Protein AF-0000000075577436 (afdb_homodimer)

Foldseek 3Di:
DDPPPPDPPPPVPPVPVCLQVQVSVVLVVCLVQAAAQAEAEEQDCQQQPVVLSNLVRNAANYEYEYEDQDPVSLVNNVVVNVVVVGHHHYDYYNDHLLCVLVVVVVVVQDWQRHQEYEAEFAARPVDDNVDGDAQVSVVSNVVSCNRRHHASHKYKHKAFCPDVRRVVNVVSVVVVQVPDDPPKDKDKADDDPDDRGIIMMMIHRHD/DDPPPPPPPPPVPPVPVCLQVQVSVVLVVQLVQAAAQAEAEEQDCQQQPVVLSNLVRNAANYEYEYEDQDPVSLVNNVVVNVVVVGHHHYDYYNDHLLCVLVVVVVVVQDWQRHQEYEAEFAARPVDDNVDGDAQVSVVSSVVSCNRRHHASHKYKHKAFCPDVRRVVNVVSVVVVQVPDDPPKDKDKADDDPDDRGIIMMMIHRHD

Solvent-accessible surface area (backbone atoms only — not comparable to full-atom values): 21410 Å² total; per-residue (Å²): 136,81,82,77,73,76,74,75,74,75,67,76,65,67,75,59,64,54,84,74,36,45,67,60,45,47,48,62,65,41,55,83,58,50,43,68,47,37,35,35,35,23,44,40,26,38,71,15,62,64,42,47,52,50,38,65,48,14,30,69,69,12,40,34,39,33,16,23,66,46,66,68,30,50,52,41,23,50,51,47,40,60,72,66,66,67,67,53,45,67,47,81,38,78,36,60,39,51,43,49,51,61,56,40,44,75,68,72,47,61,69,43,53,27,36,34,38,37,35,59,56,51,59,38,87,92,53,62,64,85,57,45,72,48,54,68,49,50,52,46,22,50,55,38,47,59,54,25,35,10,72,57,10,41,37,36,37,36,33,41,36,72,44,92,64,19,41,61,34,40,51,49,50,53,56,53,40,35,66,44,52,87,59,42,47,27,33,39,39,36,53,50,46,54,83,60,48,59,27,33,39,40,39,32,29,54,112,135,82,82,78,74,74,74,75,74,76,69,75,65,68,75,60,62,56,84,73,37,46,67,59,44,47,48,64,65,42,55,84,57,51,44,68,47,36,36,35,36,24,46,40,26,38,71,15,63,63,42,46,53,49,38,64,48,14,30,69,69,12,41,34,39,34,15,23,66,46,65,67,31,50,52,41,22,52,50,46,38,62,72,68,64,66,67,51,45,67,46,81,39,79,37,59,39,51,44,49,51,61,55,39,44,74,69,71,48,61,69,42,53,28,35,34,38,37,36,59,56,51,59,38,88,91,53,61,64,86,57,45,70,46,54,68,50,49,53,46,22,50,55,38,48,59,54,26,35,10,71,56,11,40,36,36,38,35,32,40,37,73,44,93,66,19,43,63,34,39,51,49,52,52,56,54,41,36,66,45,51,86,60,41,46,29,33,38,40,36,54,50,46,52,82,60,48,58,27,32,38,40,38,33,31,56,114

Radius of gyration: 23.36 Å; Cα contacts (8 Å, |Δi|>4): 875; chains: 2; bounding box: 48×59×63 Å

Sequence (414 aa):
MIFRGNFLNHVQVAVTNRLLRVTQLAWDFLRPVINPGDIVVDATAGTGQDSLFLLQCVGSTGRVFSFDVQAAAIQQTKKMIEDSGCSGKITFVQKSHALIVEVLKQENIQLCTVKAVMFNLGYFPGGDQKLVTNVETTLKALSGALALLAPGGMITVCLYSGHPGGLAESEAVIKWAETLEKPFMAHHFRTLNRKLPPTLVLIQRTRMIFRGNFLNHVQVAVTNRLLRVTQLAWDFLRPVINPGDIVVDATAGTGQDSLFLLQCVGSTGRVFSFDVQAAAIQQTKKMIEDSGCSGKITFVQKSHALIVEVLKQENIQLCTVKAVMFNLGYFPGGDQKLVTNVETTLKALSGALALLAPGGMITVCLYSGHPGGLAESEAVIKWAETLEKPFMAHHFRTLNRKLPPTLVLIQRTR

InterPro domains:
  IPR010719 Methyltransferase MnmM-like [PF06962] (64-203)
  IPR010719 Methyltransferase MnmM-like [PTHR35276] (13-204)
  IPR029063 S-adenosyl-L-methionine-dependent methyltransferase superfamily [G3DSA:3.40.50.150] (13-207)
  IPR029063 S-adenosyl-L-methionine-dependent methyltransferase superfamily [SSF53335] (34-181)

Secondary structure (DSSP, 8-state):
-----------------GGG-HHHHHHHHHTTT--TT-EEEES--TTSHHHHHHHHHHGGGSEEEEE-S-HHHHHHHHHHHHHHT---EEEEE-S-GGGHHHHHHHTTPPTT-EEEEEEE-SB-TTS-TT-B--HHHHHHHHHHHHHHEEEEEEEEEEE-TTSTTHHHHHHHHHHHHHT--TTEEEEEEEESSSSS--EEEEEEE--/-----------------GGG-HHHHHHHHHTTT--TT-EEEES--TTSHHHHHHHHHHGGGSEEEEE-S-HHHHHHHHHHHHHHT---EEEEE-S-GGGHHHHHHHTTPPTT-EEEEEEE-SB-TTS-TT-B--HHHHHHHHHHHHHHEEEEEEEEEEE-TTSTTHHHHHHHHHHHHHT--TTEEEEEEEESSSSS--EEEEEEE--

Nearest PDB structures (foldseek):
  8h0s-assembly1_A  TM=9.359E-01  e=1.001E-19  Bacillus subtilis subsp. subtilis str. 168
  3eey-assembly4_I  TM=9.312E-01  e=7.859E-20  Acetivibrio thermocellus ATCC 27405
  8h27-assembly2_B  TM=9.136E-01  e=6.898E-18  Staphylococcus aureus subsp. aureus NCTC 8325
  3eey-assembly5_G  TM=9.176E-01  e=5.726E-17  Acetivibrio thermocellus ATCC 27405
  8xdu-assembly1_B  TM=7.159E-01  e=1.353E-06  Lycoris longituba

Structure (mmCIF, N/CA/C/O backbone):
data_AF-0000000075577436-model_v1
#
loop_
_entity.id
_entity.type
_entity.pdbx_description
1 polymer 'S-adenosyl-L-methionine-dependent methyltransferase MraW2'
#
loop_
_atom_site.group_PDB
_atom_site.id
_atom_site.type_symbol
_atom_site.label_atom_id
_atom_site.label_alt_id
_atom_site.label_comp_id
_atom_site.label_asym_id
_atom_site.label_entity_id
_atom_site.label_seq_id
_atom_site.pdbx_PDB_ins_code
_atom_site.Cartn_x
_atom_site.Cartn_y
_atom_site.Cartn_z
_atom_site.occupancy
_atom_site.B_iso_or_equiv
_atom_site.auth_seq_id
_atom_site.auth_comp_id
_atom_site.auth_asym_id
_atom_site.auth_atom_id
_atom_site.pdbx_PDB_model_num
ATOM 1 N N . MET A 1 1 ? -29.734 10.797 -37.719 1 23.3 1 MET A N 1
ATOM 2 C CA . MET A 1 1 ? -29.438 9.602 -36.938 1 23.3 1 MET A CA 1
ATOM 3 C C . MET A 1 1 ? -28.594 9.961 -35.719 1 23.3 1 MET A C 1
ATOM 5 O O . MET A 1 1 ? -27.453 10.406 -35.844 1 23.3 1 MET A O 1
ATOM 9 N N . ILE A 1 2 ? -29.203 10.367 -34.594 1 23.5 2 ILE A N 1
ATOM 10 C CA . ILE A 1 2 ? -28.812 11.102 -33.406 1 23.5 2 ILE A CA 1
ATOM 11 C C . ILE A 1 2 ? -27.969 10.203 -32.5 1 23.5 2 ILE A C 1
ATOM 13 O O . ILE A 1 2 ? -28.312 9.047 -32.25 1 23.5 2 ILE A O 1
ATOM 17 N N . PHE A 1 3 ? -26.609 10.43 -32.406 1 22.11 3 PHE A N 1
ATOM 18 C CA . PHE A 1 3 ? -25.547 9.75 -31.672 1 22.11 3 PHE A CA 1
ATOM 19 C C . PHE A 1 3 ? -25.922 9.609 -30.203 1 22.11 3 PHE A C 1
ATOM 21 O O . PHE A 1 3 ? -26.156 10.609 -29.516 1 22.11 3 PHE A O 1
ATOM 28 N N . ARG A 1 4 ? -26.781 8.648 -29.844 1 27.33 4 ARG A N 1
ATOM 29 C CA . ARG A 1 4 ? -27.203 8.32 -28.484 1 27.33 4 ARG A CA 1
ATOM 30 C C . ARG A 1 4 ? -25.984 8.18 -27.562 1 27.33 4 ARG A C 1
ATOM 32 O O . ARG A 1 4 ? -25.141 7.305 -27.766 1 27.33 4 ARG A O 1
ATOM 39 N N . GLY A 1 5 ? -25.391 9.242 -27.078 1 25.66 5 GLY A N 1
ATOM 40 C CA . GLY A 1 5 ? -24.344 9.469 -26.094 1 25.66 5 GLY A CA 1
ATOM 41 C C . GLY A 1 5 ? -24.516 8.648 -24.844 1 25.66 5 GLY A C 1
ATOM 42 O O . GLY A 1 5 ? -25.5 8.812 -24.109 1 25.66 5 GLY A O 1
ATOM 43 N N . ASN A 1 6 ? -24.344 7.336 -24.984 1 27 6 ASN A N 1
ATOM 44 C CA . ASN A 1 6 ? -24.5 6.383 -23.891 1 27 6 ASN A CA 1
ATOM 45 C C . ASN A 1 6 ? -23.922 6.93 -22.594 1 27 6 ASN A C 1
ATOM 47 O O . ASN A 1 6 ? -22.797 7.426 -22.562 1 27 6 ASN A O 1
ATOM 51 N N . PHE A 1 7 ? -24.781 7.395 -21.734 1 24.83 7 PHE A N 1
ATOM 52 C CA . PHE A 1 7 ? -24.688 7.785 -20.344 1 24.83 7 PHE A CA 1
ATOM 53 C C . PHE A 1 7 ? -23.812 6.805 -19.562 1 24.83 7 PHE A C 1
ATOM 55 O O . PHE A 1 7 ? -24.109 5.609 -19.516 1 24.83 7 PHE A O 1
ATOM 62 N N . LEU A 1 8 ? -22.469 6.926 -19.641 1 26.39 8 LEU A N 1
ATOM 63 C CA . LEU A 1 8 ? -21.516 6.363 -18.688 1 26.39 8 LEU A CA 1
ATOM 64 C C . LEU A 1 8 ? -22.078 6.344 -17.281 1 26.39 8 LEU A C 1
ATOM 66 O O . LEU A 1 8 ? -22.453 7.387 -16.734 1 26.39 8 LEU A O 1
ATOM 70 N N . ASN A 1 9 ? -22.938 5.43 -16.984 1 26.69 9 ASN A N 1
ATOM 71 C CA . ASN A 1 9 ? -23.484 5.148 -15.656 1 26.69 9 ASN A CA 1
ATOM 72 C C . ASN A 1 9 ? -22.453 5.375 -14.562 1 26.69 9 ASN A C 1
ATOM 74 O O . ASN A 1 9 ? -21.328 4.855 -14.641 1 26.69 9 ASN A O 1
ATOM 78 N N . HIS A 1 10 ? -22.359 6.551 -14.055 1 27.47 10 HIS A N 1
ATOM 79 C CA . HIS A 1 10 ? -21.734 6.93 -12.789 1 27.47 10 HIS A CA 1
ATOM 80 C C . HIS A 1 10 ? -22.062 5.926 -11.688 1 27.47 10 HIS A C 1
ATOM 82 O O . HIS A 1 10 ? -23.094 6.031 -11.023 1 27.47 10 HIS A O 1
ATOM 88 N N . VAL A 1 11 ? -21.953 4.645 -11.875 1 27.33 11 VAL A N 1
ATOM 89 C CA . VAL A 1 11 ? -22 3.779 -10.703 1 27.33 11 VAL A CA 1
ATOM 90 C C . VAL A 1 11 ? -21.344 4.488 -9.516 1 27.33 11 VAL A C 1
ATOM 92 O O . VAL A 1 11 ? -20.203 4.934 -9.602 1 27.33 11 VAL A O 1
ATOM 95 N N . GLN A 1 12 ? -22.109 5.148 -8.75 1 29.91 12 GLN A N 1
ATOM 96 C CA . GLN A 1 12 ? -21.703 5.621 -7.43 1 29.91 12 GLN A CA 1
ATOM 97 C C . GLN A 1 12 ? -20.797 4.617 -6.742 1 29.91 12 GLN A C 1
ATOM 99 O O . GLN A 1 12 ? -21.234 3.535 -6.344 1 29.91 12 GLN A O 1
ATOM 104 N N . VAL A 1 13 ? -19.656 4.469 -7.211 1 32.19 13 VAL A N 1
ATOM 105 C CA . VAL A 1 13 ? -18.656 3.639 -6.555 1 32.19 13 VAL A CA 1
ATOM 106 C C . VAL A 1 13 ? -18.703 3.871 -5.047 1 32.19 13 VAL A C 1
ATOM 108 O O . VAL A 1 13 ? -18.422 4.973 -4.574 1 32.19 13 VAL A O 1
ATOM 111 N N . ALA A 1 14 ? -19.688 3.371 -4.445 1 35 14 ALA A N 1
ATOM 112 C CA . ALA A 1 14 ? -19.484 3.277 -3 1 35 14 ALA A CA 1
ATOM 113 C C . ALA A 1 14 ? -18 3.248 -2.652 1 35 14 ALA A C 1
ATOM 115 O O . ALA A 1 14 ? -17.234 2.451 -3.207 1 35 14 ALA A O 1
ATOM 116 N N . VAL A 1 15 ? -17.406 4.316 -2.34 1 39.44 15 VAL A N 1
ATOM 117 C CA . VAL A 1 15 ? -16 4.289 -1.907 1 39.44 15 VAL A CA 1
ATOM 118 C C . VAL A 1 15 ? -15.781 3.107 -0.964 1 39.44 15 VAL A C 1
ATOM 120 O O . VAL A 1 15 ? -16.109 3.18 0.221 1 39.44 15 VAL A O 1
ATOM 123 N N . THR A 1 16 ? -16.328 1.895 -1.294 1 50.91 16 THR A N 1
ATOM 124 C CA . THR A 1 16 ? -15.836 0.698 -0.617 1 50.91 16 THR A CA 1
ATOM 125 C C . THR A 1 16 ? -14.336 0.814 -0.326 1 50.91 16 THR A C 1
ATOM 127 O O . THR A 1 16 ? -13.586 1.356 -1.136 1 50.91 16 THR A O 1
ATOM 130 N N . ASN A 1 17 ? -14.055 0.933 0.911 1 62.41 17 ASN A N 1
ATOM 131 C CA . ASN A 1 17 ? -12.664 1.046 1.335 1 62.41 17 ASN A CA 1
ATOM 132 C C . ASN A 1 17 ? -11.766 0.066 0.583 1 62.41 17 ASN A C 1
ATOM 134 O O . ASN A 1 17 ? -11.664 -1.104 0.958 1 62.41 17 ASN A O 1
ATOM 138 N N . ARG A 1 18 ? -11.359 0.49 -0.54 1 73.06 18 ARG A N 1
ATOM 139 C CA . ARG A 1 18 ? -10.5 -0.276 -1.438 1 73.06 18 ARG A CA 1
ATOM 140 C C . ARG A 1 18 ? -9.32 -0.875 -0.687 1 73.06 18 ARG A C 1
ATOM 142 O O . ARG A 1 18 ? -8.852 -1.964 -1.024 1 73.06 18 ARG A O 1
ATOM 149 N N . LEU A 1 19 ? -9.031 -0.178 0.479 1 77.81 19 LEU A N 1
ATOM 150 C CA . LEU A 1 19 ? -7.832 -0.619 1.182 1 77.81 19 LEU A CA 1
ATOM 151 C C . LEU A 1 19 ? -8.125 -1.852 2.031 1 77.81 19 LEU A C 1
ATOM 153 O O . LEU A 1 19 ? -7.195 -2.533 2.48 1 77.81 19 LEU A O 1
ATOM 157 N N . LEU A 1 20 ? -9.406 -2.184 2.084 1 75.75 20 LEU A N 1
ATOM 158 C CA . LEU A 1 20 ? -9.789 -3.363 2.854 1 75.75 20 LEU A CA 1
ATOM 159 C C . LEU A 1 20 ? -9.812 -4.605 1.969 1 75.75 20 LEU A C 1
ATOM 161 O O . LEU A 1 20 ? -9.828 -5.73 2.471 1 75.75 20 LEU A O 1
ATOM 165 N N . ARG A 1 21 ? -9.82 -4.395 0.717 1 88.69 21 ARG A N 1
ATOM 166 C CA . ARG A 1 21 ? -9.836 -5.504 -0.232 1 88.69 21 ARG A CA 1
ATOM 167 C C . ARG A 1 21 ? -8.438 -5.789 -0.767 1 88.69 21 ARG A C 1
ATOM 169 O O . ARG A 1 21 ? -8.039 -5.234 -1.794 1 88.69 21 ARG A O 1
ATOM 176 N N . VAL A 1 22 ? -7.773 -6.719 -0.106 1 93.06 22 VAL A N 1
ATOM 177 C CA . VAL A 1 22 ? -6.352 -6.926 -0.347 1 93.06 22 VAL A CA 1
ATOM 178 C C . VAL A 1 22 ? -6.129 -7.363 -1.793 1 93.06 22 VAL A C 1
ATOM 180 O O . VAL A 1 22 ? -5.098 -7.047 -2.393 1 93.06 22 VAL A O 1
ATOM 183 N N . THR A 1 23 ? -7.156 -8.047 -2.416 1 94.5 23 THR A N 1
ATOM 184 C CA . THR A 1 23 ? -7.027 -8.438 -3.816 1 94.5 23 THR A CA 1
ATOM 185 C C . THR A 1 23 ? -6.973 -7.203 -4.715 1 94.5 23 THR A C 1
ATOM 187 O O . THR A 1 23 ? -6.129 -7.117 -5.609 1 94.5 23 THR A O 1
ATOM 190 N N . GLN A 1 24 ? -7.852 -6.266 -4.461 1 93.31 24 GLN A N 1
ATOM 191 C CA . GLN A 1 24 ? -7.844 -5.027 -5.23 1 93.31 24 GLN A CA 1
ATOM 192 C C . GLN A 1 24 ? -6.547 -4.254 -5.02 1 93.31 24 GLN A C 1
ATOM 194 O O . GLN A 1 24 ? -6.008 -3.666 -5.961 1 93.31 24 GLN A O 1
ATOM 199 N N . LEU A 1 25 ? -6.109 -4.258 -3.828 1 94.25 25 LEU A N 1
ATOM 200 C CA . LEU A 1 25 ? -4.836 -3.609 -3.529 1 94.25 25 LEU A CA 1
ATOM 201 C C . LEU A 1 25 ? -3.695 -4.27 -4.301 1 94.25 25 LEU A C 1
ATOM 203 O O . LEU A 1 25 ? -2.836 -3.58 -4.855 1 94.25 25 LEU A O 1
ATOM 207 N N . ALA A 1 26 ? -3.66 -5.609 -4.312 1 96.81 26 ALA A N 1
ATOM 208 C CA . ALA A 1 26 ? -2.658 -6.336 -5.086 1 96.81 26 ALA A CA 1
ATOM 209 C C . ALA A 1 26 ? -2.684 -5.914 -6.551 1 96.81 26 ALA A C 1
ATOM 211 O O . ALA A 1 26 ? -1.636 -5.672 -7.152 1 96.81 26 ALA A O 1
ATOM 212 N N . TRP A 1 27 ? -3.898 -5.789 -7.125 1 96.5 27 TRP A N 1
ATOM 213 C CA . TRP A 1 27 ? -4.062 -5.363 -8.516 1 96.5 27 TRP A CA 1
ATOM 214 C C . TRP A 1 27 ? -3.475 -3.973 -8.734 1 96.5 27 TRP A C 1
ATOM 216 O O . TRP A 1 27 ? -2.785 -3.732 -9.727 1 96.5 27 TRP A O 1
ATOM 226 N N . ASP A 1 28 ? -3.725 -3.092 -7.812 1 93.12 28 ASP A N 1
ATOM 227 C CA . ASP A 1 28 ? -3.244 -1.718 -7.922 1 93.12 28 ASP A CA 1
ATOM 228 C C . ASP A 1 28 ? -1.719 -1.669 -7.953 1 93.12 28 ASP A C 1
ATOM 230 O O . ASP A 1 28 ? -1.133 -0.865 -8.68 1 93.12 28 ASP A O 1
ATOM 234 N N . PHE A 1 29 ? -1.098 -2.523 -7.172 1 94.31 29 PHE A N 1
ATOM 235 C CA . PHE A 1 29 ? 0.36 -2.535 -7.129 1 94.31 29 PHE A CA 1
ATOM 236 C C . PHE A 1 29 ? 0.932 -3.188 -8.383 1 94.31 29 PHE A C 1
ATOM 238 O O . PHE A 1 29 ? 2.018 -2.822 -8.836 1 94.31 29 PHE A O 1
ATOM 245 N N . LEU A 1 30 ? 0.199 -4.109 -8.992 1 96.94 30 LEU A N 1
ATOM 246 C CA . LEU A 1 30 ? 0.722 -4.883 -10.109 1 96.94 30 LEU A CA 1
ATOM 247 C C . LEU A 1 30 ? 0.509 -4.141 -11.43 1 96.94 30 LEU A C 1
ATOM 249 O O . LEU A 1 30 ? 1.286 -4.309 -12.367 1 96.94 30 LEU A O 1
ATOM 253 N N . ARG A 1 31 ? -0.476 -3.344 -11.5 1 95.81 31 ARG A N 1
ATOM 254 C CA . ARG A 1 31 ? -0.869 -2.697 -12.75 1 95.81 31 ARG A CA 1
ATOM 255 C C . ARG A 1 31 ? 0.299 -1.934 -13.359 1 95.81 31 ARG A C 1
ATOM 257 O O . ARG A 1 31 ? 0.578 -2.068 -14.555 1 95.81 31 ARG A O 1
ATOM 264 N N . PRO A 1 32 ? 1.025 -1.15 -12.555 1 93.12 32 PRO A N 1
ATOM 265 C CA . PRO A 1 32 ? 2.127 -0.396 -13.156 1 93.12 32 PRO A CA 1
ATOM 266 C C . PRO A 1 32 ? 3.352 -1.263 -13.438 1 93.12 32 PRO A C 1
ATOM 268 O O . PRO A 1 32 ? 4.301 -0.809 -14.086 1 93.12 32 PRO A O 1
ATOM 271 N N . VAL A 1 33 ? 3.375 -2.506 -13.023 1 95.69 33 VAL A N 1
ATOM 272 C CA . VAL A 1 33 ? 4.523 -3.402 -13.141 1 95.69 33 VAL A CA 1
ATOM 273 C C . VAL A 1 33 ? 4.414 -4.215 -14.43 1 95.69 33 VAL A C 1
ATOM 275 O O . VAL A 1 33 ? 5.426 -4.523 -15.062 1 95.69 33 VAL A O 1
ATOM 278 N N . ILE A 1 34 ? 3.201 -4.562 -14.836 1 97.88 34 ILE A N 1
ATOM 279 C CA . ILE A 1 34 ? 2.953 -5.488 -15.938 1 97.88 34 ILE A CA 1
ATOM 280 C C . ILE A 1 34 ? 2.762 -4.707 -17.234 1 97.88 34 ILE A C 1
ATOM 282 O O . ILE A 1 34 ? 1.999 -3.738 -17.281 1 97.88 34 ILE A O 1
ATOM 286 N N . ASN A 1 35 ? 3.436 -5.121 -18.266 1 97.75 35 ASN A N 1
ATOM 287 C CA . ASN A 1 35 ? 3.289 -4.562 -19.609 1 97.75 35 ASN A CA 1
ATOM 288 C C . ASN A 1 35 ? 2.688 -5.574 -20.578 1 97.75 35 ASN A C 1
ATOM 290 O O . ASN A 1 35 ? 2.803 -6.785 -20.359 1 97.75 35 ASN A O 1
ATOM 294 N N . PRO A 1 36 ? 2.031 -4.988 -21.625 1 97.44 36 PRO A N 1
ATOM 295 C CA . PRO A 1 36 ? 1.615 -5.918 -22.688 1 97.44 36 PRO A CA 1
ATOM 296 C C . PRO A 1 36 ? 2.766 -6.785 -23.188 1 97.44 36 PRO A C 1
ATOM 298 O O . PRO A 1 36 ? 3.887 -6.297 -23.344 1 97.44 36 PRO A O 1
ATOM 301 N N . GLY A 1 37 ? 2.523 -8.031 -23.359 1 98.19 37 GLY A N 1
ATOM 302 C CA . GLY A 1 37 ? 3.547 -8.93 -23.875 1 98.19 37 GLY A CA 1
ATOM 303 C C . GLY A 1 37 ? 4.258 -9.711 -22.781 1 98.19 37 GLY A C 1
ATOM 304 O O . GLY A 1 37 ? 4.957 -10.688 -23.062 1 98.19 37 GLY A O 1
ATOM 305 N N . ASP A 1 38 ? 3.998 -9.367 -21.516 1 98.62 38 ASP A N 1
ATOM 306 C CA . ASP A 1 38 ? 4.707 -9.977 -20.406 1 98.62 38 ASP A CA 1
ATOM 307 C C . ASP A 1 38 ? 4.172 -11.383 -20.109 1 98.62 38 ASP A C 1
ATOM 309 O O . ASP A 1 38 ? 3.098 -11.75 -20.594 1 98.62 38 ASP A O 1
ATOM 313 N N . ILE A 1 39 ? 4.957 -12.133 -19.375 1 98.88 39 ILE A N 1
ATOM 314 C CA . ILE A 1 39 ? 4.566 -13.43 -18.844 1 98.88 39 ILE A CA 1
ATOM 315 C C . ILE A 1 39 ? 4.211 -13.289 -17.359 1 98.88 39 ILE A C 1
ATOM 317 O O . ILE A 1 39 ? 4.98 -12.719 -16.578 1 98.88 39 ILE A O 1
ATOM 321 N N . VAL A 1 40 ? 3.037 -13.789 -17 1 98.94 40 VAL A N 1
ATOM 322 C CA . VAL A 1 40 ? 2.572 -13.648 -15.625 1 98.94 40 VAL A CA 1
ATOM 323 C C . VAL A 1 40 ? 1.9 -14.945 -15.172 1 98.94 40 VAL A C 1
ATOM 325 O O . VAL A 1 40 ? 1.532 -15.781 -16 1 98.94 40 VAL A O 1
ATOM 328 N N . VAL A 1 41 ? 1.753 -15.094 -13.812 1 98.94 41 VAL A N 1
ATOM 329 C CA . VAL A 1 41 ? 1.221 -16.328 -13.258 1 98.94 41 VAL A CA 1
ATOM 330 C C . VAL A 1 41 ? 0.146 -16.016 -12.219 1 98.94 41 VAL A C 1
ATOM 332 O O . VAL A 1 41 ? 0.336 -15.141 -11.367 1 98.94 41 VAL A O 1
ATOM 335 N N . ASP A 1 42 ? -0.97 -16.625 -12.32 1 98.81 42 ASP A N 1
ATOM 336 C CA . ASP A 1 42 ? -1.936 -16.797 -11.242 1 98.81 42 ASP A CA 1
ATOM 337 C C . ASP A 1 42 ? -1.759 -18.141 -10.555 1 98.81 42 ASP A C 1
ATOM 339 O O . ASP A 1 42 ? -2.193 -19.172 -11.086 1 98.81 42 ASP A O 1
ATOM 343 N N . ALA A 1 43 ? -1.225 -18.125 -9.383 1 98.44 43 ALA A N 1
ATOM 344 C CA . ALA A 1 43 ? -0.812 -19.375 -8.75 1 98.44 43 ALA A CA 1
ATOM 345 C C . ALA A 1 43 ? -1.985 -20.047 -8.039 1 98.44 43 ALA A C 1
ATOM 347 O O . ALA A 1 43 ? -1.884 -21.188 -7.602 1 98.44 43 ALA A O 1
ATOM 348 N N . THR A 1 44 ? -3.076 -19.281 -7.844 1 96.69 44 THR A N 1
ATOM 349 C CA . THR A 1 44 ? -4.293 -19.75 -7.188 1 96.69 44 THR A CA 1
ATOM 350 C C . THR A 1 44 ? -5.531 -19.234 -7.91 1 96.69 44 THR A C 1
ATOM 352 O O . THR A 1 44 ? -6.188 -18.297 -7.434 1 96.69 44 THR A O 1
ATOM 355 N N . ALA A 1 45 ? -5.898 -19.844 -8.984 1 95.44 45 ALA A N 1
ATOM 356 C CA . ALA A 1 45 ? -6.895 -19.312 -9.906 1 95.44 45 ALA A CA 1
ATOM 357 C C . ALA A 1 45 ? -8.219 -19.062 -9.195 1 95.44 45 ALA A C 1
ATOM 359 O O . ALA A 1 45 ? -8.789 -17.969 -9.305 1 95.44 45 ALA A O 1
ATOM 360 N N . GLY A 1 46 ? -8.688 -20.094 -8.406 1 92.25 46 GLY A N 1
ATOM 361 C CA . GLY A 1 46 ? -9.93 -19.906 -7.672 1 92.25 46 GLY A CA 1
ATOM 362 C C . GLY A 1 46 ? -11.117 -19.594 -8.57 1 92.25 46 GLY A C 1
ATOM 363 O O . GLY A 1 46 ? -11.469 -20.406 -9.438 1 92.25 46 GLY A O 1
ATOM 364 N N . THR A 1 47 ? -11.672 -18.391 -8.477 1 90.88 47 THR A N 1
ATOM 365 C CA . THR A 1 47 ? -12.844 -18 -9.258 1 90.88 47 THR A CA 1
ATOM 366 C C . THR A 1 47 ? -12.422 -17.391 -10.594 1 90.88 47 THR A C 1
ATOM 368 O O . THR A 1 47 ? -13.273 -17.109 -11.445 1 90.88 47 THR A O 1
ATOM 371 N N . GLY A 1 48 ? -11.203 -17.125 -10.766 1 95.88 48 GLY A N 1
ATOM 372 C CA . GLY A 1 48 ? -10.68 -16.688 -12.047 1 95.88 48 GLY A CA 1
ATOM 373 C C . GLY A 1 48 ? -10.5 -15.18 -12.133 1 95.88 48 GLY A C 1
ATOM 374 O O . GLY A 1 48 ? -10.039 -14.656 -13.148 1 95.88 48 GLY A O 1
ATOM 375 N N . GLN A 1 49 ? -10.797 -14.414 -11.117 1 95.44 49 GLN A N 1
ATOM 376 C CA . GLN A 1 49 ? -10.758 -12.953 -11.156 1 95.44 49 GLN A CA 1
ATOM 377 C C . GLN A 1 49 ? -9.328 -12.445 -11.336 1 95.44 49 GLN A C 1
ATOM 379 O O . GLN A 1 49 ? -9.086 -11.539 -12.133 1 95.44 49 GLN A O 1
ATOM 384 N N . ASP A 1 50 ? -8.391 -13.07 -10.625 1 97.69 50 ASP A N 1
ATOM 385 C CA . ASP A 1 50 ? -6.996 -12.672 -10.773 1 97.69 50 ASP A CA 1
ATOM 386 C C . ASP A 1 50 ? -6.469 -13.039 -12.156 1 97.69 50 ASP A C 1
ATOM 388 O O . ASP A 1 50 ? -5.719 -12.266 -12.766 1 97.69 50 ASP A O 1
ATOM 392 N N . SER A 1 51 ? -6.852 -14.18 -12.625 1 98.12 51 SER A N 1
ATOM 393 C CA . SER A 1 51 ? -6.457 -14.586 -13.969 1 98.12 51 SER A CA 1
ATOM 394 C C . SER A 1 51 ? -6.961 -13.594 -15.016 1 98.12 51 SER A C 1
ATOM 396 O O . SER A 1 51 ? -6.223 -13.211 -15.922 1 98.12 51 SER A O 1
ATOM 398 N N . LEU A 1 52 ? -8.211 -13.203 -14.875 1 97.69 52 LEU A N 1
ATOM 399 C CA . LEU A 1 52 ? -8.797 -12.242 -15.805 1 97.69 52 LEU A CA 1
ATOM 400 C C . LEU A 1 52 ? -8.055 -10.906 -15.742 1 97.69 52 LEU A C 1
ATOM 402 O O . LEU A 1 52 ? -7.734 -10.32 -16.781 1 97.69 52 LEU A O 1
ATOM 406 N N . PHE A 1 53 ? -7.805 -10.438 -14.531 1 97.06 53 PHE A N 1
ATOM 407 C CA . PHE A 1 53 ? -7.043 -9.203 -14.336 1 97.06 53 PHE A CA 1
ATOM 408 C C . PHE A 1 53 ? -5.699 -9.273 -15.047 1 97.06 53 PHE A C 1
ATOM 410 O O . PHE A 1 53 ? -5.336 -8.359 -15.789 1 97.06 53 PHE A O 1
ATOM 417 N N . LEU A 1 54 ? -4.969 -10.383 -14.867 1 98.5 54 LEU A N 1
ATOM 418 C CA . LEU A 1 54 ? -3.652 -10.562 -15.469 1 98.5 54 LEU A CA 1
ATOM 419 C C . LEU A 1 54 ? -3.752 -10.594 -16.984 1 98.5 54 LEU A C 1
ATOM 421 O O . LEU A 1 54 ? -2.924 -10 -17.688 1 98.5 54 LEU A O 1
ATOM 425 N N . LEU A 1 55 ? -4.73 -11.281 -17.453 1 97.94 55 LEU A N 1
ATOM 426 C CA . LEU A 1 55 ? -4.941 -11.375 -18.891 1 97.94 55 LEU A CA 1
ATOM 427 C C . LEU A 1 55 ? -5.164 -10 -19.5 1 97.94 55 LEU A C 1
ATOM 429 O O . LEU A 1 55 ? -4.617 -9.688 -20.562 1 97.94 55 LEU A O 1
ATOM 433 N N . GLN A 1 56 ? -5.926 -9.195 -18.859 1 97.31 56 GLN A N 1
ATOM 434 C CA . GLN A 1 56 ? -6.195 -7.832 -19.312 1 97.31 56 GLN A CA 1
ATOM 435 C C . GLN A 1 56 ? -4.922 -6.992 -19.328 1 97.31 56 GLN A C 1
ATOM 437 O O . GLN A 1 56 ? -4.723 -6.16 -20.203 1 97.31 56 GLN A O 1
ATOM 442 N N . CYS A 1 57 ? -4.082 -7.184 -18.359 1 97.5 57 CYS A N 1
ATOM 443 C CA . CYS A 1 57 ? -2.85 -6.41 -18.25 1 97.5 57 CYS A CA 1
ATOM 444 C C . CYS A 1 57 ? -1.869 -6.777 -19.359 1 97.5 57 CYS A C 1
ATOM 446 O O . CYS A 1 57 ? -1.257 -5.898 -19.969 1 97.5 57 CYS A O 1
ATOM 448 N N . VAL A 1 58 ? -1.695 -8.055 -19.672 1 97.75 58 VAL A N 1
ATOM 449 C CA . VAL A 1 58 ? -0.627 -8.492 -20.562 1 97.75 58 VAL A CA 1
ATOM 450 C C . VAL A 1 58 ? -1.09 -8.383 -22.016 1 97.75 58 VAL A C 1
ATOM 452 O O . VAL A 1 58 ? -0.274 -8.438 -22.938 1 97.75 58 VAL A O 1
ATOM 455 N N . GLY A 1 59 ? -2.418 -8.359 -22.219 1 95.44 59 GLY A N 1
ATOM 456 C CA . GLY A 1 59 ? -2.951 -8.203 -23.562 1 95.44 59 GLY A CA 1
ATOM 457 C C . GLY A 1 59 ? -2.803 -9.445 -24.422 1 95.44 59 GLY A C 1
ATOM 458 O O . GLY A 1 59 ? -2.549 -10.531 -23.891 1 95.44 59 GLY A O 1
ATOM 459 N N . SER A 1 60 ? -2.912 -9.258 -25.75 1 94.38 60 SER A N 1
ATOM 460 C CA . SER A 1 60 ? -3.008 -10.375 -26.688 1 94.38 60 SER A CA 1
ATOM 461 C C . SER A 1 60 ? -1.639 -10.992 -26.953 1 94.38 60 SER A C 1
ATOM 463 O O . SER A 1 60 ? -1.546 -12.109 -27.469 1 94.38 60 SER A O 1
ATOM 465 N N . THR A 1 61 ? -0.626 -10.266 -26.578 1 95.81 61 THR A N 1
ATOM 466 C CA . THR A 1 61 ? 0.706 -10.758 -26.922 1 95.81 61 THR A CA 1
ATOM 467 C C . THR A 1 61 ? 1.389 -11.359 -25.688 1 95.81 61 THR A C 1
ATOM 469 O O . THR A 1 61 ? 2.486 -11.906 -25.797 1 95.81 61 THR A O 1
ATOM 472 N N . GLY A 1 62 ? 0.736 -11.211 -24.516 1 97.69 62 GLY A N 1
ATOM 473 C CA . GLY A 1 62 ? 1.299 -11.773 -23.297 1 97.69 62 GLY A CA 1
ATOM 474 C C . GLY A 1 62 ? 0.817 -13.188 -23.031 1 97.69 62 GLY A C 1
ATOM 475 O O . GLY A 1 62 ? 0.087 -13.766 -23.828 1 97.69 62 GLY A O 1
ATOM 476 N N . ARG A 1 63 ? 1.337 -13.781 -21.953 1 98.25 63 ARG A N 1
ATOM 477 C CA . ARG A 1 63 ? 0.979 -15.141 -21.562 1 98.25 63 ARG A CA 1
ATOM 478 C C . ARG A 1 63 ? 0.633 -15.203 -20.078 1 98.25 63 ARG A C 1
ATOM 480 O O . ARG A 1 63 ? 1.354 -14.656 -19.25 1 98.25 63 ARG A O 1
ATOM 487 N N . VAL A 1 64 ? -0.477 -15.852 -19.828 1 98.75 64 VAL A N 1
ATOM 488 C CA . VAL A 1 64 ? -0.903 -16.078 -18.438 1 98.75 64 VAL A CA 1
ATOM 489 C C . VAL A 1 64 ? -0.894 -17.578 -18.141 1 98.75 64 VAL A C 1
ATOM 491 O O . VAL A 1 64 ? -1.379 -18.375 -18.938 1 98.75 64 VAL A O 1
ATOM 494 N N . PHE A 1 65 ? -0.281 -17.969 -17.078 1 98.88 65 PHE A N 1
ATOM 495 C CA . PHE A 1 65 ? -0.41 -19.312 -16.531 1 98.88 65 PHE A CA 1
ATOM 496 C C . PHE A 1 65 ? -1.298 -19.297 -15.289 1 98.88 65 PHE A C 1
ATOM 498 O O . PHE A 1 65 ? -1.045 -18.562 -14.344 1 98.88 65 PHE A O 1
ATOM 505 N N . SER A 1 66 ? -2.312 -20.094 -15.305 1 98.69 66 SER A N 1
ATOM 506 C CA . SER A 1 66 ? -3.297 -20.109 -14.227 1 98.69 66 SER A CA 1
ATOM 507 C C . SER A 1 66 ? -3.352 -21.484 -13.555 1 98.69 66 SER A C 1
ATOM 509 O O . SER A 1 66 ? -3.775 -22.469 -14.164 1 98.69 66 SER A O 1
ATOM 511 N N . PHE A 1 67 ? -2.98 -21.5 -12.266 1 98.25 67 PHE A N 1
ATOM 512 C CA . PHE A 1 67 ? -2.852 -22.75 -11.531 1 98.25 67 PHE A CA 1
ATOM 513 C C . PHE A 1 67 ? -4.02 -22.938 -10.57 1 98.25 67 PHE A C 1
ATOM 515 O O . PHE A 1 67 ? -4.457 -21.984 -9.922 1 98.25 67 PHE A O 1
ATOM 522 N N . ASP A 1 68 ? -4.477 -24.109 -10.484 1 97.06 68 ASP A N 1
ATOM 523 C CA . ASP A 1 68 ? -5.293 -24.594 -9.367 1 97.06 68 ASP A CA 1
ATOM 524 C C . ASP A 1 68 ? -5.316 -26.109 -9.32 1 97.06 68 ASP A C 1
ATOM 526 O O . ASP A 1 68 ? -5.297 -26.781 -10.359 1 97.06 68 ASP A O 1
ATOM 530 N N . VAL A 1 69 ? -5.379 -26.594 -8.062 1 95 69 VAL A N 1
ATOM 531 C CA . VAL A 1 69 ? -5.391 -28.047 -7.914 1 95 69 VAL A CA 1
ATOM 532 C C . VAL A 1 69 ? -6.785 -28.578 -8.211 1 95 69 VAL A C 1
ATOM 534 O O . VAL A 1 69 ? -6.941 -29.75 -8.602 1 95 69 VAL A O 1
ATOM 537 N N . GLN A 1 70 ? -7.75 -27.766 -8.031 1 94.31 70 GLN A N 1
ATOM 538 C CA . GLN A 1 70 ? -9.133 -28.219 -8.156 1 94.31 70 GLN A CA 1
ATOM 539 C C . GLN A 1 70 ? -9.641 -28.031 -9.586 1 94.31 70 GLN A C 1
ATOM 541 O O . GLN A 1 70 ? -9.617 -26.922 -10.117 1 94.31 70 GLN A O 1
ATOM 546 N N . ALA A 1 71 ? -10.219 -29.062 -10.102 1 95.12 71 ALA A N 1
ATOM 547 C CA . ALA A 1 71 ? -10.781 -29.031 -11.453 1 95.12 71 ALA A CA 1
ATOM 548 C C . ALA A 1 71 ? -11.914 -28 -11.547 1 95.12 71 ALA A C 1
ATOM 550 O O . ALA A 1 71 ? -12.055 -27.328 -12.562 1 95.12 71 ALA A O 1
ATOM 551 N N . ALA A 1 72 ? -12.672 -27.953 -10.531 1 94.81 72 ALA A N 1
ATOM 552 C CA . ALA A 1 72 ? -13.805 -27.031 -10.516 1 94.81 72 ALA A CA 1
ATOM 553 C C . ALA A 1 72 ? -13.32 -25.578 -10.641 1 94.81 72 ALA A C 1
ATOM 555 O O . ALA A 1 72 ? -13.977 -24.766 -11.289 1 94.81 72 ALA A O 1
ATOM 556 N N . ALA A 1 73 ? -12.234 -25.219 -10 1 95.38 73 ALA A N 1
ATOM 557 C CA . ALA A 1 73 ? -11.656 -23.875 -10.086 1 95.38 73 ALA A CA 1
ATOM 558 C C . ALA A 1 73 ? -11.18 -23.578 -11.5 1 95.38 73 ALA A C 1
ATOM 560 O O . ALA A 1 73 ? -11.406 -22.484 -12.016 1 95.38 73 ALA A O 1
ATOM 561 N N . ILE A 1 74 ? -10.602 -24.547 -12.125 1 97.06 74 ILE A N 1
ATOM 562 C CA . ILE A 1 74 ? -10.109 -24.391 -13.492 1 97.06 74 ILE A CA 1
ATOM 563 C C . ILE A 1 74 ? -11.281 -24.156 -14.445 1 97.06 74 ILE A C 1
ATOM 565 O O . ILE A 1 74 ? -11.234 -23.25 -15.281 1 97.06 74 ILE A O 1
ATOM 569 N N . GLN A 1 75 ? -12.281 -24.938 -14.258 1 96.81 75 GLN A N 1
ATOM 570 C CA . GLN A 1 75 ? -13.453 -24.797 -15.109 1 96.81 75 GLN A CA 1
ATOM 571 C C . GLN A 1 75 ? -14.125 -23.438 -14.914 1 96.81 75 GLN A C 1
ATOM 573 O O . GLN A 1 75 ? -14.547 -22.797 -15.883 1 96.81 75 GLN A O 1
ATOM 578 N N . GLN A 1 76 ? -14.219 -23.047 -13.719 1 95.62 76 GLN A N 1
ATOM 579 C CA . GLN A 1 76 ? -14.805 -21.75 -13.422 1 95.62 76 GLN A CA 1
ATOM 580 C C . GLN A 1 76 ? -13.977 -20.625 -14.047 1 95.62 76 GLN A C 1
ATOM 582 O O . GLN A 1 76 ? -14.531 -19.656 -14.57 1 95.62 76 GLN A O 1
ATOM 587 N N . THR A 1 77 ? -12.664 -20.719 -13.914 1 96.44 77 THR A N 1
ATOM 588 C CA . THR A 1 77 ? -11.773 -19.719 -14.492 1 96.44 77 THR A CA 1
ATOM 589 C C . THR A 1 77 ? -11.945 -19.656 -16.016 1 96.44 77 THR A C 1
ATOM 591 O O . THR A 1 77 ? -12.031 -18.578 -16.594 1 96.44 77 THR A O 1
ATOM 594 N N . LYS A 1 78 ? -12.062 -20.812 -16.656 1 96.44 78 LYS A N 1
ATOM 595 C CA . LYS A 1 78 ? -12.289 -20.875 -18.094 1 96.44 78 LYS A CA 1
ATOM 596 C C . LYS A 1 78 ? -13.57 -20.156 -18.484 1 96.44 78 LYS A C 1
ATOM 598 O O . LYS A 1 78 ? -13.578 -19.344 -19.422 1 96.44 78 LYS A O 1
ATOM 603 N N . LYS A 1 79 ? -14.578 -20.469 -17.75 1 95.62 79 LYS A N 1
ATOM 604 C CA . LYS A 1 79 ? -15.875 -19.859 -18.016 1 95.62 79 LYS A CA 1
ATOM 605 C C . LYS A 1 79 ? -15.805 -18.344 -17.844 1 95.62 79 LYS A C 1
ATOM 607 O O . LYS A 1 79 ? -16.359 -17.594 -18.656 1 95.62 79 LYS A O 1
ATOM 612 N N . MET A 1 80 ? -15.156 -17.938 -16.75 1 94.75 80 MET A N 1
ATOM 613 C CA . MET A 1 80 ? -15 -16.5 -16.484 1 94.75 80 MET A CA 1
ATOM 614 C C . MET A 1 80 ? -14.305 -15.805 -17.641 1 94.75 80 MET A C 1
ATOM 616 O O . MET A 1 80 ? -14.727 -14.734 -18.062 1 94.75 80 MET A O 1
ATOM 620 N N . ILE A 1 81 ? -13.281 -16.344 -18.172 1 95.06 81 ILE A N 1
ATOM 621 C CA . ILE A 1 81 ? -12.492 -15.758 -19.25 1 95.06 81 ILE A CA 1
ATOM 622 C C . ILE A 1 81 ? -13.312 -15.734 -20.531 1 95.06 81 ILE A C 1
ATOM 624 O O . ILE A 1 81 ? -13.336 -14.727 -21.25 1 95.06 81 ILE A O 1
ATOM 628 N N . GLU A 1 82 ? -13.984 -16.797 -20.812 1 94.38 82 GLU A N 1
ATOM 629 C CA . GLU A 1 82 ? -14.836 -16.875 -22 1 94.38 82 GLU A CA 1
ATOM 630 C C . GLU A 1 82 ? -15.93 -15.812 -21.953 1 94.38 82 GLU A C 1
ATOM 632 O O . GLU A 1 82 ? -16.156 -15.133 -22.953 1 94.38 82 GLU A O 1
ATOM 637 N N . ASP A 1 83 ? -16.516 -15.641 -20.844 1 95.12 83 ASP A N 1
ATOM 638 C CA . ASP A 1 83 ? -17.609 -14.695 -20.672 1 95.12 83 ASP A CA 1
ATOM 639 C C . ASP A 1 83 ? -17.109 -13.258 -20.797 1 95.12 83 ASP A C 1
ATOM 641 O O . ASP A 1 83 ? -17.875 -12.367 -21.203 1 95.12 83 ASP A O 1
ATOM 645 N N . SER A 1 84 ? -15.898 -13.008 -20.406 1 93 84 SER A N 1
ATOM 646 C CA . SER A 1 84 ? -15.336 -11.664 -20.438 1 93 84 SER A CA 1
ATOM 647 C C . SER A 1 84 ? -15.07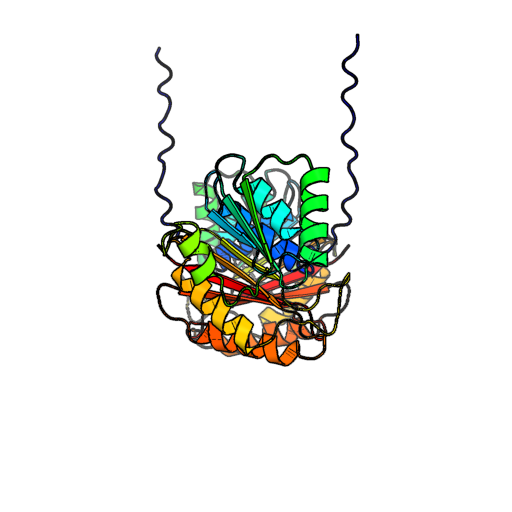 -11.211 -21.875 1 93 84 SER A C 1
ATOM 649 O O . SER A 1 84 ? -14.953 -10.008 -22.141 1 93 84 SER A O 1
ATOM 651 N N . GLY A 1 85 ? -14.875 -12.125 -22.797 1 91.06 85 GLY A N 1
ATOM 652 C CA . GLY A 1 85 ? -14.539 -11.805 -24.188 1 91.06 85 GLY A CA 1
ATOM 653 C C . GLY A 1 85 ? -13.078 -11.469 -24.375 1 91.06 85 GLY A C 1
ATOM 654 O O . GLY A 1 85 ? -12.672 -11.047 -25.469 1 91.06 85 GLY A O 1
ATOM 655 N N . CYS A 1 86 ? -12.414 -11.492 -23.328 1 88.56 86 CYS A N 1
ATOM 656 C CA . CYS A 1 86 ? -10.984 -11.188 -23.422 1 88.56 86 CYS A CA 1
ATOM 657 C C . CYS A 1 86 ? -10.266 -12.227 -24.281 1 88.56 86 CYS A C 1
ATOM 659 O O . CYS A 1 86 ? -10.555 -13.422 -24.188 1 88.56 86 CYS A O 1
ATOM 661 N N . SER A 1 87 ? -9.5 -11.594 -25.234 1 80.88 87 SER A N 1
ATOM 662 C CA . SER A 1 87 ? -8.68 -12.445 -26.094 1 80.88 87 SER A CA 1
ATOM 663 C C . SER A 1 87 ? -7.234 -12.492 -25.594 1 80.88 87 SER A C 1
ATOM 665 O O . SER A 1 87 ? -6.758 -11.555 -24.953 1 80.88 87 SER A O 1
ATOM 667 N N . GLY A 1 88 ? -6.684 -13.586 -25.156 1 85.88 88 GLY A N 1
ATOM 668 C CA . GLY A 1 88 ? -5.289 -13.727 -24.766 1 85.88 88 GLY A CA 1
ATOM 669 C C . GLY A 1 88 ? -4.859 -15.172 -24.594 1 85.88 88 GLY A C 1
ATOM 670 O O . GLY A 1 88 ? -5.672 -16.078 -24.75 1 85.88 88 GLY A O 1
ATOM 671 N N . LYS A 1 89 ? -3.641 -15.234 -24.453 1 94.94 89 LYS A N 1
ATOM 672 C CA . LYS A 1 89 ? -3.07 -16.562 -24.281 1 94.94 89 LYS A CA 1
ATOM 673 C C . LYS A 1 89 ? -3.02 -16.953 -22.797 1 94.94 89 LYS A C 1
ATOM 675 O O . LYS A 1 89 ? -2.275 -16.359 -22.016 1 94.94 89 LYS A O 1
ATOM 680 N N . ILE A 1 90 ? -3.844 -17.875 -22.422 1 97.81 90 ILE A N 1
ATOM 681 C CA . ILE A 1 90 ? -3.859 -18.391 -21.047 1 97.81 90 ILE A CA 1
ATOM 682 C C . ILE A 1 90 ? -3.705 -19.906 -21.062 1 97.81 90 ILE A C 1
ATOM 684 O O . ILE A 1 90 ? -4.344 -20.594 -21.859 1 97.81 90 ILE A O 1
ATOM 688 N N . THR A 1 91 ? -2.795 -20.391 -20.312 1 98.44 91 THR A N 1
ATOM 689 C CA . THR A 1 91 ? -2.619 -21.812 -20.078 1 98.44 91 THR A CA 1
ATOM 690 C C . THR A 1 91 ? -3.178 -22.203 -18.703 1 98.44 91 THR A C 1
ATOM 692 O O . THR A 1 91 ? -2.723 -21.703 -17.672 1 98.44 91 THR A O 1
ATOM 695 N N . PHE A 1 92 ? -4.156 -23.062 -18.75 1 98.25 92 PHE A N 1
ATOM 696 C CA . PHE A 1 92 ? -4.742 -23.562 -17.516 1 98.25 92 PHE A CA 1
ATOM 697 C C . PHE A 1 92 ? -3.975 -24.781 -17.016 1 98.25 92 PHE A C 1
ATOM 699 O O . PHE A 1 92 ? -3.764 -25.75 -17.75 1 98.25 92 PHE A O 1
ATOM 706 N N . VAL A 1 93 ? -3.566 -24.719 -15.773 1 98.5 93 VAL A N 1
ATOM 707 C CA . VAL A 1 93 ? -2.723 -25.766 -15.203 1 98.5 93 VAL A CA 1
ATOM 708 C C . VAL A 1 93 ? -3.404 -26.375 -13.977 1 98.5 93 VAL A C 1
ATOM 710 O O . VAL A 1 93 ? -3.42 -25.766 -12.906 1 98.5 93 VAL A O 1
ATOM 713 N N . GLN A 1 94 ? -3.926 -27.578 -14.094 1 97.75 94 GLN A N 1
ATOM 714 C CA . GLN A 1 94 ? -4.547 -28.25 -12.969 1 97.75 94 GLN A CA 1
ATOM 715 C C . GLN A 1 94 ? -3.514 -29.031 -12.156 1 97.75 94 GLN A C 1
ATOM 717 O O . GLN A 1 94 ? -3.504 -30.266 -12.172 1 97.75 94 GLN A O 1
ATOM 722 N N . LYS A 1 95 ? -2.734 -28.359 -11.516 1 97.31 95 LYS A N 1
ATOM 723 C CA . LYS A 1 95 ? -1.665 -28.875 -10.664 1 97.31 95 LYS A CA 1
ATOM 724 C C . LYS A 1 95 ? -1.414 -27.953 -9.477 1 97.31 95 LYS A C 1
ATOM 726 O O . LYS A 1 95 ? -1.888 -26.812 -9.453 1 97.31 95 LYS A O 1
ATOM 731 N N . SER A 1 96 ? -0.696 -28.453 -8.492 1 96.94 96 SER A N 1
ATOM 732 C CA . SER A 1 96 ? -0.246 -27.625 -7.371 1 96.94 96 SER A CA 1
ATOM 733 C C . SER A 1 96 ? 0.686 -26.516 -7.836 1 96.94 96 SER A C 1
ATOM 735 O O . SER A 1 96 ? 1.544 -26.734 -8.695 1 96.94 96 SER A O 1
ATOM 737 N N . HIS A 1 97 ? 0.512 -25.344 -7.289 1 97.44 97 HIS A N 1
ATOM 738 C CA . HIS A 1 97 ? 1.419 -24.234 -7.578 1 97.44 97 HIS A CA 1
ATOM 739 C C . HIS A 1 97 ? 2.842 -24.562 -7.137 1 97.44 97 HIS A C 1
ATOM 741 O O . HIS A 1 97 ? 3.789 -23.859 -7.52 1 97.44 97 HIS A O 1
ATOM 747 N N . ALA A 1 98 ? 3.053 -25.531 -6.27 1 97.75 98 ALA A N 1
ATOM 748 C CA . ALA A 1 98 ? 4.395 -25.953 -5.867 1 97.75 98 ALA A CA 1
ATOM 749 C C . ALA A 1 98 ? 5.211 -26.406 -7.074 1 97.75 98 ALA A C 1
ATOM 751 O O . ALA A 1 98 ? 6.441 -26.484 -7.008 1 97.75 98 ALA A O 1
ATOM 752 N N . LEU A 1 99 ? 4.535 -26.719 -8.18 1 98.12 99 LEU A N 1
ATOM 753 C CA . LEU A 1 99 ? 5.188 -27.203 -9.391 1 98.12 99 LEU A CA 1
ATOM 754 C C . LEU A 1 99 ? 5.387 -26.094 -10.406 1 98.12 99 LEU A C 1
ATOM 756 O O . LEU A 1 99 ? 5.609 -26.344 -11.586 1 98.12 99 LEU A O 1
ATOM 760 N N . ILE A 1 100 ? 5.328 -24.859 -9.977 1 98.62 100 ILE A N 1
ATOM 761 C CA . ILE A 1 100 ? 5.301 -23.688 -10.844 1 98.62 100 ILE A CA 1
ATOM 762 C C . ILE A 1 100 ? 6.543 -23.672 -11.734 1 98.62 100 ILE A C 1
ATOM 764 O O . ILE A 1 100 ? 6.445 -23.422 -12.938 1 98.62 100 ILE A O 1
ATOM 768 N N . VAL A 1 101 ? 7.68 -23.969 -11.242 1 98.69 101 VAL A N 1
ATOM 769 C CA . VAL A 1 101 ? 8.914 -23.906 -12.023 1 98.69 101 VAL A CA 1
ATOM 770 C C . VAL A 1 101 ? 8.922 -25.016 -13.07 1 98.69 101 VAL A C 1
ATOM 772 O O . VAL A 1 101 ? 9.211 -24.766 -14.242 1 98.69 101 VAL A O 1
ATOM 775 N N . GLU A 1 102 ? 8.586 -26.203 -12.656 1 98.5 102 GLU A N 1
ATOM 776 C CA . GLU A 1 102 ? 8.57 -27.359 -13.555 1 98.5 102 GLU A CA 1
ATOM 777 C C . GLU A 1 102 ? 7.602 -27.125 -14.719 1 98.5 102 GLU A C 1
ATOM 779 O O . GLU A 1 102 ? 7.945 -27.375 -15.875 1 98.5 102 GLU A O 1
ATOM 784 N N . VAL A 1 103 ? 6.453 -26.703 -14.414 1 98.69 103 VAL A N 1
ATOM 785 C CA . VAL A 1 103 ? 5.422 -26.5 -15.422 1 98.69 103 VAL A CA 1
ATOM 786 C C . VAL A 1 103 ? 5.875 -25.422 -16.406 1 98.69 103 VAL A C 1
ATOM 788 O O . VAL A 1 103 ? 5.758 -25.594 -17.625 1 98.69 103 VAL A O 1
ATOM 791 N N . LEU A 1 104 ? 6.395 -24.25 -15.914 1 98.69 104 LEU A N 1
ATOM 792 C CA . LEU A 1 104 ? 6.801 -23.156 -16.797 1 98.69 104 LEU A CA 1
ATOM 793 C C . LEU A 1 104 ? 7.992 -23.562 -17.656 1 98.69 104 LEU A C 1
ATOM 795 O O . LEU A 1 104 ? 8.086 -23.188 -18.812 1 98.69 104 LEU A O 1
ATOM 799 N N . LYS A 1 105 ? 8.883 -24.344 -17.078 1 98.31 105 LYS A N 1
ATOM 800 C CA . LYS A 1 105 ? 10 -24.859 -17.859 1 98.31 105 LYS A CA 1
ATOM 801 C C . LYS A 1 105 ? 9.508 -25.734 -19.016 1 98.31 105 LYS A C 1
ATOM 803 O O . LYS A 1 105 ? 10.031 -25.641 -20.125 1 98.31 105 LYS A O 1
ATOM 808 N N . GLN A 1 106 ? 8.57 -26.562 -18.734 1 98.31 106 GLN A N 1
ATOM 809 C CA . GLN A 1 106 ? 7.996 -27.406 -19.766 1 98.31 106 GLN A CA 1
ATOM 810 C C . GLN A 1 106 ? 7.375 -26.578 -20.875 1 98.31 106 GLN A C 1
ATOM 812 O O . GLN A 1 106 ? 7.289 -27.031 -22.031 1 98.31 106 GLN A O 1
ATOM 817 N N . GLU A 1 107 ? 6.961 -25.406 -20.531 1 98.12 107 GLU A N 1
ATOM 818 C CA . GLU A 1 107 ? 6.375 -24.5 -21.5 1 98.12 107 GLU A CA 1
ATOM 819 C C . GLU A 1 107 ? 7.43 -23.562 -22.078 1 98.12 107 GLU A C 1
ATOM 821 O O . GLU A 1 107 ? 7.094 -22.531 -22.656 1 98.12 107 GLU A O 1
ATOM 826 N N . ASN A 1 108 ? 8.711 -23.781 -21.844 1 97.81 108 ASN A N 1
ATOM 827 C CA . ASN A 1 108 ? 9.875 -23.094 -22.375 1 97.81 108 ASN A CA 1
ATOM 828 C C . ASN A 1 108 ? 9.977 -21.656 -21.844 1 97.81 108 ASN A C 1
ATOM 830 O O . ASN A 1 108 ? 10.359 -20.75 -22.562 1 97.81 108 ASN A O 1
ATOM 834 N N . ILE A 1 109 ? 9.477 -21.438 -20.719 1 98.5 109 ILE A N 1
ATOM 835 C CA . ILE A 1 109 ? 9.656 -20.172 -20.031 1 98.5 109 ILE A CA 1
ATOM 836 C C . ILE A 1 109 ? 10.969 -20.188 -19.25 1 98.5 109 ILE A C 1
ATOM 838 O O . ILE A 1 109 ? 11.219 -21.094 -18.469 1 98.5 109 ILE A O 1
ATOM 842 N N . GLN A 1 110 ? 11.758 -19.188 -19.453 1 98.38 110 GLN A N 1
ATOM 843 C CA . GLN A 1 110 ? 13.062 -19.094 -18.797 1 98.38 110 GLN A CA 1
ATOM 844 C C . GLN A 1 110 ? 12.938 -18.5 -17.406 1 98.38 110 GLN A C 1
ATOM 846 O O . GLN A 1 110 ? 11.977 -17.781 -17.109 1 98.38 110 GLN A O 1
ATOM 851 N N . LEU A 1 111 ? 13.906 -18.828 -16.547 1 98.31 111 LEU A N 1
ATOM 852 C CA . LEU A 1 111 ? 14 -18.172 -15.242 1 98.31 111 LEU A CA 1
ATOM 853 C C . LEU A 1 111 ? 14.172 -16.656 -15.406 1 98.31 111 LEU A C 1
ATOM 855 O O . LEU A 1 111 ? 14.617 -16.188 -16.453 1 98.31 111 LEU A O 1
ATOM 859 N N . CYS A 1 112 ? 13.727 -15.922 -14.445 1 98.38 112 CYS A N 1
ATOM 860 C CA . CYS A 1 112 ? 13.906 -14.469 -14.367 1 98.38 112 CYS A CA 1
ATOM 861 C C . CYS A 1 112 ? 13.211 -13.773 -15.531 1 98.38 112 CYS A C 1
ATOM 863 O O . CYS A 1 112 ? 13.711 -12.773 -16.047 1 98.38 112 CYS A O 1
ATOM 865 N N . THR A 1 113 ? 12.062 -14.352 -15.969 1 98.69 113 THR A N 1
ATOM 866 C CA . THR A 1 113 ? 11.391 -13.711 -17.094 1 98.69 113 THR A CA 1
ATOM 867 C C . THR A 1 113 ? 9.93 -13.422 -16.75 1 98.69 113 THR A C 1
ATOM 869 O O . THR A 1 113 ? 9.242 -12.703 -17.484 1 98.69 113 THR A O 1
ATOM 872 N N . VAL A 1 114 ? 9.43 -13.898 -15.656 1 98.88 114 VAL A N 1
ATOM 873 C CA . VAL A 1 114 ? 8.047 -13.711 -15.242 1 98.88 114 VAL A CA 1
ATOM 874 C C . VAL A 1 114 ? 7.891 -12.367 -14.523 1 98.88 114 VAL A C 1
ATOM 876 O O . VAL A 1 114 ? 8.617 -12.086 -13.57 1 98.88 114 VAL A O 1
ATOM 879 N N . LYS A 1 115 ? 6.98 -11.594 -14.945 1 98.75 115 LYS A N 1
ATOM 880 C CA . LYS A 1 115 ? 6.906 -10.219 -14.461 1 98.75 115 LYS A CA 1
ATOM 881 C C . LYS A 1 115 ? 6.047 -10.125 -13.203 1 98.75 115 LYS A C 1
ATOM 883 O O . LYS A 1 115 ? 6.223 -9.219 -12.391 1 98.75 115 LYS A O 1
ATOM 888 N N . ALA A 1 116 ? 5.105 -11.102 -13.078 1 98.88 116 ALA A N 1
ATOM 889 C CA . ALA A 1 116 ? 4.242 -11.078 -11.898 1 98.88 116 ALA A CA 1
ATOM 890 C C . ALA A 1 116 ? 3.756 -12.477 -11.539 1 98.88 116 ALA A C 1
ATOM 892 O O . ALA A 1 116 ? 3.492 -13.297 -12.43 1 98.88 116 ALA A O 1
ATOM 893 N N . VAL A 1 117 ? 3.645 -12.742 -10.305 1 98.94 117 VAL A N 1
ATOM 894 C CA . VAL A 1 117 ? 3.014 -13.945 -9.773 1 98.94 117 VAL A CA 1
ATOM 895 C C . VAL A 1 117 ? 2.049 -13.57 -8.656 1 98.94 117 VAL A C 1
ATOM 897 O O . VAL A 1 117 ? 2.42 -12.859 -7.719 1 98.94 117 VAL A O 1
ATOM 900 N N . MET A 1 118 ? 0.84 -14.023 -8.758 1 98.81 118 MET A N 1
ATOM 901 C CA . MET A 1 118 ? -0.154 -13.734 -7.727 1 98.81 118 MET A CA 1
ATOM 902 C C . MET A 1 118 ? -0.508 -14.992 -6.941 1 98.81 118 MET A C 1
ATOM 904 O O . MET A 1 118 ? -0.745 -16.047 -7.531 1 98.81 118 MET A O 1
ATOM 908 N N . PHE A 1 119 ? -0.517 -14.859 -5.637 1 98.19 119 PHE A N 1
ATOM 909 C CA . PHE A 1 119 ? -1.064 -15.859 -4.734 1 98.19 119 PHE A CA 1
ATOM 910 C C . PHE A 1 119 ? -2.238 -15.297 -3.943 1 98.19 119 PHE A C 1
ATOM 912 O O . PHE A 1 119 ? -2.094 -14.297 -3.238 1 98.19 119 PHE A O 1
ATOM 919 N N . ASN A 1 120 ? -3.348 -15.773 -4.129 1 95.69 120 ASN A N 1
ATOM 920 C CA . ASN A 1 120 ? -4.512 -15.523 -3.287 1 95.69 120 ASN A CA 1
ATOM 921 C C . ASN A 1 120 ? -4.863 -16.734 -2.436 1 95.69 120 ASN A C 1
ATOM 923 O O . ASN A 1 120 ? -5.637 -17.594 -2.859 1 95.69 120 ASN A O 1
ATOM 927 N N . LEU A 1 121 ? -4.312 -16.797 -1.226 1 93.38 121 LEU A N 1
ATOM 928 C CA . LEU A 1 121 ? -4.305 -18.031 -0.458 1 93.38 121 LEU A CA 1
ATOM 929 C C . LEU A 1 121 ? -5.66 -18.281 0.191 1 93.38 121 LEU A C 1
ATOM 931 O O . LEU A 1 121 ? -6.543 -17.422 0.146 1 93.38 121 LEU A O 1
ATOM 935 N N . GLY A 1 122 ? -5.762 -19.422 0.833 1 86.38 122 GLY A N 1
ATOM 936 C CA . GLY A 1 122 ? -7.008 -19.844 1.457 1 86.38 122 GLY A CA 1
ATOM 937 C C . GLY A 1 122 ? -7.734 -20.922 0.679 1 86.38 122 GLY A C 1
ATOM 938 O O . GLY A 1 122 ? -7.117 -21.891 0.233 1 86.38 122 GLY A O 1
ATOM 939 N N . TYR A 1 123 ? -9.07 -20.75 0.667 1 76.06 123 TYR A N 1
ATOM 940 C CA . TYR A 1 123 ? -9.828 -21.828 0.046 1 76.06 123 TYR A CA 1
ATOM 941 C C . TYR A 1 123 ? -10.695 -21.297 -1.095 1 76.06 123 TYR A C 1
ATOM 943 O O . TYR A 1 123 ? -10.93 -20.094 -1.193 1 76.06 123 TYR A O 1
ATOM 951 N N . PHE A 1 124 ? -10.953 -22.281 -2.004 1 77.25 124 PHE A N 1
ATOM 952 C CA . PHE A 1 124 ? -11.898 -22.047 -3.088 1 77.25 124 PHE A CA 1
ATOM 953 C C . PHE A 1 124 ? -13.328 -22.266 -2.617 1 77.25 124 PHE A C 1
ATOM 955 O O . PHE A 1 124 ? -13.703 -23.375 -2.242 1 77.25 124 PHE A O 1
ATOM 962 N N . PRO A 1 125 ? -14.125 -21.125 -2.576 1 73.94 125 PRO A N 1
ATOM 963 C CA . PRO A 1 125 ? -15.477 -21.234 -2.02 1 73.94 125 PRO A CA 1
ATOM 964 C C . PRO A 1 125 ? -16.359 -22.219 -2.783 1 73.94 125 PRO A C 1
ATOM 966 O O . PRO A 1 125 ? -17.297 -22.781 -2.215 1 73.94 125 PRO A O 1
ATOM 969 N N . GLY A 1 126 ? -16.109 -22.406 -4.062 1 74.25 126 GLY A N 1
ATOM 970 C CA . GLY A 1 126 ? -16.953 -23.25 -4.895 1 74.25 126 GLY A CA 1
ATOM 971 C C . GLY A 1 126 ? -16.516 -24.703 -4.926 1 74.25 126 GLY A C 1
ATOM 972 O O . GLY A 1 126 ? -17.062 -25.5 -5.695 1 74.25 126 GLY A O 1
ATOM 973 N N . GLY A 1 127 ? -15.57 -25.016 -4.062 1 77.44 127 GLY A N 1
ATOM 974 C CA . GLY A 1 127 ? -15.016 -26.359 -4.105 1 77.44 127 GLY A CA 1
ATOM 975 C C . GLY A 1 127 ? -14.867 -26.984 -2.734 1 77.44 127 GLY A C 1
ATOM 976 O O . GLY A 1 127 ? -15.68 -26.734 -1.842 1 77.44 127 GLY A O 1
ATOM 977 N N . ASP A 1 128 ? -14.008 -27.969 -2.688 1 76.75 128 ASP A N 1
ATOM 978 C CA . ASP A 1 128 ? -13.727 -28.641 -1.423 1 76.75 128 ASP A CA 1
ATOM 979 C C . ASP A 1 128 ? -12.992 -27.703 -0.46 1 76.75 128 ASP A C 1
ATOM 981 O O . ASP A 1 128 ? -11.805 -27.438 -0.641 1 76.75 128 ASP A O 1
ATOM 985 N N . GLN A 1 129 ? -13.609 -27.25 0.495 1 68.31 129 GLN A N 1
ATOM 986 C CA . GLN A 1 129 ? -13.062 -26.25 1.422 1 68.31 129 GLN A CA 1
ATOM 987 C C . GLN A 1 129 ? -11.953 -26.859 2.279 1 68.31 129 GLN A C 1
ATOM 989 O O . GLN A 1 129 ? -11.219 -26.125 2.949 1 68.31 129 GLN A O 1
ATOM 994 N N . LYS A 1 130 ? -11.938 -28.234 2.213 1 72.19 130 LYS A N 1
ATOM 995 C CA . LYS A 1 130 ? -10.859 -28.906 2.941 1 72.19 130 LYS A CA 1
ATOM 996 C C . LYS A 1 130 ? -9.531 -28.766 2.209 1 72.19 130 LYS A C 1
ATOM 998 O O . LYS A 1 130 ? -8.461 -28.953 2.801 1 72.19 130 LYS A O 1
ATOM 1003 N N . LEU A 1 131 ? -9.711 -28.453 0.908 1 73.69 131 LEU A N 1
ATOM 1004 C CA . LEU A 1 131 ? -8.5 -28.203 0.125 1 73.69 131 LEU A CA 1
ATOM 1005 C C . LEU A 1 131 ? -8.062 -26.75 0.232 1 73.69 131 LEU A C 1
ATOM 1007 O O . LEU A 1 131 ? -8.641 -25.875 -0.418 1 73.69 131 LEU A O 1
ATOM 1011 N N . VAL A 1 132 ? -7.207 -26.562 1.181 1 73.44 132 VAL A N 1
ATOM 1012 C CA . VAL A 1 132 ? -6.668 -25.234 1.473 1 73.44 132 VAL A CA 1
ATOM 1013 C C . VAL A 1 132 ? -5.168 -25.203 1.169 1 73.44 132 VAL A C 1
ATOM 1015 O O . VAL A 1 132 ? -4.512 -26.25 1.169 1 73.44 132 VAL A O 1
ATOM 1018 N N . THR A 1 133 ? -4.691 -24.172 0.764 1 78.94 133 THR A N 1
ATOM 1019 C CA . THR A 1 133 ? -3.244 -24.062 0.644 1 78.94 133 THR A CA 1
ATOM 1020 C C . THR A 1 133 ? -2.564 -24.375 1.975 1 78.94 133 THR A C 1
ATOM 1022 O O . THR A 1 133 ? -3.172 -24.219 3.037 1 78.94 133 THR A O 1
ATOM 1025 N N . ASN A 1 134 ? -1.428 -24.906 1.876 1 85.56 134 ASN A N 1
ATOM 1026 C CA . ASN A 1 134 ? -0.715 -25.188 3.115 1 85.56 134 ASN A CA 1
ATOM 1027 C C . ASN A 1 134 ? 0.696 -24.609 3.102 1 85.56 134 ASN A C 1
ATOM 1029 O O . ASN A 1 134 ? 1.199 -24.219 2.047 1 85.56 134 ASN A O 1
ATOM 1033 N N . VAL A 1 135 ? 1.272 -24.594 4.219 1 91.25 135 VAL A N 1
ATOM 1034 C CA . VAL A 1 135 ? 2.529 -23.891 4.465 1 91.25 135 VAL A CA 1
ATOM 1035 C C . VAL A 1 135 ? 3.621 -24.453 3.561 1 91.25 135 VAL A C 1
ATOM 1037 O O . VAL A 1 135 ? 4.328 -23.703 2.883 1 91.25 135 VAL A O 1
ATOM 1040 N N . GLU A 1 136 ? 3.756 -25.734 3.467 1 93.38 136 GLU A N 1
ATOM 1041 C CA . GLU A 1 136 ? 4.852 -26.375 2.742 1 93.38 136 GLU A CA 1
ATOM 1042 C C . GLU A 1 136 ? 4.77 -26.078 1.247 1 93.38 136 GLU A C 1
ATOM 1044 O O . GLU A 1 136 ? 5.738 -25.609 0.648 1 93.38 136 GLU A O 1
ATOM 1049 N N . THR A 1 137 ? 3.656 -26.344 0.635 1 94.31 137 THR A N 1
ATOM 1050 C CA . THR A 1 137 ? 3.51 -26.141 -0.802 1 94.31 137 THR A CA 1
ATOM 1051 C C . THR A 1 137 ? 3.568 -24.656 -1.146 1 94.31 137 THR A C 1
ATOM 1053 O O . THR A 1 137 ? 4.105 -24.281 -2.189 1 94.31 137 THR A O 1
ATOM 1056 N N . THR A 1 138 ? 3.014 -23.828 -0.237 1 96.06 138 THR A N 1
ATOM 1057 C CA . THR A 1 138 ? 3.031 -22.391 -0.467 1 96.06 138 THR A CA 1
ATOM 1058 C C . THR A 1 138 ? 4.461 -21.859 -0.464 1 96.06 138 THR A C 1
ATOM 1060 O O . THR A 1 138 ? 4.863 -21.141 -1.38 1 96.06 138 THR A O 1
ATOM 1063 N N . LEU A 1 139 ? 5.254 -22.281 0.496 1 97.94 139 LEU A N 1
ATOM 1064 C CA . LEU A 1 139 ? 6.617 -21.781 0.583 1 97.94 139 LEU A CA 1
ATOM 1065 C C . LEU A 1 139 ? 7.465 -22.297 -0.575 1 97.94 139 LEU A C 1
ATOM 1067 O O . LEU A 1 139 ? 8.312 -21.578 -1.102 1 97.94 139 LEU A O 1
ATOM 1071 N N . LYS A 1 140 ? 7.23 -23.516 -0.979 1 97.88 140 LYS A N 1
ATOM 1072 C CA . LYS A 1 140 ? 7.922 -24.062 -2.143 1 97.88 140 LYS A CA 1
ATOM 1073 C C . LYS A 1 140 ? 7.586 -23.266 -3.404 1 97.88 140 LYS A C 1
ATOM 1075 O O . LYS A 1 140 ? 8.477 -22.938 -4.191 1 97.88 140 LYS A O 1
ATOM 1080 N N . ALA A 1 141 ? 6.332 -23.016 -3.559 1 98.5 141 ALA A N 1
ATOM 1081 C CA . ALA A 1 141 ? 5.879 -22.25 -4.715 1 98.5 141 ALA A CA 1
ATOM 1082 C C . ALA A 1 141 ? 6.477 -20.844 -4.711 1 98.5 141 ALA A C 1
ATOM 1084 O O . ALA A 1 141 ? 6.867 -20.328 -5.758 1 98.5 141 ALA A O 1
ATOM 1085 N N . LEU A 1 142 ? 6.516 -20.234 -3.568 1 98.75 142 LEU A N 1
ATOM 1086 C CA . LEU A 1 142 ? 7.066 -18.875 -3.438 1 98.75 142 LEU A CA 1
ATOM 1087 C C . LEU A 1 142 ? 8.555 -18.875 -3.783 1 98.75 142 LEU A C 1
ATOM 1089 O O . LEU A 1 142 ? 9.023 -17.969 -4.477 1 98.75 142 LEU A O 1
ATOM 1093 N N . SER A 1 143 ? 9.242 -19.844 -3.33 1 98.62 143 SER A N 1
ATOM 1094 C CA . SER A 1 143 ? 10.648 -19.953 -3.686 1 98.62 143 SER A CA 1
ATOM 1095 C C . SER A 1 143 ? 10.828 -20.109 -5.191 1 98.62 143 SER A C 1
ATOM 1097 O O . SER A 1 143 ? 11.711 -19.484 -5.789 1 98.62 143 SER A O 1
ATOM 1099 N N . GLY A 1 144 ? 10.047 -20.938 -5.77 1 98.81 144 GLY A N 1
ATOM 1100 C CA . GLY A 1 144 ? 10.062 -21.078 -7.219 1 98.81 144 GLY A CA 1
ATOM 1101 C C . GLY A 1 144 ? 9.727 -19.797 -7.945 1 98.81 144 GLY A C 1
ATOM 1102 O O . GLY A 1 144 ? 10.344 -19.469 -8.961 1 98.81 144 GLY A O 1
ATOM 1103 N N . ALA A 1 145 ? 8.719 -19.109 -7.418 1 98.88 145 ALA A N 1
ATOM 1104 C CA . ALA A 1 145 ? 8.312 -17.844 -8.016 1 98.88 145 ALA A CA 1
ATOM 1105 C C . ALA A 1 145 ? 9.453 -16.828 -8 1 98.88 145 ALA A C 1
ATOM 1107 O O . ALA A 1 145 ? 9.617 -16.047 -8.938 1 98.88 145 ALA A O 1
ATOM 1108 N N . LEU A 1 146 ? 10.242 -16.828 -6.914 1 98.75 146 LEU A N 1
ATOM 1109 C CA . LEU A 1 146 ? 11.406 -15.945 -6.859 1 98.75 146 LEU A CA 1
ATOM 1110 C C . LEU A 1 146 ? 12.367 -16.234 -8.008 1 98.75 146 LEU A C 1
ATOM 1112 O O . LEU A 1 146 ? 12.891 -15.32 -8.641 1 98.75 146 LEU A O 1
ATOM 1116 N N . ALA A 1 147 ? 12.555 -17.5 -8.273 1 98.56 147 ALA A N 1
ATOM 1117 C CA . ALA A 1 147 ? 13.484 -17.922 -9.32 1 98.56 147 ALA A CA 1
ATOM 1118 C C . ALA A 1 147 ? 12.977 -17.5 -10.695 1 98.56 147 ALA A C 1
ATOM 1120 O O . ALA A 1 147 ? 13.773 -17.203 -11.594 1 98.56 147 ALA A O 1
ATOM 1121 N N . LEU A 1 148 ? 11.758 -17.406 -10.852 1 98.81 148 LEU A N 1
ATOM 1122 C CA . LEU A 1 148 ? 11.133 -17.094 -12.133 1 98.81 148 LEU A CA 1
ATOM 1123 C C . LEU A 1 148 ? 11.023 -15.586 -12.328 1 98.81 148 LEU A C 1
ATOM 1125 O O . LEU A 1 148 ? 10.93 -15.109 -13.461 1 98.81 148 LEU A O 1
ATOM 1129 N N . LEU A 1 149 ? 11.023 -14.852 -11.273 1 98.75 149 LEU A N 1
ATOM 1130 C CA . LEU A 1 149 ? 10.664 -13.438 -11.289 1 98.75 149 LEU A CA 1
ATOM 1131 C C . LEU A 1 149 ? 11.719 -12.617 -12.023 1 98.75 149 LEU A C 1
ATOM 1133 O O . LEU A 1 149 ? 12.914 -12.734 -11.734 1 98.75 149 LEU A O 1
ATOM 1137 N N . ALA A 1 150 ? 11.273 -11.812 -12.961 1 98.56 150 ALA A N 1
ATOM 1138 C CA . ALA A 1 150 ? 12.133 -10.922 -13.734 1 98.56 150 ALA A CA 1
ATOM 1139 C C . ALA A 1 150 ? 12.578 -9.719 -12.898 1 98.56 150 ALA A C 1
ATOM 1141 O O . ALA A 1 150 ? 11.898 -9.336 -11.945 1 98.56 150 ALA A O 1
ATOM 1142 N N . PRO A 1 151 ? 13.719 -9.078 -13.258 1 97 151 PRO A N 1
ATOM 1143 C CA . PRO A 1 151 ? 14.008 -7.785 -12.648 1 97 151 PRO A CA 1
ATOM 1144 C C . PRO A 1 151 ? 12.875 -6.781 -12.82 1 97 151 PRO A C 1
ATOM 1146 O O . PRO A 1 151 ? 12.32 -6.652 -13.914 1 97 151 PRO A O 1
ATOM 1149 N N . GLY A 1 152 ? 12.508 -6.176 -11.742 1 95.56 152 GLY A N 1
ATOM 1150 C CA . GLY A 1 152 ? 11.398 -5.238 -11.773 1 95.56 152 GLY A CA 1
ATOM 1151 C C . GLY A 1 152 ? 10.047 -5.91 -11.594 1 95.56 152 GLY A C 1
ATOM 1152 O O . GLY A 1 152 ? 9.016 -5.238 -11.531 1 95.56 152 GLY A O 1
ATOM 1153 N N . GLY A 1 153 ? 10.078 -7.289 -11.539 1 98 153 GLY A N 1
ATOM 1154 C CA . GLY A 1 153 ? 8.844 -8.039 -11.352 1 98 153 GLY A CA 1
ATOM 1155 C C . GLY A 1 153 ? 8.375 -8.047 -9.914 1 98 153 GLY A C 1
ATOM 1156 O O . GLY A 1 153 ? 9.086 -7.602 -9.016 1 98 153 GLY A O 1
ATOM 1157 N N . MET A 1 154 ? 7.172 -8.578 -9.688 1 98.31 154 MET A N 1
ATOM 1158 C CA . MET A 1 154 ? 6.582 -8.531 -8.352 1 98.31 154 MET A CA 1
ATOM 1159 C C . MET A 1 154 ? 5.727 -9.766 -8.086 1 98.31 154 MET A C 1
ATOM 1161 O O . MET A 1 154 ? 5.008 -10.227 -8.969 1 98.31 154 MET A O 1
ATOM 1165 N N . ILE A 1 155 ? 5.812 -10.266 -6.887 1 98.88 155 ILE A N 1
ATOM 1166 C CA . ILE A 1 155 ? 4.938 -11.305 -6.344 1 98.88 155 ILE A CA 1
ATOM 1167 C C . ILE A 1 155 ? 3.975 -10.688 -5.332 1 98.88 155 ILE A C 1
ATOM 1169 O O . ILE A 1 155 ? 4.375 -9.859 -4.512 1 98.88 155 ILE A O 1
ATOM 1173 N N . THR A 1 156 ? 2.703 -10.961 -5.422 1 98.69 156 THR A N 1
ATOM 1174 C CA . THR A 1 156 ? 1.733 -10.578 -4.402 1 98.69 156 THR A CA 1
ATOM 1175 C C . THR A 1 156 ? 1.148 -11.812 -3.721 1 98.69 156 THR A C 1
ATOM 1177 O O . THR A 1 156 ? 0.882 -12.828 -4.375 1 98.69 156 THR A O 1
ATOM 1180 N N . VAL A 1 157 ? 0.984 -11.766 -2.404 1 98.44 157 VAL A N 1
ATOM 1181 C CA . VAL A 1 157 ? 0.413 -12.859 -1.62 1 98.44 157 VAL A CA 1
ATOM 1182 C C . VAL A 1 157 ? -0.693 -12.32 -0.715 1 98.44 157 VAL A C 1
ATOM 1184 O O . VAL A 1 157 ? -0.418 -11.609 0.259 1 98.44 157 VAL A O 1
ATOM 1187 N N . CYS A 1 158 ? -1.908 -12.633 -1.051 1 96.88 158 CYS A N 1
ATOM 1188 C CA . CYS A 1 158 ? -3.023 -12.328 -0.161 1 96.88 158 CYS A CA 1
ATOM 1189 C C . CYS A 1 158 ? -3.162 -13.391 0.919 1 96.88 158 CYS A C 1
ATOM 1191 O O . CYS A 1 158 ? -3.307 -14.578 0.614 1 96.88 158 CYS A O 1
ATOM 1193 N N . LEU A 1 159 ? -3.131 -12.961 2.15 1 95.75 159 LEU A N 1
ATOM 1194 C CA . LEU A 1 159 ? -3.141 -13.852 3.305 1 95.75 159 LEU A CA 1
ATOM 1195 C C . LEU A 1 159 ? -4.441 -13.711 4.086 1 95.75 159 LEU A C 1
ATOM 1197 O O . LEU A 1 159 ? -4.934 -12.602 4.297 1 95.75 159 LEU A O 1
ATOM 1201 N N . TYR A 1 160 ? -4.945 -14.844 4.531 1 91.62 160 TYR A N 1
ATOM 1202 C CA . TYR A 1 160 ? -6.203 -14.891 5.262 1 91.62 160 TYR A CA 1
ATOM 1203 C C . TYR A 1 160 ? -6.043 -15.656 6.574 1 91.62 160 TYR A C 1
ATOM 1205 O O . TYR A 1 160 ? -6.129 -16.891 6.594 1 91.62 160 TYR A O 1
ATOM 1213 N N . SER A 1 161 ? -5.934 -14.945 7.633 1 87.88 161 SER A N 1
ATOM 1214 C CA . SER A 1 161 ? -5.637 -15.555 8.922 1 87.88 161 SER A CA 1
ATOM 1215 C C . SER A 1 161 ? -6.91 -16.047 9.617 1 87.88 161 SER A C 1
ATOM 1217 O O . SER A 1 161 ? -6.848 -16.797 10.586 1 87.88 161 SER A O 1
ATOM 1219 N N . GLY A 1 162 ? -8.047 -15.664 9.156 1 81.44 162 GLY A N 1
ATOM 1220 C CA . GLY A 1 162 ? -9.305 -15.945 9.828 1 81.44 162 GLY A CA 1
ATOM 1221 C C . GLY A 1 162 ? -9.797 -17.359 9.594 1 81.44 162 GLY A C 1
ATOM 1222 O O . GLY A 1 162 ? -10.758 -17.797 10.227 1 81.44 162 GLY A O 1
ATOM 1223 N N . HIS A 1 163 ? -9.211 -18.141 8.734 1 76.56 163 HIS A N 1
ATOM 1224 C CA . HIS A 1 163 ? -9.664 -19.5 8.484 1 76.56 163 HIS A CA 1
ATOM 1225 C C . HIS A 1 163 ? -8.719 -20.516 9.109 1 76.56 163 HIS A C 1
ATOM 1227 O O . HIS A 1 163 ? -7.602 -20.172 9.508 1 76.56 163 HIS A O 1
ATOM 1233 N N . PRO A 1 164 ? -9.258 -21.719 9.305 1 74.81 164 PRO A N 1
ATOM 1234 C CA . PRO A 1 164 ? -8.391 -22.734 9.898 1 74.81 164 PRO A CA 1
ATOM 1235 C C . PRO A 1 164 ? -7.082 -22.906 9.133 1 74.81 164 PRO A C 1
ATOM 1237 O O . PRO A 1 164 ? -7.09 -23.031 7.906 1 74.81 164 PRO A O 1
ATOM 1240 N N . GLY A 1 165 ? -5.977 -22.844 9.734 1 79.44 165 GLY A N 1
ATOM 1241 C CA . GLY A 1 165 ? -4.66 -22.969 9.133 1 79.44 165 GLY A CA 1
ATOM 1242 C C . GLY A 1 165 ? -4.141 -21.672 8.555 1 79.44 165 GLY A C 1
ATOM 1243 O O . GLY A 1 165 ? -2.955 -21.562 8.227 1 79.44 165 GLY A O 1
ATOM 1244 N N . GLY A 1 166 ? -5.09 -20.766 8.438 1 85.38 166 GLY A N 1
ATOM 1245 C CA . GLY A 1 166 ? -4.746 -19.5 7.801 1 85.38 166 GLY A CA 1
ATOM 1246 C C . GLY A 1 166 ? -3.734 -18.688 8.586 1 85.38 166 GLY A C 1
ATOM 1247 O O . GLY A 1 166 ? -2.83 -18.078 8.008 1 85.38 166 GLY A O 1
ATOM 1248 N N . LEU A 1 167 ? -3.904 -18.75 9.852 1 88.44 167 LEU A N 1
ATOM 1249 C CA . LEU A 1 167 ? -2.99 -18 10.695 1 88.44 167 LEU A CA 1
ATOM 1250 C C . LEU A 1 167 ? -1.568 -18.531 10.578 1 88.44 167 LEU A C 1
ATOM 1252 O O . LEU A 1 167 ? -0.624 -17.766 10.383 1 88.44 167 LEU A O 1
ATOM 1256 N N . ALA A 1 168 ? -1.389 -19.859 10.68 1 90.25 168 ALA A N 1
ATOM 1257 C CA . ALA A 1 168 ? -0.078 -20.5 10.57 1 90.25 168 ALA A CA 1
ATOM 1258 C C . ALA A 1 168 ? 0.562 -20.203 9.219 1 90.25 168 ALA A C 1
ATOM 1260 O O . ALA A 1 168 ? 1.759 -19.906 9.141 1 90.25 168 ALA A O 1
ATOM 1261 N N . GLU A 1 169 ? -0.192 -20.297 8.18 1 92.69 169 GLU A N 1
ATOM 1262 C CA . GLU A 1 169 ? 0.305 -20.047 6.832 1 92.69 169 GLU A CA 1
ATOM 1263 C C . GLU A 1 169 ? 0.729 -18.594 6.664 1 92.69 169 GLU A C 1
ATOM 1265 O O . GLU A 1 169 ? 1.785 -18.312 6.094 1 92.69 169 GLU A O 1
ATOM 1270 N N . SER A 1 170 ? -0.081 -17.719 7.191 1 94.88 170 SER A N 1
ATOM 1271 C CA . SER A 1 170 ? 0.23 -16.297 7.121 1 94.88 170 SER A CA 1
ATOM 1272 C C . SER A 1 170 ? 1.537 -15.984 7.844 1 94.88 170 SER A C 1
ATOM 1274 O O . SER A 1 170 ? 2.404 -15.305 7.293 1 94.88 170 SER A O 1
ATOM 1276 N N . GLU A 1 171 ? 1.645 -16.516 8.992 1 95.56 171 GLU A N 1
ATOM 1277 C CA . GLU A 1 171 ? 2.848 -16.266 9.781 1 95.56 171 GLU A CA 1
ATOM 1278 C C . GLU A 1 171 ? 4.082 -16.844 9.094 1 95.56 171 GLU A C 1
ATOM 1280 O O . GLU A 1 171 ? 5.145 -16.234 9.094 1 95.56 171 GLU A O 1
ATOM 1285 N N . ALA A 1 172 ? 3.938 -18.016 8.523 1 96.56 172 ALA A N 1
ATOM 1286 C CA . ALA A 1 172 ? 5.051 -18.656 7.84 1 96.56 172 ALA A CA 1
ATOM 1287 C C . ALA A 1 172 ? 5.52 -17.844 6.641 1 96.56 172 ALA A C 1
ATOM 1289 O O . ALA A 1 172 ? 6.719 -17.688 6.418 1 96.56 172 ALA A O 1
ATOM 1290 N N . VAL A 1 173 ? 4.582 -17.344 5.887 1 98 173 VAL A N 1
ATOM 1291 C CA . VAL A 1 173 ? 4.902 -16.562 4.699 1 98 173 VAL A CA 1
ATOM 1292 C C . VAL A 1 173 ? 5.625 -15.281 5.113 1 98 173 VAL A C 1
ATOM 1294 O O . VAL A 1 173 ? 6.637 -14.914 4.516 1 98 173 VAL A O 1
ATOM 1297 N N . ILE A 1 174 ? 5.094 -14.602 6.117 1 98.06 174 ILE A N 1
ATOM 1298 C CA . ILE A 1 174 ? 5.668 -13.344 6.582 1 98.06 174 ILE A CA 1
ATOM 1299 C C . ILE A 1 174 ? 7.082 -13.586 7.109 1 98.06 174 ILE A C 1
ATOM 1301 O O . ILE A 1 174 ? 8.016 -12.859 6.758 1 98.06 174 ILE A O 1
ATOM 1305 N N . LYS A 1 175 ? 7.242 -14.617 7.934 1 98 175 LYS A N 1
ATOM 1306 C CA . LYS A 1 175 ? 8.555 -14.961 8.477 1 98 175 LYS A CA 1
ATOM 1307 C C . LYS A 1 175 ? 9.539 -15.289 7.355 1 98 175 LYS A C 1
ATOM 1309 O O . LYS A 1 175 ? 10.695 -14.852 7.387 1 98 175 LYS A O 1
ATOM 1314 N N . TRP A 1 176 ? 9.062 -16.094 6.434 1 98.44 176 TRP A N 1
ATOM 1315 C CA . TRP A 1 176 ? 9.891 -16.438 5.281 1 98.44 176 TRP A CA 1
ATOM 1316 C C . TRP A 1 176 ? 10.297 -15.188 4.516 1 98.44 176 TRP A C 1
ATOM 1318 O O . TRP A 1 176 ? 11.469 -15.023 4.16 1 98.44 176 TRP A O 1
ATOM 1328 N N . ALA A 1 177 ? 9.398 -14.281 4.262 1 98.5 177 ALA A N 1
ATOM 1329 C CA . ALA A 1 177 ? 9.656 -13.047 3.518 1 98.5 177 ALA A CA 1
ATOM 1330 C C . ALA A 1 177 ? 10.68 -12.18 4.234 1 98.5 177 ALA A C 1
ATOM 1332 O O . ALA A 1 177 ? 11.461 -11.469 3.59 1 98.5 177 ALA A O 1
ATOM 1333 N N . GLU A 1 178 ? 10.688 -12.18 5.562 1 98 178 GLU A N 1
ATOM 1334 C CA . GLU A 1 178 ? 11.625 -11.406 6.371 1 98 178 GLU A CA 1
ATOM 1335 C C . GLU A 1 178 ? 13.062 -11.867 6.133 1 98 178 GLU A C 1
ATOM 1337 O O . GLU A 1 178 ? 14.008 -11.125 6.398 1 98 178 GLU A O 1
ATOM 1342 N N . THR A 1 179 ? 13.234 -13.086 5.641 1 97.94 179 THR A N 1
ATOM 1343 C CA . THR A 1 179 ? 14.57 -13.648 5.5 1 97.94 179 THR A CA 1
ATOM 1344 C C . THR A 1 179 ? 15.133 -13.375 4.109 1 97.94 179 THR A C 1
ATOM 1346 O O . THR A 1 179 ? 16.297 -13.672 3.834 1 97.94 179 THR A O 1
ATOM 1349 N N . LEU A 1 180 ? 14.32 -12.859 3.219 1 98.06 180 LEU A N 1
ATOM 1350 C CA . LEU A 1 180 ? 14.773 -12.641 1.847 1 98.06 180 LEU A CA 1
ATOM 1351 C C . LEU A 1 180 ? 15.914 -11.633 1.802 1 98.06 180 LEU A C 1
ATOM 1353 O O . LEU A 1 180 ? 15.969 -10.719 2.623 1 98.06 180 LEU A O 1
ATOM 1357 N N . GLU A 1 181 ? 16.781 -11.844 0.919 1 96.31 181 GLU A N 1
ATOM 1358 C CA . GLU A 1 181 ? 17.922 -10.969 0.702 1 96.31 181 GLU A CA 1
ATOM 1359 C C . GLU A 1 181 ? 17.891 -10.359 -0.699 1 96.31 181 GLU A C 1
ATOM 1361 O O . GLU A 1 181 ? 17.062 -10.727 -1.523 1 96.31 181 GLU A O 1
ATOM 1366 N N . LYS A 1 182 ? 18.828 -9.359 -0.849 1 93.38 182 LYS A N 1
ATOM 1367 C CA . LYS A 1 182 ? 18.969 -8.781 -2.186 1 93.38 182 LYS A CA 1
ATOM 1368 C C . LYS A 1 182 ? 19.109 -9.875 -3.24 1 93.38 182 LYS A C 1
ATOM 1370 O O . LYS A 1 182 ? 19.734 -10.906 -2.994 1 93.38 182 LYS A O 1
ATOM 1375 N N . PRO A 1 183 ? 18.391 -9.695 -4.344 1 96.38 183 PRO A N 1
ATOM 1376 C CA . PRO A 1 183 ? 17.781 -8.477 -4.883 1 96.38 183 PRO A CA 1
ATOM 1377 C C . PRO A 1 183 ? 16.297 -8.375 -4.562 1 96.38 183 PRO A C 1
ATOM 1379 O O . PRO A 1 183 ? 15.57 -7.613 -5.215 1 96.38 183 PRO A O 1
ATOM 1382 N N . PHE A 1 184 ? 15.828 -9.133 -3.605 1 97.44 184 PHE A N 1
ATOM 1383 C CA . PHE A 1 184 ? 14.398 -9.133 -3.311 1 97.44 184 PHE A CA 1
ATOM 1384 C C . PHE A 1 184 ? 14.086 -8.227 -2.129 1 97.44 184 PHE A C 1
ATOM 1386 O O . PHE A 1 184 ? 14.828 -8.211 -1.141 1 97.44 184 PHE A O 1
ATOM 1393 N N . MET A 1 185 ? 13.039 -7.457 -2.27 1 96.38 185 MET A N 1
ATOM 1394 C CA . MET A 1 185 ? 12.477 -6.645 -1.193 1 96.38 185 MET A CA 1
ATOM 1395 C C . MET A 1 185 ? 11.047 -7.074 -0.876 1 96.38 185 MET A C 1
ATOM 1397 O O . MET A 1 185 ? 10.234 -7.242 -1.782 1 96.38 185 MET A O 1
ATOM 1401 N N . ALA A 1 186 ? 10.805 -7.23 0.369 1 97.88 186 ALA A N 1
ATOM 1402 C CA . ALA A 1 186 ? 9.492 -7.691 0.795 1 97.88 186 ALA A CA 1
ATOM 1403 C C . ALA A 1 186 ? 8.789 -6.641 1.647 1 97.88 186 ALA A C 1
ATOM 1405 O O . ALA A 1 186 ? 9.414 -5.996 2.492 1 97.88 186 ALA A O 1
ATOM 1406 N N . HIS A 1 187 ? 7.531 -6.449 1.409 1 97.44 187 HIS A N 1
ATOM 1407 C CA . HIS A 1 187 ? 6.695 -5.504 2.139 1 97.44 187 HIS A CA 1
ATOM 1408 C C . HIS A 1 187 ? 5.426 -6.176 2.656 1 97.44 187 HIS A C 1
ATOM 1410 O O . HIS A 1 187 ? 5.031 -7.23 2.158 1 97.44 187 HIS A O 1
ATOM 1416 N N . HIS A 1 188 ? 4.863 -5.629 3.678 1 97.56 188 HIS A N 1
ATOM 1417 C CA . HIS A 1 188 ? 3.633 -6.121 4.285 1 97.56 188 HIS A CA 1
ATOM 1418 C C . HIS A 1 188 ? 2.641 -4.984 4.516 1 97.56 188 HIS A C 1
ATOM 1420 O O . HIS A 1 188 ? 2.998 -3.947 5.078 1 97.56 188 HIS A O 1
ATOM 1426 N N . PHE A 1 189 ? 1.464 -5.105 3.963 1 97.12 189 PHE A N 1
ATOM 1427 C CA . PHE A 1 189 ? 0.333 -4.215 4.191 1 97.12 189 PHE A CA 1
ATOM 1428 C C . PHE A 1 189 ? -0.722 -4.891 5.059 1 97.12 189 PHE A C 1
ATOM 1430 O O . PHE A 1 189 ? -1.24 -5.949 4.703 1 97.12 189 PHE A O 1
ATOM 1437 N N . ARG A 1 190 ? -1.096 -4.277 6.176 1 95.88 190 ARG A N 1
ATOM 1438 C CA . ARG A 1 190 ? -2.084 -4.883 7.062 1 95.88 190 ARG A CA 1
ATOM 1439 C C . ARG A 1 190 ? -2.998 -3.822 7.668 1 95.88 190 ARG A C 1
ATOM 1441 O O . ARG A 1 190 ? -2.578 -2.686 7.887 1 95.88 190 ARG A O 1
ATOM 1448 N N . THR A 1 191 ? -4.238 -4.23 7.879 1 95.25 191 THR A N 1
ATOM 1449 C CA . THR A 1 191 ? -5.156 -3.395 8.648 1 95.25 191 THR A CA 1
ATOM 1450 C C . THR A 1 191 ? -4.859 -3.498 10.141 1 95.25 191 THR A C 1
ATOM 1452 O O . THR A 1 191 ? -4.656 -4.598 10.664 1 95.25 191 THR A O 1
ATOM 1455 N N . LEU A 1 192 ? -4.824 -2.398 10.82 1 96.62 192 LEU A N 1
ATOM 1456 C CA . LEU A 1 192 ? -4.363 -2.365 12.203 1 96.62 192 LEU A CA 1
ATOM 1457 C C . LEU A 1 192 ? -5.523 -2.572 13.172 1 96.62 192 LEU A C 1
ATOM 1459 O O . LEU A 1 192 ? -5.352 -3.168 14.234 1 96.62 192 LEU A O 1
ATOM 1463 N N . ASN A 1 193 ? -6.676 -2.025 12.867 1 96.19 193 ASN A N 1
ATOM 1464 C CA . ASN A 1 193 ? -7.723 -1.946 13.875 1 96.19 193 ASN A CA 1
ATOM 1465 C C . ASN A 1 193 ? -8.898 -2.861 13.539 1 96.19 193 ASN A C 1
ATOM 1467 O O . ASN A 1 193 ? -10.055 -2.463 13.656 1 96.19 193 ASN A O 1
ATOM 1471 N N . ARG A 1 194 ? -8.586 -4.105 13.062 1 91.62 194 ARG A N 1
ATOM 1472 C CA . ARG A 1 194 ? -9.531 -5.191 12.828 1 91.62 194 ARG A CA 1
ATOM 1473 C C . ARG A 1 194 ? -8.969 -6.523 13.312 1 91.62 194 ARG A C 1
ATOM 1475 O O . ARG A 1 194 ? -7.754 -6.734 13.289 1 91.62 194 ARG A O 1
ATOM 1482 N N . LYS A 1 195 ? -9.852 -7.27 13.68 1 88.31 195 LYS A N 1
ATOM 1483 C CA . LYS A 1 195 ? -9.438 -8.594 14.133 1 88.31 195 LYS A CA 1
ATOM 1484 C C . LYS A 1 195 ? -9.188 -9.523 12.953 1 88.31 195 LYS A C 1
ATOM 1486 O O . LYS A 1 195 ? -10.07 -9.734 12.117 1 88.31 195 LYS A O 1
ATOM 1491 N N . LEU A 1 196 ? -7.996 -10.078 12.859 1 86.38 196 LEU A N 1
ATOM 1492 C CA . LEU A 1 196 ? -7.539 -11.07 11.891 1 86.38 196 LEU A CA 1
ATOM 1493 C C . LEU A 1 196 ? -7.918 -10.656 10.469 1 86.38 196 LEU A C 1
ATOM 1495 O O . LEU A 1 196 ? -8.516 -11.438 9.734 1 86.38 196 LEU A O 1
ATOM 1499 N N . PRO A 1 197 ? -7.605 -9.477 10.133 1 89.56 197 PRO A N 1
ATOM 1500 C CA . PRO A 1 197 ? -7.91 -9.047 8.766 1 89.56 197 PRO A CA 1
ATOM 1501 C C . PRO A 1 197 ? -7.062 -9.766 7.715 1 89.56 197 PRO A C 1
ATOM 1503 O O . PRO A 1 197 ? -6.004 -10.312 8.039 1 89.56 197 PRO A O 1
ATOM 1506 N N . PRO A 1 198 ? -7.629 -9.875 6.465 1 92.62 198 PRO A N 1
ATOM 1507 C CA . PRO A 1 198 ? -6.711 -10.234 5.379 1 92.62 198 PRO A CA 1
ATOM 1508 C C . PRO A 1 198 ? -5.531 -9.266 5.262 1 92.62 198 PRO A C 1
ATOM 1510 O O . PRO A 1 198 ? -5.676 -8.078 5.539 1 92.62 198 PRO A O 1
ATOM 1513 N N . THR A 1 199 ? -4.398 -9.766 4.969 1 96 199 THR A N 1
ATOM 1514 C CA . THR A 1 199 ? -3.227 -8.922 4.777 1 96 199 THR A CA 1
ATOM 1515 C C . THR A 1 199 ? -2.543 -9.227 3.449 1 96 199 THR A C 1
ATOM 1517 O O . THR A 1 199 ? -2.896 -10.195 2.773 1 96 199 THR A O 1
ATOM 1520 N N . LEU A 1 200 ? -1.664 -8.352 3.023 1 97.44 200 LEU A N 1
ATOM 1521 C CA . LEU A 1 200 ? -1.017 -8.453 1.72 1 97.44 200 LEU A CA 1
ATOM 1522 C C . LEU A 1 200 ? 0.5 -8.383 1.859 1 97.44 200 LEU A C 1
ATOM 1524 O O . LEU A 1 200 ? 1.026 -7.457 2.482 1 97.44 200 LEU A O 1
ATOM 1528 N N . VAL A 1 201 ? 1.19 -9.367 1.338 1 98.5 201 VAL A N 1
ATOM 1529 C CA . VAL A 1 201 ? 2.643 -9.336 1.202 1 98.5 201 VAL A CA 1
ATOM 1530 C C . VAL A 1 201 ? 3.02 -9.047 -0.25 1 98.5 201 VAL A C 1
ATOM 1532 O O . VAL A 1 201 ? 2.424 -9.609 -1.174 1 98.5 201 VAL A O 1
ATOM 1535 N N . LEU A 1 202 ? 3.893 -8.133 -0.47 1 98 202 LEU A N 1
ATOM 1536 C CA . LEU A 1 202 ? 4.473 -7.801 -1.767 1 98 202 LEU A CA 1
ATOM 1537 C C . LEU A 1 202 ? 5.965 -8.117 -1.791 1 98 202 LEU A C 1
ATOM 1539 O O . LEU A 1 202 ? 6.695 -7.75 -0.867 1 98 202 LEU A O 1
ATOM 1543 N N . ILE A 1 203 ? 6.426 -8.805 -2.807 1 98.38 203 ILE A N 1
ATOM 1544 C CA . ILE A 1 203 ? 7.852 -9.078 -2.979 1 98.38 203 ILE A CA 1
ATOM 1545 C C . ILE A 1 203 ? 8.305 -8.602 -4.355 1 98.38 203 ILE A C 1
ATOM 1547 O O . ILE A 1 203 ? 7.77 -9.031 -5.379 1 98.38 203 ILE A O 1
ATOM 1551 N N . GLN A 1 204 ? 9.242 -7.738 -4.34 1 96.75 204 GLN A N 1
ATOM 1552 C CA . GLN A 1 204 ? 9.766 -7.188 -5.59 1 96.75 204 GLN A CA 1
ATOM 1553 C C . GLN A 1 204 ? 11.211 -7.625 -5.824 1 96.75 204 GLN A C 1
ATOM 1555 O O . GLN A 1 204 ? 12.008 -7.664 -4.891 1 96.75 204 GLN A O 1
ATOM 1560 N N . ARG A 1 205 ? 11.461 -7.992 -7.047 1 96.5 205 ARG A N 1
ATOM 1561 C CA . ARG A 1 205 ? 12.852 -8.117 -7.469 1 96.5 205 ARG A CA 1
ATOM 1562 C C . ARG A 1 205 ? 13.383 -6.789 -8.008 1 96.5 205 ARG A C 1
ATOM 1564 O O . ARG A 1 205 ? 12.922 -6.305 -9.039 1 96.5 205 ARG A O 1
ATOM 1571 N N . THR A 1 206 ? 14.336 -6.227 -7.285 1 90 206 THR A N 1
ATOM 1572 C CA . THR A 1 206 ? 14.875 -4.93 -7.688 1 90 206 THR A CA 1
ATOM 1573 C C . THR A 1 206 ? 15.711 -5.062 -8.953 1 90 206 THR A C 1
ATOM 1575 O O . THR A 1 206 ? 16.188 -6.152 -9.281 1 90 206 THR A O 1
ATOM 1578 N N . ARG A 1 207 ? 15.922 -3.941 -9.758 1 80.38 207 ARG A N 1
ATOM 1579 C CA . ARG A 1 207 ? 16.688 -3.93 -11 1 80.38 207 ARG A CA 1
ATOM 1580 C C . ARG A 1 207 ? 18.188 -3.877 -10.711 1 80.38 207 ARG A C 1
ATOM 1582 O O . ARG A 1 207 ? 18.609 -3.332 -9.688 1 80.38 207 ARG A O 1
ATOM 1589 N N . MET B 1 1 ? 8.305 25.719 -41.094 1 23.72 1 MET B N 1
ATOM 1590 C CA . MET B 1 1 ? 8.836 25.75 -39.75 1 23.72 1 MET B CA 1
ATOM 1591 C C . MET B 1 1 ? 8.469 24.484 -38.969 1 23.72 1 MET B C 1
ATOM 1593 O O . MET B 1 1 ? 7.285 24.203 -38.781 1 23.72 1 MET B O 1
ATOM 1597 N N . ILE B 1 2 ? 9.297 23.422 -39.031 1 23.75 2 ILE B N 1
ATOM 1598 C CA . ILE B 1 2 ? 9.18 22 -38.719 1 23.75 2 ILE B CA 1
ATOM 1599 C C . ILE B 1 2 ? 9.109 21.812 -37.188 1 23.75 2 ILE B C 1
ATOM 1601 O O . ILE B 1 2 ? 9.914 22.391 -36.469 1 23.75 2 ILE B O 1
ATOM 1605 N N . PHE B 1 3 ? 7.891 21.531 -36.594 1 22.25 3 PHE B N 1
ATOM 1606 C CA . PHE B 1 3 ? 7.523 21.344 -35.219 1 22.25 3 PHE B CA 1
ATOM 1607 C C . PHE B 1 3 ? 8.445 20.344 -34.531 1 22.25 3 PHE B C 1
ATOM 1609 O O . PHE B 1 3 ? 8.508 19.172 -34.938 1 22.25 3 PHE B O 1
ATOM 1616 N N . ARG B 1 4 ? 9.664 20.75 -34.156 1 27.3 4 ARG B N 1
ATOM 1617 C CA . ARG B 1 4 ? 10.664 19.953 -33.438 1 27.3 4 ARG B CA 1
ATOM 1618 C C . ARG B 1 4 ? 10.062 19.297 -32.188 1 27.3 4 ARG B C 1
ATOM 1620 O O . ARG B 1 4 ? 9.609 19.969 -31.281 1 27.3 4 ARG B O 1
ATOM 1627 N N . GLY B 1 5 ? 9.266 18.234 -32.344 1 26.22 5 GLY B N 1
ATOM 1628 C CA . GLY B 1 5 ? 8.68 17.312 -31.391 1 26.22 5 GLY B CA 1
ATOM 1629 C C . GLY B 1 5 ? 9.664 16.844 -30.344 1 26.22 5 GLY B C 1
ATOM 1630 O O . GLY B 1 5 ? 10.641 16.156 -30.641 1 26.22 5 GLY B O 1
ATOM 1631 N N . ASN B 1 6 ? 10.109 17.812 -29.516 1 27.36 6 ASN B N 1
ATOM 1632 C CA . ASN B 1 6 ? 11.07 17.547 -28.438 1 27.36 6 ASN B CA 1
ATOM 1633 C C . ASN B 1 6 ? 10.805 16.219 -27.75 1 27.36 6 ASN B C 1
ATOM 1635 O O . ASN B 1 6 ? 9.672 15.922 -27.375 1 27.36 6 ASN B O 1
ATOM 1639 N N . PHE B 1 7 ? 11.586 15.258 -28.109 1 25.12 7 PHE B N 1
ATOM 1640 C CA . PHE B 1 7 ? 11.859 13.93 -27.562 1 25.12 7 PHE B CA 1
ATOM 1641 C C . PHE B 1 7 ? 11.945 13.984 -26.047 1 25.12 7 PHE B C 1
ATOM 1643 O O . PHE B 1 7 ? 12.789 14.688 -25.484 1 25.12 7 PHE B O 1
ATOM 1650 N N . LEU B 1 8 ? 10.797 14.062 -25.344 1 26.31 8 LEU B N 1
ATOM 1651 C CA . LEU B 1 8 ? 10.664 13.82 -23.906 1 26.31 8 LEU B CA 1
ATOM 1652 C C . LEU B 1 8 ? 11.648 12.742 -23.453 1 26.31 8 LEU B C 1
ATOM 1654 O O . LEU B 1 8 ? 11.688 11.648 -24.016 1 26.31 8 LEU B O 1
ATOM 1658 N N . ASN B 1 9 ? 12.797 13.133 -23.078 1 27.22 9 ASN B N 1
ATOM 1659 C CA . ASN B 1 9 ? 13.883 12.359 -22.453 1 27.22 9 ASN B CA 1
ATOM 1660 C C . ASN B 1 9 ? 13.336 11.273 -21.531 1 27.22 9 ASN B C 1
ATOM 1662 O O . ASN B 1 9 ? 12.477 11.539 -20.703 1 27.22 9 ASN B O 1
ATOM 1666 N N . HIS B 1 10 ? 13.172 10.094 -22.047 1 27.25 10 HIS B N 1
ATOM 1667 C CA . HIS B 1 10 ? 13.023 8.836 -21.328 1 27.25 10 HIS B CA 1
ATOM 1668 C C . HIS B 1 10 ? 14 8.75 -20.156 1 27.25 10 HIS B C 1
ATOM 1670 O O . HIS B 1 10 ? 15.148 8.336 -20.328 1 27.25 10 HIS B O 1
ATOM 1676 N N . VAL B 1 11 ? 14.164 9.758 -19.312 1 27.11 11 VAL B N 1
ATOM 1677 C CA . VAL B 1 11 ? 14.891 9.484 -18.078 1 27.11 11 VAL B CA 1
ATOM 1678 C C . VAL B 1 11 ? 14.617 8.047 -17.625 1 27.11 11 VAL B C 1
ATOM 1680 O O . VAL B 1 11 ? 13.461 7.641 -17.5 1 27.11 11 VAL B O 1
ATOM 1683 N N . GLN B 1 12 ? 15.445 7.176 -17.969 1 29.89 12 GLN B N 1
ATOM 1684 C CA . GLN B 1 12 ? 15.523 5.84 -17.391 1 29.89 12 GLN B CA 1
ATOM 1685 C C . GLN B 1 12 ? 15.219 5.879 -15.891 1 29.89 12 GLN B C 1
ATOM 1687 O O . GLN B 1 12 ? 16.031 6.375 -15.102 1 29.89 12 GLN B O 1
ATOM 1692 N N . VAL B 1 13 ? 14.062 6.195 -15.539 1 31.73 13 VAL B N 1
ATOM 1693 C CA . VAL B 1 13 ? 13.641 6.125 -14.148 1 31.73 13 VAL B CA 1
ATOM 1694 C C . VAL B 1 13 ? 14.203 4.863 -13.492 1 31.73 13 VAL B C 1
ATOM 1696 O O . VAL B 1 13 ? 13.883 3.748 -13.906 1 31.73 13 VAL B O 1
ATOM 1699 N N . ALA B 1 14 ? 15.422 4.926 -13.195 1 34.94 14 ALA B N 1
ATOM 1700 C CA . ALA B 1 14 ? 15.836 3.883 -12.258 1 34.94 14 ALA B CA 1
ATOM 1701 C C . ALA B 1 14 ? 14.641 3.369 -11.453 1 34.94 14 ALA B C 1
ATOM 1703 O O . ALA B 1 14 ? 13.898 4.156 -10.867 1 34.94 14 ALA B O 1
ATOM 1704 N N . VAL B 1 15 ? 14.031 2.336 -11.836 1 39.38 15 VAL B N 1
ATOM 1705 C CA . VAL B 1 15 ? 12.953 1.776 -11.031 1 39.38 15 VAL B CA 1
ATOM 1706 C C . VAL B 1 15 ? 13.344 1.794 -9.555 1 39.38 15 VAL B C 1
ATOM 1708 O O . VAL B 1 15 ? 14.102 0.933 -9.094 1 39.38 15 VAL B O 1
ATOM 1711 N N . THR B 1 16 ? 13.953 2.926 -9.055 1 50.75 16 THR B N 1
ATOM 1712 C CA . THR B 1 16 ? 14.008 3.092 -7.609 1 50.75 16 THR B CA 1
ATOM 1713 C C . THR B 1 16 ? 12.773 2.488 -6.945 1 50.75 16 THR B C 1
ATOM 1715 O O . THR B 1 16 ? 11.664 2.605 -7.469 1 50.75 16 THR B O 1
ATOM 1718 N N . ASN B 1 17 ? 13.008 1.436 -6.258 1 62.78 17 ASN B N 1
ATOM 1719 C CA . ASN B 1 17 ? 11.914 0.76 -5.559 1 62.78 17 ASN B CA 1
ATOM 1720 C C . ASN B 1 17 ? 11 1.754 -4.855 1 62.78 17 ASN B C 1
ATOM 1722 O O . ASN B 1 17 ? 11.297 2.203 -3.746 1 62.78 17 ASN B O 1
ATOM 1726 N N . ARG B 1 18 ? 10.094 2.23 -5.598 1 73.25 18 ARG B N 1
ATOM 1727 C CA . ARG B 1 18 ? 9.102 3.207 -5.145 1 73.25 18 ARG B CA 1
ATOM 1728 C C . ARG B 1 18 ? 8.492 2.787 -3.812 1 73.25 18 ARG B C 1
ATOM 1730 O O . ARG B 1 18 ? 8.148 3.637 -2.988 1 73.25 18 ARG B O 1
ATOM 1737 N N . LEU B 1 19 ? 8.578 1.422 -3.598 1 77.88 19 LEU B N 1
ATOM 1738 C CA . LEU B 1 19 ? 7.906 0.936 -2.398 1 77.88 19 LEU B CA 1
ATOM 1739 C C . LEU B 1 19 ? 8.773 1.158 -1.161 1 77.88 19 LEU B C 1
ATOM 1741 O O . LEU B 1 19 ? 8.281 1.068 -0.033 1 77.88 19 LEU B O 1
ATOM 1745 N N . LEU B 1 20 ? 10.008 1.598 -1.434 1 75.81 20 LEU B N 1
ATOM 1746 C CA . LEU B 1 20 ? 10.906 1.869 -0.317 1 75.81 20 LEU B CA 1
ATOM 1747 C C . LEU B 1 20 ? 10.805 3.326 0.12 1 75.81 20 LEU B C 1
ATOM 1749 O O . LEU B 1 20 ? 11.258 3.686 1.208 1 75.81 20 LEU B O 1
ATOM 1753 N N . ARG B 1 21 ? 10.227 4.113 -0.692 1 88.69 21 ARG B N 1
ATOM 1754 C CA . ARG B 1 21 ? 10.062 5.531 -0.384 1 88.69 21 ARG B CA 1
ATOM 1755 C C . ARG B 1 21 ? 8.664 5.82 0.136 1 88.69 21 ARG B C 1
ATOM 1757 O O . ARG B 1 21 ? 7.758 6.141 -0.642 1 88.69 21 ARG B O 1
ATOM 1764 N N . VAL B 1 22 ? 8.531 5.793 1.45 1 93.06 22 VAL B N 1
ATOM 1765 C CA . 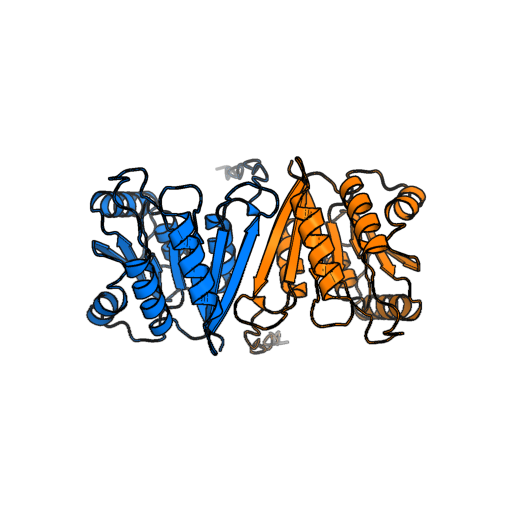VAL B 1 22 ? 7.215 5.812 2.076 1 93.06 22 VAL B CA 1
ATOM 1766 C C . VAL B 1 22 ? 6.5 7.117 1.737 1 93.06 22 VAL B C 1
ATOM 1768 O O . VAL B 1 22 ? 5.27 7.148 1.625 1 93.06 22 VAL B O 1
ATOM 1771 N N . THR B 1 23 ? 7.289 8.234 1.49 1 94.5 23 THR B N 1
ATOM 1772 C CA . THR B 1 23 ? 6.664 9.492 1.096 1 94.5 23 THR B CA 1
ATOM 1773 C C . THR B 1 23 ? 5.984 9.352 -0.264 1 94.5 23 THR B C 1
ATOM 1775 O O . THR B 1 23 ? 4.844 9.789 -0.44 1 94.5 23 THR B O 1
ATOM 1778 N N . GLN B 1 24 ? 6.672 8.7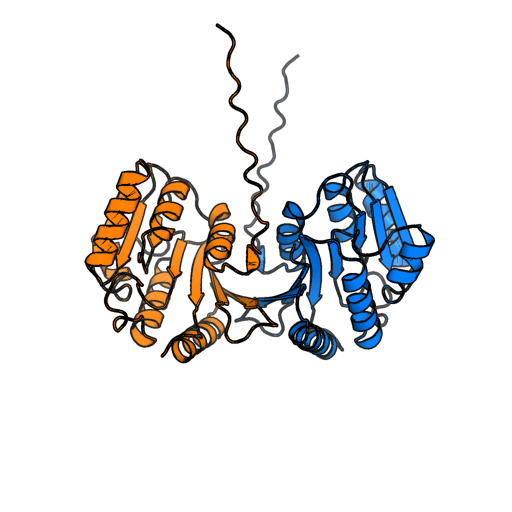42 -1.194 1 93.25 24 GLN B N 1
ATOM 1779 C CA . GLN B 1 24 ? 6.09 8.516 -2.512 1 93.25 24 GLN B CA 1
ATOM 1780 C C . GLN B 1 24 ? 4.871 7.602 -2.426 1 93.25 24 GLN B C 1
ATOM 1782 O O . GLN B 1 24 ? 3.879 7.812 -3.127 1 93.25 24 GLN B O 1
ATOM 1787 N N . LEU B 1 25 ? 4.988 6.629 -1.615 1 94.25 25 LEU B N 1
ATOM 1788 C CA . LEU B 1 25 ? 3.855 5.734 -1.402 1 94.25 25 LEU B CA 1
ATOM 1789 C C . LEU B 1 25 ? 2.66 6.496 -0.839 1 94.25 25 LEU B C 1
ATOM 1791 O O . LEU B 1 25 ? 1.524 6.289 -1.275 1 94.25 25 LEU B O 1
ATOM 1795 N N . ALA B 1 26 ? 2.898 7.359 0.161 1 96.81 26 ALA B N 1
ATOM 1796 C CA . ALA B 1 26 ? 1.836 8.195 0.716 1 96.81 26 ALA B CA 1
ATOM 1797 C C . ALA B 1 26 ? 1.155 9.016 -0.376 1 96.81 26 ALA B C 1
ATOM 1799 O O . ALA B 1 26 ? -0.074 9.086 -0.431 1 96.81 26 ALA B O 1
ATOM 1800 N N . TRP B 1 27 ? 1.966 9.602 -1.284 1 96.44 27 TRP B N 1
ATOM 1801 C CA . TRP B 1 27 ? 1.439 10.383 -2.395 1 96.44 27 TRP B CA 1
ATOM 1802 C C . TRP B 1 27 ? 0.544 9.531 -3.289 1 96.44 27 TRP B C 1
ATOM 1804 O O . TRP B 1 27 ? -0.534 9.977 -3.695 1 96.44 27 TRP B O 1
ATOM 1814 N N . ASP B 1 28 ? 0.967 8.344 -3.566 1 93.06 28 ASP B N 1
ATOM 1815 C CA . ASP B 1 28 ? 0.217 7.445 -4.438 1 93.06 28 ASP B CA 1
ATOM 1816 C C . ASP B 1 28 ? -1.153 7.121 -3.846 1 93.06 28 ASP B C 1
ATOM 1818 O O . ASP B 1 28 ? -2.143 7.027 -4.574 1 93.06 28 ASP B O 1
ATOM 1822 N N . PHE B 1 29 ? -1.197 6.961 -2.541 1 94.31 29 PHE B N 1
ATOM 1823 C CA . PHE B 1 29 ? -2.463 6.637 -1.896 1 94.31 29 PHE B CA 1
ATOM 1824 C C . PHE B 1 29 ? -3.365 7.863 -1.829 1 94.31 29 PHE B C 1
ATOM 1826 O O . PHE B 1 29 ? -4.59 7.742 -1.883 1 94.31 29 PHE B O 1
ATOM 1833 N N . LEU B 1 30 ? -2.785 9.055 -1.772 1 96.94 30 LEU B N 1
ATOM 1834 C CA . LEU B 1 30 ? -3.562 10.273 -1.564 1 96.94 30 LEU B CA 1
ATOM 1835 C C . LEU B 1 30 ? -4.086 10.812 -2.891 1 96.94 30 LEU B C 1
ATOM 1837 O O . LEU B 1 30 ? -5.137 11.453 -2.932 1 96.94 30 LEU B O 1
ATOM 1841 N N . ARG B 1 31 ? -3.408 10.555 -3.938 1 95.81 31 ARG B N 1
ATOM 1842 C CA . ARG B 1 31 ? -3.719 11.148 -5.234 1 95.81 31 ARG B CA 1
ATOM 1843 C C . ARG B 1 31 ? -5.168 10.883 -5.629 1 95.81 31 ARG B C 1
ATOM 1845 O O . ARG B 1 31 ? -5.887 11.797 -6.035 1 95.81 31 ARG B O 1
ATOM 1852 N N . PRO B 1 32 ? -5.633 9.633 -5.48 1 93.19 32 PRO B N 1
ATOM 1853 C CA . PRO B 1 32 ? -7.016 9.375 -5.891 1 93.19 32 PRO B CA 1
ATOM 1854 C C . PRO B 1 32 ? -8.039 9.883 -4.879 1 93.19 32 PRO B C 1
ATOM 1856 O O . PRO B 1 32 ? -9.242 9.867 -5.148 1 93.19 32 PRO B O 1
ATOM 1859 N N . VAL B 1 33 ? -7.621 10.367 -3.732 1 95.75 33 VAL B N 1
ATOM 1860 C CA . VAL B 1 33 ? -8.5 10.789 -2.646 1 95.75 33 VAL B CA 1
ATOM 1861 C C . VAL B 1 33 ? -8.781 12.289 -2.766 1 95.75 33 VAL B C 1
ATOM 1863 O O . VAL B 1 33 ? -9.875 12.75 -2.439 1 95.75 33 VAL B O 1
ATOM 1866 N N . ILE B 1 34 ? -7.812 13.07 -3.24 1 97.88 34 ILE B N 1
ATOM 1867 C CA . ILE B 1 34 ? -7.863 14.523 -3.236 1 97.88 34 ILE B CA 1
ATOM 1868 C C . ILE B 1 34 ? -8.398 15.023 -4.574 1 97.88 34 ILE B C 1
ATOM 1870 O O . ILE B 1 34 ? -7.938 14.594 -5.637 1 97.88 34 ILE B O 1
ATOM 1874 N N . ASN B 1 35 ? -9.344 15.914 -4.52 1 97.69 35 ASN B N 1
ATOM 1875 C CA . ASN B 1 35 ? -9.891 16.578 -5.699 1 97.69 35 ASN B CA 1
ATOM 1876 C C . ASN B 1 35 ? -9.562 18.062 -5.711 1 97.69 35 ASN B C 1
ATOM 1878 O O . ASN B 1 35 ? -9.32 18.656 -4.656 1 97.69 35 ASN B O 1
ATOM 1882 N N . PRO B 1 36 ? -9.547 18.609 -6.977 1 97.44 36 PRO B N 1
ATOM 1883 C CA . PRO B 1 36 ? -9.43 20.062 -7.008 1 97.44 36 PRO B CA 1
ATOM 1884 C C . PRO B 1 36 ? -10.484 20.766 -6.152 1 97.44 36 PRO B C 1
ATOM 1886 O O . PRO B 1 36 ? -11.641 20.344 -6.129 1 97.44 36 PRO B O 1
ATOM 1889 N N . GLY B 1 37 ? -10.086 21.75 -5.426 1 98.19 37 GLY B N 1
ATOM 1890 C CA . GLY B 1 37 ? -11.023 22.5 -4.598 1 98.19 37 GLY B CA 1
ATOM 1891 C C . GLY B 1 37 ? -11.031 22.047 -3.15 1 98.19 37 GLY B C 1
ATOM 1892 O O . GLY B 1 37 ? -11.562 22.734 -2.279 1 98.19 37 GLY B O 1
ATOM 1893 N N . ASP B 1 38 ? -10.344 20.938 -2.848 1 98.62 38 ASP B N 1
ATOM 1894 C CA . ASP B 1 38 ? -10.375 20.359 -1.509 1 98.62 38 ASP B CA 1
ATOM 1895 C C . ASP B 1 38 ? -9.492 21.141 -0.546 1 98.62 38 ASP B C 1
ATOM 1897 O O . ASP B 1 38 ? -8.664 21.953 -0.977 1 98.62 38 ASP B O 1
ATOM 1901 N N . ILE B 1 39 ? -9.734 20.922 0.735 1 98.88 39 ILE B N 1
ATOM 1902 C CA . ILE B 1 39 ? -8.891 21.438 1.812 1 98.88 39 ILE B CA 1
ATOM 1903 C C . ILE B 1 39 ? -7.988 20.328 2.334 1 98.88 39 ILE B C 1
ATOM 1905 O O . ILE B 1 39 ? -8.461 19.234 2.646 1 98.88 39 ILE B O 1
ATOM 1909 N N . VAL B 1 40 ? -6.688 20.609 2.396 1 98.94 40 VAL B N 1
ATOM 1910 C CA . VAL B 1 40 ? -5.727 19.609 2.82 1 98.94 40 VAL B CA 1
ATOM 1911 C C . VAL B 1 40 ? -4.68 20.234 3.734 1 98.94 40 VAL B C 1
ATOM 1913 O O . VAL B 1 40 ? -4.531 21.453 3.768 1 98.94 40 VAL B O 1
ATOM 1916 N N . VAL B 1 41 ? -3.949 19.359 4.488 1 98.94 41 VAL B N 1
ATOM 1917 C CA . VAL B 1 41 ? -2.99 19.844 5.473 1 98.94 41 VAL B CA 1
ATOM 1918 C C . VAL B 1 41 ? -1.67 19.094 5.328 1 98.94 41 VAL B C 1
ATOM 1920 O O . VAL B 1 41 ? -1.656 17.859 5.211 1 98.94 41 VAL B O 1
ATOM 1923 N N . ASP B 1 42 ? -0.615 19.781 5.25 1 98.81 42 ASP B N 1
ATOM 1924 C CA . ASP B 1 42 ? 0.729 19.297 5.539 1 98.81 42 ASP B CA 1
ATOM 1925 C C . ASP B 1 42 ? 1.137 19.609 6.973 1 98.81 42 ASP B C 1
ATOM 1927 O O . ASP B 1 42 ? 1.512 20.75 7.277 1 98.81 42 ASP B O 1
ATOM 1931 N N . ALA B 1 43 ? 1.169 18.625 7.801 1 98.5 43 ALA B N 1
ATOM 1932 C CA . ALA B 1 43 ? 1.326 18.875 9.234 1 98.5 43 ALA B CA 1
ATOM 1933 C C . ALA B 1 43 ? 2.799 19.016 9.609 1 98.5 43 ALA B C 1
ATOM 1935 O O . ALA B 1 43 ? 3.127 19.406 10.734 1 98.5 43 ALA B O 1
ATOM 1936 N N . THR B 1 44 ? 3.688 18.609 8.68 1 96.69 44 THR B N 1
ATOM 1937 C CA . THR B 1 44 ? 5.133 18.672 8.859 1 96.69 44 THR B CA 1
ATOM 1938 C C . THR B 1 44 ? 5.816 19.125 7.57 1 96.69 44 THR B C 1
ATOM 1940 O O . THR B 1 44 ? 6.414 18.328 6.859 1 96.69 44 THR B O 1
ATOM 1943 N N . ALA B 1 45 ? 5.812 20.406 7.312 1 95.44 45 ALA B N 1
ATOM 1944 C CA . ALA B 1 45 ? 6.191 20.938 6.012 1 95.44 45 ALA B CA 1
ATOM 1945 C C . ALA B 1 45 ? 7.609 20.516 5.633 1 95.44 45 ALA B C 1
ATOM 1947 O O . ALA B 1 45 ? 7.844 20.031 4.527 1 95.44 45 ALA B O 1
ATOM 1948 N N . GLY B 1 46 ? 8.562 20.672 6.621 1 92.31 46 GLY B N 1
ATOM 1949 C CA . GLY B 1 46 ? 9.938 20.266 6.344 1 92.31 46 GLY B CA 1
ATOM 1950 C C . GLY B 1 46 ? 10.539 20.984 5.148 1 92.31 46 GLY B C 1
ATOM 1951 O O . GLY B 1 46 ? 10.648 22.203 5.137 1 92.31 46 GLY B O 1
ATOM 1952 N N . THR B 1 47 ? 10.828 20.25 4.062 1 90.81 47 THR B N 1
ATOM 1953 C CA . THR B 1 47 ? 11.461 20.828 2.883 1 90.81 47 THR B CA 1
ATOM 1954 C C . THR B 1 47 ? 10.406 21.344 1.9 1 90.81 47 THR B C 1
ATOM 1956 O O . THR B 1 47 ? 10.742 21.953 0.888 1 90.81 47 THR B O 1
ATOM 1959 N N . GLY B 1 48 ? 9.195 21.047 2.131 1 95.88 48 GLY B N 1
ATOM 1960 C CA . GLY B 1 48 ? 8.102 21.609 1.349 1 95.88 48 GLY B CA 1
ATOM 1961 C C . GLY B 1 48 ? 7.605 20.672 0.265 1 95.88 48 GLY B C 1
ATOM 1962 O O . GLY B 1 48 ? 6.652 21 -0.449 1 95.88 48 GLY B O 1
ATOM 1963 N N . GLN B 1 49 ? 8.141 19.484 0.099 1 95.38 49 GLN B N 1
ATOM 1964 C CA . GLN B 1 49 ? 7.789 18.578 -0.984 1 95.38 49 GLN B CA 1
ATOM 1965 C C . GLN B 1 49 ? 6.348 18.094 -0.85 1 95.38 49 GLN B C 1
ATOM 1967 O O . GLN B 1 49 ? 5.609 18.047 -1.836 1 95.38 49 GLN B O 1
ATOM 1972 N N . ASP B 1 50 ? 5.945 17.781 0.383 1 97.69 50 ASP B N 1
ATOM 1973 C CA . ASP B 1 50 ? 4.566 17.344 0.598 1 97.69 50 ASP B CA 1
ATOM 1974 C C . ASP B 1 50 ? 3.59 18.5 0.363 1 97.69 50 ASP B C 1
ATOM 1976 O O . ASP B 1 50 ? 2.516 18.297 -0.208 1 97.69 50 ASP B O 1
ATOM 1980 N N . SER B 1 51 ? 3.967 19.641 0.809 1 98.19 51 SER B N 1
ATOM 1981 C CA . SER B 1 51 ? 3.135 20.812 0.571 1 98.19 51 SER B CA 1
ATOM 1982 C C . SER B 1 51 ? 2.938 21.062 -0.922 1 98.19 51 SER B C 1
ATOM 1984 O O . SER B 1 51 ? 1.823 21.344 -1.369 1 98.19 51 SER B O 1
ATOM 1986 N N . LEU B 1 52 ? 4.02 20.969 -1.674 1 97.69 52 LEU B N 1
ATOM 1987 C CA . LEU B 1 52 ? 3.945 21.156 -3.119 1 97.69 52 LEU B CA 1
ATOM 1988 C C . LEU B 1 52 ? 3.049 20.109 -3.76 1 97.69 52 LEU B C 1
ATOM 1990 O O . LEU B 1 52 ? 2.207 20.438 -4.602 1 97.69 52 LEU B O 1
ATOM 1994 N N . PHE B 1 53 ? 3.236 18.859 -3.373 1 97 53 PHE B N 1
ATOM 1995 C CA . PHE B 1 53 ? 2.398 17.766 -3.855 1 97 53 PHE B CA 1
ATOM 1996 C C . PHE B 1 53 ? 0.924 18.078 -3.613 1 97 53 PHE B C 1
ATOM 1998 O O . PHE B 1 53 ? 0.102 17.953 -4.523 1 97 53 PHE B O 1
ATOM 2005 N N . LEU B 1 54 ? 0.58 18.5 -2.385 1 98.5 54 LEU B N 1
AT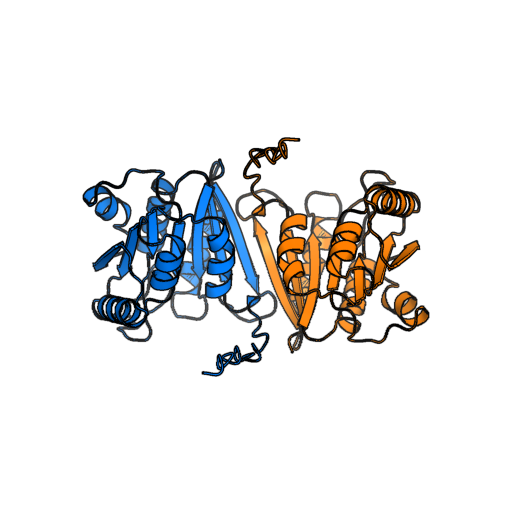OM 2006 C CA . LEU B 1 54 ? -0.799 18.781 -2.012 1 98.5 54 LEU B CA 1
ATOM 2007 C C . LEU B 1 54 ? -1.347 19.953 -2.826 1 98.5 54 LEU B C 1
ATOM 2009 O O . LEU B 1 54 ? -2.494 19.922 -3.279 1 98.5 54 LEU B O 1
ATOM 2013 N N . LEU B 1 55 ? -0.535 20.938 -2.979 1 97.94 55 LEU B N 1
ATOM 2014 C CA . LEU B 1 55 ? -0.934 22.109 -3.75 1 97.94 55 LEU B CA 1
ATOM 2015 C C . LEU B 1 55 ? -1.277 21.719 -5.184 1 97.94 55 LEU B C 1
ATOM 2017 O O . LEU B 1 55 ? -2.27 22.188 -5.738 1 97.94 55 LEU B O 1
ATOM 2021 N N . GLN B 1 56 ? -0.497 20.875 -5.766 1 97.25 56 GLN B N 1
ATOM 2022 C CA . GLN B 1 56 ? -0.73 20.406 -7.125 1 97.25 56 GLN B CA 1
ATOM 2023 C C . GLN B 1 56 ? -2.027 19.609 -7.215 1 97.25 56 GLN B C 1
ATOM 2025 O O . GLN B 1 56 ? -2.748 19.688 -8.211 1 97.25 56 GLN B O 1
ATOM 2030 N N . CYS B 1 57 ? -2.332 18.859 -6.211 1 97.44 57 CYS B N 1
ATOM 2031 C CA . CYS B 1 57 ? -3.531 18.031 -6.203 1 97.44 57 CYS B CA 1
ATOM 2032 C C . CYS B 1 57 ? -4.789 18.875 -6.102 1 97.44 57 CYS B C 1
ATOM 2034 O O . CYS B 1 57 ? -5.762 18.641 -6.816 1 97.44 57 CYS B O 1
ATOM 2036 N N . VAL B 1 58 ? -4.801 19.891 -5.242 1 97.75 58 VAL B N 1
ATOM 2037 C CA . VAL B 1 58 ? -6.031 20.609 -4.938 1 97.75 58 VAL B CA 1
ATOM 2038 C C . VAL B 1 58 ? -6.254 21.703 -5.973 1 97.75 58 VAL B C 1
ATOM 2040 O O . VAL B 1 58 ? -7.355 22.25 -6.074 1 97.75 58 VAL B O 1
ATOM 2043 N N . GLY B 1 59 ? -5.168 22.125 -6.66 1 95.44 59 GLY B N 1
ATOM 2044 C CA . GLY B 1 59 ? -5.293 23.141 -7.703 1 95.44 59 GLY B CA 1
ATOM 2045 C C . GLY B 1 59 ? -5.531 24.531 -7.16 1 95.44 59 GLY B C 1
ATOM 2046 O O . GLY B 1 59 ? -5.316 24.781 -5.973 1 95.44 59 GLY B O 1
ATOM 2047 N N . SER B 1 60 ? -6.027 25.422 -8.039 1 94.38 60 SER B N 1
ATOM 2048 C CA . SER B 1 60 ? -6.109 26.844 -7.742 1 94.38 60 SER B CA 1
ATOM 2049 C C . SER B 1 60 ? -7.305 27.156 -6.852 1 94.38 60 SER B C 1
ATOM 2051 O O . SER B 1 60 ? -7.383 28.234 -6.262 1 94.38 60 SER B O 1
ATOM 2053 N N . THR B 1 61 ? -8.188 26.219 -6.777 1 95.81 61 THR B N 1
ATOM 2054 C CA . THR B 1 61 ? -9.406 26.5 -6.031 1 95.81 61 THR B CA 1
ATOM 2055 C C . THR B 1 61 ? -9.375 25.844 -4.66 1 95.81 61 THR B C 1
ATOM 2057 O O . THR B 1 61 ? -10.281 26.031 -3.848 1 95.81 61 THR B O 1
ATOM 2060 N N . GLY B 1 62 ? -8.344 25 -4.422 1 97.69 62 GLY B N 1
ATOM 2061 C CA . GLY B 1 62 ? -8.219 24.344 -3.133 1 97.69 62 GLY B CA 1
ATOM 2062 C C . GLY B 1 62 ? -7.387 25.141 -2.141 1 97.69 62 GLY B C 1
ATOM 2063 O O . GLY B 1 62 ? -6.961 26.266 -2.434 1 97.69 62 GLY B O 1
ATOM 2064 N N . ARG B 1 63 ? -7.273 24.625 -0.927 1 98.25 63 ARG B N 1
ATOM 2065 C CA . ARG B 1 63 ? -6.512 25.266 0.137 1 98.25 63 ARG B CA 1
ATOM 2066 C C . ARG B 1 63 ? -5.57 24.281 0.816 1 98.25 63 ARG B C 1
ATOM 2068 O O . ARG B 1 63 ? -5.969 23.156 1.144 1 98.25 63 ARG B O 1
ATOM 2075 N N . VAL B 1 64 ? -4.352 24.734 0.962 1 98.75 64 VAL B N 1
ATOM 2076 C CA . VAL B 1 64 ? -3.346 23.953 1.673 1 98.75 64 VAL B CA 1
ATOM 2077 C C . VAL B 1 64 ? -2.92 24.688 2.941 1 98.75 64 VAL B C 1
ATOM 2079 O O . VAL B 1 64 ? -2.658 25.891 2.912 1 98.75 64 VAL B O 1
ATOM 2082 N N . PHE B 1 65 ? -2.941 24.031 4.043 1 98.88 65 PHE B N 1
ATOM 2083 C CA . PHE B 1 65 ? -2.32 24.5 5.273 1 98.88 65 PHE B CA 1
ATOM 2084 C C . PHE B 1 65 ? -1.016 23.766 5.543 1 98.88 65 PHE B C 1
ATOM 2086 O O . PHE B 1 65 ? -0.991 22.531 5.59 1 98.88 65 PHE B O 1
ATOM 2093 N N . SER B 1 66 ? 0.032 24.484 5.703 1 98.69 66 SER B N 1
ATOM 2094 C CA . SER B 1 66 ? 1.359 23.906 5.867 1 98.69 66 SER B CA 1
ATOM 2095 C C . SER B 1 66 ? 1.972 24.297 7.207 1 98.69 66 SER B C 1
ATOM 2097 O O . SER B 1 66 ? 2.291 25.469 7.438 1 98.69 66 SER B O 1
ATOM 2099 N N . PHE B 1 67 ? 2.199 23.281 8.047 1 98.25 67 PHE B N 1
ATOM 2100 C CA . PHE B 1 67 ? 2.654 23.516 9.414 1 98.25 67 PHE B CA 1
ATOM 2101 C C . PHE B 1 67 ? 4.129 23.172 9.555 1 98.25 67 PHE B C 1
ATOM 2103 O O . PHE B 1 67 ? 4.594 22.172 9.008 1 98.25 67 PHE B O 1
ATOM 2110 N N . ASP B 1 68 ? 4.805 23.938 10.281 1 97.12 68 ASP B N 1
ATOM 2111 C CA . ASP B 1 68 ? 6.094 2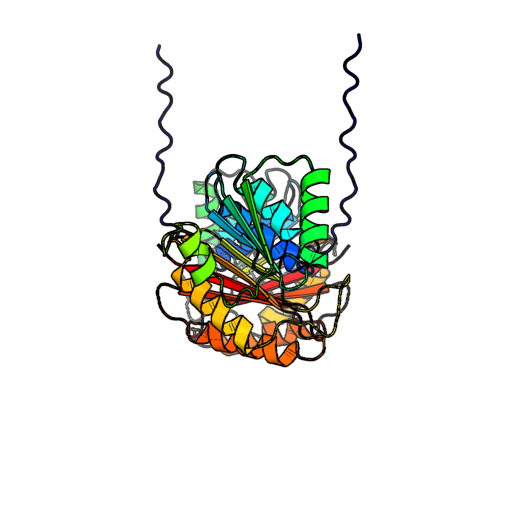3.578 10.875 1 97.12 68 ASP B CA 1
ATOM 2112 C C . ASP B 1 68 ? 6.449 24.516 12.016 1 97.12 68 ASP B C 1
ATOM 2114 O O . ASP B 1 68 ? 6.133 25.719 11.969 1 97.12 68 ASP B O 1
ATOM 2118 N N . VAL B 1 69 ? 7.133 23.922 13 1 95.06 69 VAL B N 1
ATOM 2119 C CA . VAL B 1 69 ? 7.504 24.734 14.156 1 95.06 69 VAL B CA 1
ATOM 2120 C C . VAL B 1 69 ? 8.719 25.594 13.812 1 95.06 69 VAL B C 1
ATOM 2122 O O . VAL B 1 69 ? 8.93 26.641 14.406 1 95.06 69 VAL B O 1
ATOM 2125 N N . GLN B 1 70 ? 9.484 25.125 12.891 1 94.38 70 GLN B N 1
ATOM 2126 C CA . GLN B 1 70 ? 10.742 25.797 12.578 1 94.38 70 GLN B CA 1
ATOM 2127 C C . GLN B 1 70 ? 10.555 26.844 11.477 1 94.38 70 GLN B C 1
ATOM 2129 O O . GLN B 1 70 ? 10.078 26.516 10.391 1 94.38 70 GLN B O 1
ATOM 2134 N N . ALA B 1 71 ? 11.047 28 11.734 1 95.12 71 ALA B N 1
ATOM 2135 C CA . ALA B 1 71 ? 10.977 29.094 10.766 1 95.12 71 ALA B CA 1
ATOM 2136 C C . ALA B 1 71 ? 11.727 28.734 9.484 1 95.12 71 ALA B C 1
ATOM 2138 O O . ALA B 1 71 ? 11.281 29.078 8.391 1 95.12 71 ALA B O 1
ATOM 2139 N N . ALA B 1 72 ? 12.812 28.125 9.648 1 94.81 72 ALA B N 1
ATOM 2140 C CA . ALA B 1 72 ? 13.633 27.75 8.5 1 94.81 72 ALA B CA 1
ATOM 2141 C C . ALA B 1 72 ? 12.859 26.812 7.562 1 94.81 72 ALA B C 1
ATOM 2143 O O . ALA B 1 72 ? 12.992 26.906 6.34 1 94.81 72 ALA B O 1
ATOM 2144 N N . ALA B 1 73 ? 12.094 25.875 8.094 1 95.31 73 ALA B N 1
ATOM 2145 C CA . ALA B 1 73 ? 11.273 24.969 7.297 1 95.31 73 ALA B CA 1
ATOM 2146 C C . ALA B 1 73 ? 10.195 25.719 6.531 1 95.31 73 ALA B C 1
ATOM 2148 O O . ALA B 1 73 ? 9.953 25.438 5.352 1 95.31 73 ALA B O 1
ATOM 2149 N N . ILE B 1 74 ? 9.617 26.688 7.16 1 97.06 74 ILE B N 1
ATOM 2150 C CA . ILE B 1 74 ? 8.57 27.5 6.543 1 97.06 74 ILE B CA 1
ATOM 2151 C C . ILE B 1 74 ? 9.156 28.297 5.375 1 97.06 74 ILE B C 1
ATOM 2153 O O . ILE B 1 74 ? 8.578 28.328 4.289 1 97.06 74 ILE B O 1
ATOM 2157 N N . GLN B 1 75 ? 10.273 28.859 5.645 1 96.81 75 GLN B N 1
ATOM 2158 C CA . GLN B 1 75 ? 10.93 29.641 4.605 1 96.81 75 GLN B CA 1
ATOM 2159 C C . GLN B 1 75 ? 11.32 28.766 3.42 1 96.81 75 GLN B C 1
ATOM 2161 O O . GLN B 1 75 ? 11.156 29.172 2.266 1 96.81 75 GLN B O 1
ATOM 2166 N N . GLN B 1 76 ? 11.836 27.641 3.701 1 95.56 76 GLN B N 1
ATOM 2167 C CA . GLN B 1 76 ? 12.203 26.719 2.641 1 95.56 76 GLN B CA 1
ATOM 2168 C C . GLN B 1 76 ? 10.984 26.297 1.833 1 95.56 76 GLN B C 1
ATOM 2170 O O . GLN B 1 76 ? 11.047 26.172 0.607 1 95.56 76 GLN B O 1
ATOM 2175 N N . THR B 1 77 ? 9.898 25.984 2.523 1 96.44 77 THR B N 1
ATOM 2176 C CA . THR B 1 77 ? 8.664 25.594 1.854 1 96.44 77 THR B CA 1
ATOM 2177 C C . THR B 1 77 ? 8.164 26.719 0.947 1 96.44 77 THR B C 1
ATOM 2179 O O . THR B 1 77 ? 7.773 26.469 -0.196 1 96.44 77 THR B O 1
ATOM 2182 N N . LYS B 1 78 ? 8.227 27.953 1.415 1 96.44 78 LYS B N 1
ATOM 2183 C CA . LYS B 1 78 ? 7.828 29.109 0.615 1 96.44 78 LYS B CA 1
ATOM 2184 C C . LYS B 1 78 ? 8.656 29.203 -0.665 1 96.44 78 LYS B C 1
ATOM 2186 O O . LYS B 1 78 ? 8.102 29.375 -1.754 1 96.44 78 LYS B O 1
ATOM 2191 N N . LYS B 1 79 ? 9.922 29.062 -0.461 1 95.62 79 LYS B N 1
ATOM 2192 C CA . LYS B 1 79 ? 10.828 29.125 -1.601 1 95.62 79 LYS B CA 1
ATOM 2193 C C . LYS B 1 79 ? 10.531 28.016 -2.605 1 95.62 79 LYS B C 1
ATOM 2195 O O . LYS B 1 79 ? 10.523 28.25 -3.816 1 95.62 79 LYS B O 1
ATOM 2200 N N . MET B 1 80 ? 10.328 26.812 -2.062 1 94.69 80 MET B N 1
ATOM 2201 C CA . MET B 1 80 ? 10.016 25.672 -2.916 1 94.69 80 MET B CA 1
ATOM 2202 C C . MET B 1 80 ? 8.766 25.938 -3.75 1 94.69 80 MET B C 1
ATOM 2204 O O . MET B 1 80 ? 8.742 25.641 -4.945 1 94.69 80 MET B O 1
ATOM 2208 N N . ILE B 1 81 ? 7.754 26.453 -3.191 1 95.06 81 ILE B N 1
ATOM 2209 C CA . ILE B 1 81 ? 6.484 26.719 -3.859 1 95.06 81 ILE B CA 1
ATOM 2210 C C . ILE B 1 81 ? 6.664 27.828 -4.898 1 95.06 81 ILE B C 1
ATOM 2212 O O . ILE B 1 81 ? 6.176 27.719 -6.023 1 95.06 81 ILE B O 1
ATOM 2216 N N . GLU B 1 82 ? 7.355 28.859 -4.539 1 94.38 82 GLU B N 1
ATOM 2217 C CA . GLU B 1 82 ? 7.629 29.953 -5.457 1 94.38 82 GLU B CA 1
ATOM 2218 C C . GLU B 1 82 ? 8.391 29.469 -6.688 1 94.38 82 GLU B C 1
ATOM 2220 O O . GLU B 1 82 ? 8.039 29.828 -7.816 1 94.38 82 GLU B O 1
ATOM 2225 N N . ASP B 1 83 ? 9.352 28.656 -6.48 1 95.12 83 ASP B N 1
ATOM 2226 C CA . ASP B 1 83 ? 10.195 28.141 -7.555 1 95.12 83 ASP B CA 1
ATOM 2227 C C . ASP B 1 83 ? 9.406 27.219 -8.484 1 95.12 83 ASP B C 1
ATOM 2229 O O . ASP B 1 83 ? 9.727 27.094 -9.664 1 95.12 83 ASP B O 1
ATOM 2233 N N . SER B 1 84 ? 8.453 26.531 -7.945 1 92.94 84 SER B N 1
ATOM 2234 C CA . SER B 1 84 ? 7.66 25.578 -8.719 1 92.94 84 SER B CA 1
ATOM 2235 C C . SER B 1 84 ? 6.73 26.297 -9.695 1 92.94 84 SER B C 1
ATOM 2237 O O . SER B 1 84 ? 6.273 25.703 -10.672 1 92.94 84 SER B O 1
ATOM 2239 N N . GLY B 1 85 ? 6.352 27.531 -9.422 1 91.06 85 GLY B N 1
ATOM 2240 C CA . GLY B 1 85 ? 5.41 28.281 -10.234 1 91.06 85 GLY B CA 1
ATOM 2241 C C . GLY B 1 85 ? 3.965 27.906 -9.969 1 91.06 85 GLY B C 1
ATOM 2242 O O . GLY B 1 85 ? 3.062 28.359 -10.68 1 91.06 85 GLY B O 1
ATOM 2243 N N . CYS B 1 86 ? 3.816 27.016 -9.117 1 88.5 86 CYS B N 1
ATOM 2244 C CA . CYS B 1 86 ? 2.455 26.609 -8.789 1 88.5 86 CYS B CA 1
ATOM 2245 C C . CYS B 1 86 ? 1.679 27.766 -8.156 1 88.5 86 CYS B C 1
ATOM 2247 O O . CYS B 1 86 ? 2.223 28.516 -7.348 1 88.5 86 CYS B O 1
ATOM 2249 N N . SER B 1 87 ? 0.467 27.922 -8.812 1 80.25 87 SER B N 1
ATOM 2250 C CA . SER B 1 87 ? -0.438 28.938 -8.289 1 80.25 87 SER B CA 1
ATOM 2251 C C . SER B 1 87 ? -1.514 28.328 -7.406 1 80.25 87 SER B C 1
ATOM 2253 O O . SER B 1 87 ? -1.886 27.156 -7.586 1 80.25 87 SER B O 1
ATOM 2255 N N . GLY B 1 88 ? -1.538 28.484 -6.102 1 85.62 88 GLY B N 1
ATOM 2256 C CA . GLY B 1 88 ? -2.584 28 -5.215 1 85.62 88 GLY B CA 1
ATOM 2257 C C . GLY B 1 88 ? -2.602 28.719 -3.873 1 85.62 88 GLY B C 1
ATOM 2258 O O . GLY B 1 88 ? -1.76 29.578 -3.611 1 85.62 88 GLY B O 1
ATOM 2259 N N . LYS B 1 89 ? -3.617 28.406 -3.252 1 94.94 89 LYS B N 1
ATOM 2260 C CA . LYS B 1 89 ? -3.783 29.016 -1.934 1 94.94 89 LYS B CA 1
ATOM 2261 C C . LYS B 1 89 ? -3.129 28.172 -0.85 1 94.94 89 LYS B C 1
ATOM 2263 O O . LYS B 1 89 ? -3.582 27.062 -0.571 1 94.94 89 LYS B O 1
ATOM 2268 N N . ILE B 1 90 ? -2.051 28.656 -0.311 1 97.81 90 ILE B N 1
ATOM 2269 C CA . ILE B 1 90 ? -1.357 27.969 0.775 1 97.81 90 ILE B CA 1
ATOM 2270 C C . ILE B 1 90 ? -1.19 28.922 1.96 1 97.81 90 ILE B C 1
ATOM 2272 O O . ILE B 1 90 ? -0.826 30.078 1.784 1 97.81 90 ILE B O 1
ATOM 2276 N N . THR B 1 91 ? -1.577 28.484 3.09 1 98.44 91 THR B N 1
ATOM 2277 C CA . THR B 1 91 ? -1.341 29.188 4.348 1 98.44 91 THR B CA 1
ATOM 2278 C C . THR B 1 91 ? -0.192 28.547 5.117 1 98.44 91 THR B C 1
ATOM 2280 O O . THR B 1 91 ? -0.261 27.359 5.477 1 98.44 91 THR B O 1
ATOM 2283 N N . PHE B 1 92 ? 0.818 29.328 5.316 1 98.25 92 PHE B N 1
ATOM 2284 C CA . PHE B 1 92 ? 1.963 28.859 6.09 1 98.25 92 PHE B CA 1
ATOM 2285 C C . PHE B 1 92 ? 1.747 29.094 7.578 1 98.25 92 PHE B C 1
ATOM 2287 O O . PHE B 1 92 ? 1.443 30.219 7.992 1 98.25 92 PHE B O 1
ATOM 2294 N N . VAL B 1 93 ? 1.904 28.047 8.344 1 98.5 93 VAL B N 1
ATOM 2295 C CA . VAL B 1 93 ? 1.611 28.125 9.773 1 98.5 93 VAL B CA 1
ATOM 2296 C C . VAL B 1 93 ? 2.854 27.75 10.578 1 98.5 93 VAL B C 1
ATOM 2298 O O . VAL B 1 93 ? 3.195 26.562 10.68 1 98.5 93 VAL B O 1
ATOM 2301 N N . GLN B 1 94 ? 3.506 28.719 11.188 1 97.75 94 GLN B N 1
ATOM 2302 C CA . GLN B 1 94 ? 4.672 28.438 12.023 1 97.75 94 GLN B CA 1
ATOM 2303 C C . GLN B 1 94 ? 4.258 28.125 13.461 1 97.75 94 GLN B C 1
ATOM 2305 O O . GLN B 1 94 ? 4.484 28.922 14.367 1 97.75 94 GLN B O 1
ATOM 2310 N N . LYS B 1 95 ? 3.715 27.062 13.625 1 97.31 95 LYS B N 1
ATOM 2311 C CA . LYS B 1 95 ? 3.234 26.547 14.898 1 97.31 95 LYS B CA 1
ATOM 2312 C C . LYS B 1 95 ? 3.326 25.016 14.945 1 97.31 95 LYS B C 1
ATOM 2314 O O . LYS B 1 95 ? 3.523 24.375 13.914 1 97.31 95 LYS B O 1
ATOM 2319 N N . SER B 1 96 ? 3.197 24.469 16.125 1 96.94 96 SER B N 1
ATOM 2320 C CA . SER B 1 96 ? 3.107 23.016 16.297 1 96.94 96 SER B CA 1
ATOM 2321 C C . SER B 1 96 ? 1.86 22.453 15.625 1 96.94 96 SER B C 1
ATOM 2323 O O . SER B 1 96 ? 0.785 23.047 15.695 1 96.94 96 SER B O 1
ATOM 2325 N N . HIS B 1 97 ? 2.002 21.328 14.961 1 97.44 97 HIS B N 1
ATOM 2326 C CA . HIS B 1 97 ? 0.852 20.641 14.375 1 97.44 97 HIS B CA 1
ATOM 2327 C C . HIS B 1 97 ? -0.152 20.234 15.445 1 97.44 97 HIS B C 1
ATOM 2329 O O . HIS B 1 97 ? -1.292 19.891 15.133 1 97.44 97 HIS B O 1
ATOM 2335 N N . ALA B 1 98 ? 0.225 20.188 16.719 1 97.75 98 ALA B N 1
ATOM 2336 C CA . ALA B 1 98 ? -0.706 19.875 17.797 1 97.75 98 ALA B CA 1
ATOM 2337 C C . ALA B 1 98 ? -1.844 20.891 17.844 1 97.75 98 ALA B C 1
ATOM 2339 O O . ALA B 1 98 ? -2.887 20.641 18.453 1 97.75 98 ALA B O 1
ATOM 2340 N N . LEU B 1 99 ? -1.644 22.047 17.219 1 98.12 99 LEU B N 1
ATOM 2341 C CA . LEU B 1 99 ? -2.625 23.125 17.234 1 98.12 99 LEU B CA 1
ATOM 2342 C C . LEU B 1 99 ? -3.457 23.125 15.953 1 98.12 99 LEU B C 1
ATOM 2344 O O . LEU B 1 99 ? -4.102 24.125 15.617 1 98.12 99 LEU B O 1
ATOM 2348 N N . ILE B 1 100 ? -3.482 22.031 15.234 1 98.62 100 ILE B N 1
ATOM 2349 C CA . ILE B 1 100 ? -4.066 21.922 13.906 1 98.62 100 ILE B CA 1
ATOM 2350 C C . ILE B 1 100 ? -5.539 22.328 13.953 1 98.62 100 ILE B C 1
ATOM 2352 O O . ILE B 1 100 ? -6.012 23.078 13.102 1 98.62 100 ILE B O 1
ATOM 2356 N N . VAL B 1 101 ? -6.28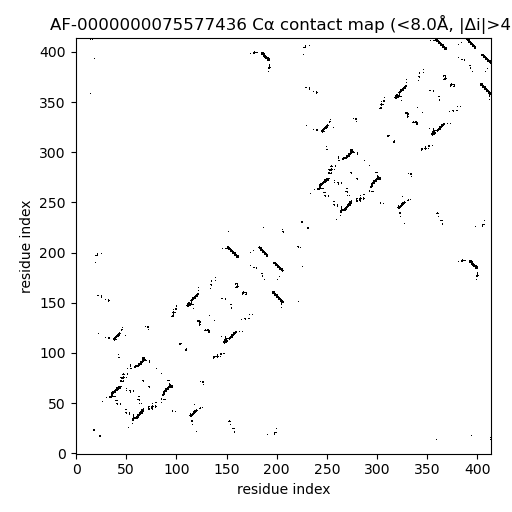1 21.906 14.906 1 98.69 101 VAL B N 1
ATOM 2357 C CA . VAL B 1 101 ? -7.711 22.188 14.977 1 98.69 101 VAL B CA 1
ATOM 2358 C C . VAL B 1 101 ? -7.934 23.672 15.25 1 98.69 101 VAL B C 1
ATOM 2360 O O . VAL B 1 101 ? -8.734 24.328 14.57 1 98.69 101 VAL B O 1
ATOM 2363 N N . GLU B 1 102 ? -7.215 24.203 16.203 1 98.5 102 GLU B N 1
ATOM 2364 C CA . GLU B 1 102 ? -7.344 25.609 16.578 1 98.5 102 GLU B CA 1
ATOM 2365 C C . GLU B 1 102 ? -7.027 26.516 15.398 1 98.5 102 GLU B C 1
ATOM 2367 O O . GLU B 1 102 ? -7.77 27.469 15.117 1 98.5 102 GLU B O 1
ATOM 2372 N N . VAL B 1 103 ? -5.973 26.266 14.75 1 98.69 103 VAL B N 1
ATOM 2373 C CA . VAL B 1 103 ? -5.531 27.094 13.633 1 98.69 103 VAL B CA 1
ATOM 2374 C C . VAL B 1 103 ? -6.566 27.047 12.516 1 98.69 103 VAL B C 1
ATOM 2376 O O . VAL B 1 103 ? -6.938 28.078 11.961 1 98.69 103 VAL B O 1
ATOM 2379 N N . LEU B 1 104 ? -7.055 25.812 12.133 1 98.69 104 LEU B N 1
ATOM 2380 C CA . LEU B 1 104 ? -8.008 25.688 11.031 1 98.69 104 LEU B CA 1
ATOM 2381 C C . LEU B 1 104 ? -9.344 26.344 11.391 1 98.69 104 LEU B C 1
ATOM 2383 O O . LEU B 1 104 ? -9.992 26.938 10.531 1 98.69 104 LEU B O 1
ATOM 2387 N N . LYS B 1 105 ? -9.727 26.234 12.641 1 98.31 105 LYS B N 1
ATOM 2388 C CA . LYS B 1 105 ? -10.945 26.906 13.086 1 98.31 105 LYS B CA 1
ATOM 2389 C C . LYS B 1 105 ? -10.82 28.422 12.914 1 98.31 105 LYS B C 1
ATOM 2391 O O . LYS B 1 105 ? -11.766 29.078 12.492 1 98.31 105 LYS B O 1
ATOM 2396 N N . GLN B 1 106 ? -9.703 28.922 13.289 1 98.25 106 GLN B N 1
ATOM 2397 C CA . GLN B 1 106 ? -9.453 30.359 13.141 1 98.25 106 GLN B CA 1
ATOM 2398 C C . GLN B 1 106 ? -9.547 30.781 11.68 1 98.25 106 GLN B C 1
ATOM 2400 O O . GLN B 1 106 ? -9.859 31.938 11.383 1 98.25 106 GLN B O 1
ATOM 2405 N N . GLU B 1 107 ? -9.273 29.875 10.812 1 98.12 107 GLU B N 1
ATOM 2406 C CA . GLU B 1 107 ? -9.352 30.125 9.383 1 98.12 107 GLU B CA 1
ATOM 2407 C C . GLU B 1 107 ? -10.727 29.734 8.828 1 98.12 107 GLU B C 1
ATOM 2409 O O . GLU B 1 107 ? -10.883 29.578 7.613 1 98.12 107 GLU B O 1
ATOM 2414 N N . ASN B 1 108 ? -11.695 29.438 9.664 1 97.81 108 ASN B N 1
ATOM 2415 C CA . ASN B 1 108 ? -13.094 29.141 9.359 1 97.81 108 ASN B CA 1
ATOM 2416 C C . ASN B 1 108 ? -13.242 27.812 8.625 1 97.81 108 ASN B C 1
ATOM 2418 O O . ASN B 1 108 ? -14.086 27.688 7.738 1 97.81 108 ASN B O 1
ATOM 2422 N N . ILE B 1 109 ? -12.375 26.953 8.836 1 98.44 109 ILE B N 1
ATOM 2423 C CA . ILE B 1 109 ? -12.516 25.594 8.32 1 98.44 109 ILE B CA 1
ATOM 2424 C C . ILE B 1 109 ? -13.336 24.75 9.289 1 98.44 109 ILE B C 1
ATOM 2426 O O . ILE B 1 109 ? -13.039 24.703 10.484 1 98.44 109 ILE B O 1
ATOM 2430 N N . GLN B 1 110 ? -14.32 24.094 8.781 1 98.31 110 GLN B N 1
ATOM 2431 C CA . GLN B 1 110 ? -15.211 23.281 9.609 1 98.31 110 GLN B CA 1
ATOM 2432 C C . GLN B 1 110 ? -14.633 21.891 9.844 1 98.31 110 GLN B C 1
ATOM 2434 O O . GLN B 1 110 ? -13.805 21.422 9.07 1 98.31 110 GLN B O 1
ATOM 2439 N N . LEU B 1 111 ? -15.07 21.266 10.945 1 98.25 111 LEU B N 1
ATOM 2440 C CA . LEU B 1 111 ? -14.734 19.859 11.18 1 98.25 111 LEU B CA 1
ATOM 2441 C C . LEU B 1 111 ? -15.266 18.984 10.047 1 98.25 111 LEU B C 1
ATOM 2443 O O . LEU B 1 111 ? -16.203 19.375 9.336 1 98.25 111 LEU B O 1
ATOM 2447 N N . CYS B 1 112 ? -14.625 17.891 9.812 1 98.38 112 CYS B N 1
ATOM 2448 C CA . CYS B 1 112 ? -15.039 16.859 8.852 1 98.38 112 CYS B CA 1
ATOM 2449 C C . CYS B 1 112 ? -15.055 17.422 7.434 1 98.38 112 CYS B C 1
ATOM 2451 O O . CYS B 1 112 ? -15.922 17.062 6.633 1 98.38 112 CYS B O 1
ATOM 2453 N N . THR B 1 113 ? -14.109 18.344 7.152 1 98.69 113 THR B N 1
ATOM 2454 C CA . THR B 1 113 ? -14.117 18.906 5.805 1 98.69 113 THR B CA 1
ATOM 2455 C C . THR B 1 113 ? -12.75 18.766 5.148 1 98.69 113 THR B C 1
ATOM 2457 O O . THR B 1 113 ? -12.602 18.984 3.945 1 98.69 113 THR B O 1
ATOM 2460 N N . VAL B 1 114 ? -11.758 18.375 5.871 1 98.88 114 VAL B N 1
ATOM 2461 C CA . VAL B 1 114 ? -10.398 18.234 5.367 1 98.88 114 VAL B CA 1
ATOM 2462 C C . VAL B 1 114 ? -10.234 16.875 4.688 1 98.88 114 VAL B C 1
ATOM 2464 O O . VAL B 1 114 ? -10.523 15.836 5.281 1 98.88 114 VAL B O 1
ATOM 2467 N N . LYS B 1 115 ? -9.758 16.875 3.504 1 98.75 115 LYS B N 1
ATOM 2468 C CA . LYS B 1 115 ? -9.766 15.648 2.713 1 98.75 115 LYS B CA 1
ATOM 2469 C C . LYS B 1 115 ? -8.5 14.844 2.939 1 98.75 115 LYS B C 1
ATOM 2471 O O . LYS B 1 115 ? -8.492 13.617 2.77 1 98.75 115 LYS B O 1
ATOM 2476 N N . ALA B 1 116 ? -7.418 15.562 3.336 1 98.88 116 ALA B N 1
ATOM 2477 C CA . ALA B 1 116 ? -6.164 14.844 3.564 1 98.88 116 ALA B CA 1
ATOM 2478 C C . ALA B 1 116 ? -5.297 15.578 4.586 1 98.88 116 ALA B C 1
ATOM 2480 O O . ALA B 1 116 ? -5.266 16.812 4.617 1 98.88 116 ALA B O 1
ATOM 2481 N N . VAL B 1 117 ? -4.629 14.859 5.387 1 98.94 117 VAL B N 1
ATOM 2482 C CA . VAL B 1 117 ? -3.6 15.367 6.289 1 98.94 117 VAL B CA 1
ATOM 2483 C C . VAL B 1 117 ? -2.35 14.492 6.191 1 98.94 117 VAL B C 1
ATOM 2485 O O . VAL B 1 117 ? -2.43 13.266 6.312 1 98.94 117 VAL B O 1
ATOM 2488 N N . MET B 1 118 ? -1.233 15.109 5.965 1 98.81 118 MET B N 1
ATOM 2489 C CA . MET B 1 118 ? 0.019 14.367 5.871 1 98.81 118 MET B CA 1
ATOM 2490 C C . MET B 1 118 ? 0.921 14.664 7.062 1 98.81 118 MET B C 1
ATOM 2492 O O . MET B 1 118 ? 1.1 15.828 7.438 1 98.81 118 MET B O 1
ATOM 2496 N N . PHE B 1 119 ? 1.462 13.617 7.637 1 98.19 119 PHE B N 1
ATOM 2497 C CA . PHE B 1 119 ? 2.533 13.703 8.625 1 98.19 119 PHE B CA 1
ATOM 2498 C C . PHE B 1 119 ? 3.789 13 8.125 1 98.19 119 PHE B C 1
ATOM 2500 O O . PHE B 1 119 ? 3.754 11.805 7.812 1 98.19 119 PHE B O 1
ATOM 2507 N N . ASN B 1 120 ? 4.781 13.656 7.914 1 95.69 120 ASN B N 1
ATOM 2508 C CA . ASN B 1 120 ? 6.113 13.117 7.684 1 95.69 120 ASN B CA 1
ATOM 2509 C C . ASN B 1 120 ? 7.027 13.336 8.883 1 95.69 120 ASN B C 1
ATOM 2511 O O . ASN B 1 120 ? 7.711 14.359 8.969 1 95.69 120 ASN B O 1
ATOM 2515 N N . LEU B 1 121 ? 7.078 12.359 9.781 1 93.44 121 LEU B N 1
ATOM 2516 C CA . LEU B 1 121 ? 7.645 12.586 11.109 1 93.44 121 LEU B CA 1
ATOM 2517 C C . LEU B 1 121 ? 9.172 12.539 11.062 1 93.44 121 LEU B C 1
ATOM 2519 O O . LEU B 1 121 ? 9.75 12.211 10.023 1 93.44 121 LEU B O 1
ATOM 2523 N N . GLY B 1 122 ? 9.758 12.82 12.203 1 86.44 122 GLY B N 1
ATOM 2524 C CA . GLY B 1 122 ? 11.211 12.875 12.312 1 86.44 122 GLY B CA 1
ATOM 2525 C C . GLY B 1 122 ? 11.742 14.289 12.406 1 86.44 122 GLY B C 1
ATOM 2526 O O . GLY B 1 122 ? 11.219 15.109 13.164 1 86.44 122 GLY B O 1
ATOM 2527 N N . TYR B 1 123 ? 12.883 14.469 11.695 1 76.25 123 TYR B N 1
ATOM 2528 C CA . TYR B 1 123 ? 13.516 15.773 11.852 1 76.25 123 TYR B CA 1
ATOM 2529 C C . TYR B 1 123 ? 13.68 16.469 10.5 1 76.25 123 TYR B C 1
ATOM 2531 O O . TYR B 1 123 ? 13.594 15.812 9.453 1 76.25 123 TYR B O 1
ATOM 2539 N N . PHE B 1 124 ? 13.727 17.812 10.656 1 76.81 124 PHE B N 1
ATOM 2540 C CA . PHE B 1 124 ? 14.055 18.656 9.508 1 76.81 124 PHE B CA 1
ATOM 2541 C C . PHE B 1 124 ? 15.562 18.75 9.312 1 76.81 124 PHE B C 1
ATOM 2543 O O . PHE B 1 124 ? 16.281 19.266 10.172 1 76.81 124 PHE B O 1
ATOM 2550 N N . PRO B 1 125 ? 16.031 18.156 8.156 1 74.19 125 PRO B N 1
ATOM 2551 C CA . PRO B 1 125 ? 17.484 18.078 7.949 1 74.19 125 PRO B CA 1
ATOM 2552 C C . PRO B 1 125 ? 18.141 19.469 7.898 1 74.19 125 PRO B C 1
ATOM 2554 O O . PRO B 1 125 ? 19.328 19.594 8.211 1 74.19 125 PRO B O 1
ATOM 2557 N N . GLY B 1 126 ? 17.438 20.469 7.488 1 74.06 126 GLY B N 1
ATOM 2558 C CA . GLY B 1 126 ? 18 21.797 7.297 1 74.06 126 GLY B CA 1
ATOM 2559 C C . GLY B 1 126 ? 17.906 22.672 8.539 1 74.06 126 GLY B C 1
ATOM 2560 O O . GLY B 1 126 ? 18.219 23.859 8.492 1 74.06 126 GLY B O 1
ATOM 2561 N N . GLY B 1 127 ? 17.5 22.062 9.617 1 77.44 127 GLY B N 1
ATOM 2562 C CA . GLY B 1 127 ? 17.281 22.844 10.828 1 77.44 127 GLY B CA 1
ATOM 2563 C C . GLY B 1 127 ? 17.859 22.188 12.07 1 77.44 127 GLY B C 1
ATOM 2564 O O . GLY B 1 127 ? 18.891 21.531 12.008 1 77.44 127 GLY B O 1
ATOM 2565 N N . ASP B 1 128 ? 17.328 22.594 13.188 1 77.06 128 ASP B N 1
ATOM 2566 C CA . ASP B 1 128 ? 17.734 22.031 14.461 1 77.06 128 ASP B CA 1
ATOM 2567 C C . ASP B 1 128 ? 17.297 20.578 14.586 1 77.06 128 ASP B C 1
ATOM 2569 O O . ASP B 1 128 ? 16.125 20.297 14.797 1 77.06 128 ASP B O 1
ATOM 2573 N N . GLN B 1 129 ? 18.156 19.703 14.484 1 68.19 129 GLN B N 1
ATOM 2574 C CA . GLN B 1 129 ? 17.859 18.266 14.461 1 68.19 129 GLN B CA 1
ATOM 2575 C C . GLN B 1 129 ? 17.375 17.781 15.82 1 68.19 129 GLN B C 1
ATOM 2577 O O . GLN B 1 129 ? 16.844 16.672 15.945 1 68.19 129 GLN B O 1
ATOM 2582 N N . LYS B 1 130 ? 17.609 18.719 16.828 1 72.31 130 LYS B N 1
ATOM 2583 C CA . LYS B 1 130 ? 17.109 18.375 18.156 1 72.31 130 LYS B CA 1
ATOM 2584 C C . LYS B 1 130 ? 15.594 18.562 18.234 1 72.31 130 LYS B C 1
ATOM 2586 O O . LYS B 1 130 ? 14.945 18.031 19.141 1 72.31 130 LYS B O 1
ATOM 2591 N N . LEU B 1 131 ? 15.133 19.344 17.234 1 73.81 131 LEU B N 1
ATOM 2592 C CA . LEU B 1 131 ? 13.688 19.531 17.156 1 73.81 131 LEU B CA 1
ATOM 2593 C C . LEU B 1 131 ? 13.047 18.422 16.328 1 73.81 131 LEU B C 1
ATOM 2595 O O . LEU B 1 131 ? 13.109 18.453 15.094 1 73.81 131 LEU B O 1
ATOM 2599 N N . VAL B 1 132 ? 12.641 17.438 17.047 1 73.5 132 VAL B N 1
ATOM 2600 C CA . VAL B 1 132 ? 12.016 16.25 16.453 1 73.5 132 VAL B CA 1
ATOM 2601 C C . VAL B 1 132 ? 10.562 16.156 16.906 1 73.5 132 VAL B C 1
ATOM 2603 O O . VAL B 1 132 ? 10.188 16.688 17.953 1 73.5 132 VAL B O 1
ATOM 2606 N N . THR B 1 133 ? 9.766 15.688 16.141 1 79 133 THR B N 1
ATOM 2607 C CA . THR B 1 133 ? 8.414 15.406 16.594 1 79 133 THR B CA 1
ATOM 2608 C C . THR B 1 133 ? 8.438 14.484 17.812 1 79 133 THR B C 1
ATOM 2610 O O . THR B 1 133 ? 9.398 13.734 18 1 79 133 THR B O 1
ATOM 2613 N N . ASN B 1 134 ? 7.492 14.656 18.609 1 85.56 134 ASN B N 1
ATOM 2614 C CA . ASN B 1 134 ? 7.445 13.781 19.781 1 85.56 134 ASN B CA 1
ATOM 2615 C C . ASN B 1 134 ? 6.07 13.133 19.938 1 85.56 134 ASN B C 1
ATOM 2617 O O . ASN B 1 134 ? 5.102 13.555 19.297 1 85.56 134 ASN B O 1
ATOM 2621 N N . VAL B 1 135 ? 6.027 12.164 20.75 1 91.31 135 VAL B N 1
ATOM 2622 C CA . VAL B 1 135 ? 4.875 11.281 20.891 1 91.31 135 VAL B CA 1
ATOM 2623 C C . VAL B 1 135 ? 3.646 12.094 21.297 1 91.31 135 VAL B C 1
ATOM 2625 O O . VAL B 1 135 ? 2.584 11.977 20.688 1 91.31 135 VAL B O 1
ATOM 2628 N N . GLU B 1 136 ? 3.746 12.953 22.25 1 93.38 136 GLU B N 1
ATOM 2629 C CA . GLU B 1 136 ? 2.607 13.672 22.812 1 93.38 136 GLU B CA 1
ATOM 2630 C C . GLU B 1 136 ? 1.99 14.609 21.781 1 93.38 136 GLU B C 1
ATOM 2632 O O . GLU B 1 136 ? 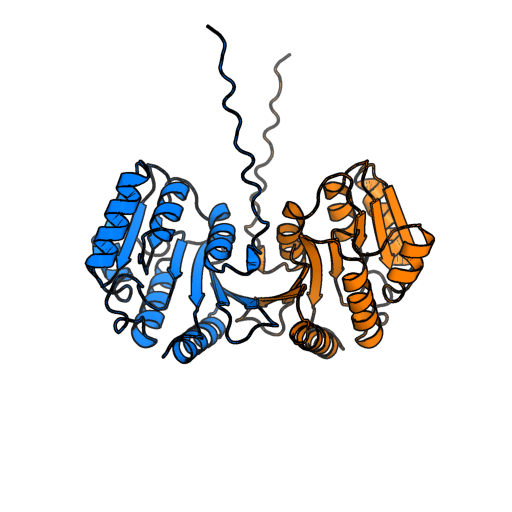0.785 14.555 21.531 1 93.38 136 GLU B O 1
ATOM 2637 N N . THR B 1 137 ? 2.779 15.469 21.188 1 94.31 137 THR B N 1
ATOM 2638 C CA . THR B 1 137 ? 2.264 16.438 20.234 1 94.31 137 THR B CA 1
ATOM 2639 C C . THR B 1 137 ? 1.758 15.727 18.969 1 94.31 137 THR B C 1
ATOM 2641 O O . THR B 1 137 ? 0.768 16.141 18.375 1 94.31 137 THR B O 1
ATOM 2644 N N . THR B 1 138 ? 2.461 14.633 18.594 1 96.12 138 THR B N 1
ATOM 2645 C CA . THR B 1 138 ? 2.053 13.875 17.406 1 96.12 138 THR B CA 1
ATOM 2646 C C . THR B 1 138 ? 0.681 13.242 17.625 1 96.12 138 THR B C 1
ATOM 2648 O O . THR B 1 138 ? -0.209 13.383 16.781 1 96.12 138 THR B O 1
ATOM 2651 N N . LEU B 1 139 ? 0.473 12.633 18.781 1 97.94 139 LEU B N 1
ATOM 2652 C CA . LEU B 1 139 ? -0.802 11.969 19.031 1 97.94 139 LEU B CA 1
ATOM 2653 C C . LEU B 1 139 ? -1.929 12.992 19.172 1 97.94 139 LEU B C 1
ATOM 2655 O O . LEU B 1 139 ? -3.051 12.742 18.719 1 97.94 139 LEU B O 1
ATOM 2659 N N . LYS B 1 140 ? -1.639 14.109 19.75 1 97.88 140 LYS B N 1
ATOM 2660 C CA . LYS B 1 140 ? -2.625 15.18 19.844 1 97.88 140 LYS B CA 1
ATOM 2661 C C . LYS B 1 140 ? -3.021 15.68 18.453 1 97.88 140 LYS B C 1
ATOM 2663 O O . LYS B 1 140 ? -4.207 15.867 18.172 1 97.88 140 LYS B O 1
ATOM 2668 N N . ALA B 1 141 ? -2.033 15.891 17.656 1 98.5 141 ALA B N 1
ATOM 2669 C CA . ALA B 1 141 ? -2.275 16.344 16.281 1 98.5 141 ALA B CA 1
ATOM 2670 C C . ALA B 1 141 ? -3.094 15.32 15.508 1 98.5 141 ALA B C 1
ATOM 2672 O O . ALA B 1 141 ? -3.986 15.68 14.734 1 98.5 141 ALA B O 1
ATOM 2673 N N . LEU B 1 142 ? -2.771 14.078 15.664 1 98.75 142 LEU B N 1
ATOM 2674 C CA . LEU B 1 142 ? -3.48 13.008 14.969 1 98.75 142 LEU B CA 1
ATOM 2675 C C . LEU B 1 142 ? -4.941 12.945 15.406 1 98.75 142 LEU B C 1
ATOM 2677 O O . LEU B 1 142 ? -5.836 12.789 14.57 1 98.75 142 LEU B O 1
ATOM 2681 N N . SER B 1 143 ? -5.16 13.086 16.656 1 98.62 143 SER B N 1
ATOM 2682 C CA . SER B 1 143 ? -6.531 13.133 17.141 1 98.62 143 SER B CA 1
ATOM 2683 C C . SER B 1 143 ? -7.297 14.312 16.547 1 98.62 143 SER B C 1
ATOM 2685 O O . SER B 1 143 ? -8.453 14.172 16.141 1 98.62 143 SER B O 1
ATOM 2687 N N . GLY B 1 144 ? -6.676 15.438 16.531 1 98.81 144 GLY B N 1
ATOM 2688 C CA . GLY B 1 144 ? -7.273 16.594 15.883 1 98.81 144 GLY B CA 1
ATOM 2689 C C . GLY B 1 144 ? -7.547 16.375 14.406 1 98.81 144 GLY B C 1
ATOM 2690 O O . GLY B 1 144 ? -8.586 16.797 13.898 1 98.81 144 GLY B O 1
ATOM 2691 N N . ALA B 1 145 ? -6.578 15.766 13.75 1 98.88 145 ALA B N 1
ATOM 2692 C CA . ALA B 1 145 ? -6.73 15.469 12.32 1 98.88 145 ALA B CA 1
ATOM 2693 C C . ALA B 1 145 ? -7.941 14.586 12.07 1 98.88 145 ALA B C 1
ATOM 2695 O O . ALA B 1 145 ? -8.641 14.75 11.07 1 98.88 145 ALA B O 1
ATOM 2696 N N . LEU B 1 146 ? -8.18 13.602 12.961 1 98.75 146 LEU B N 1
ATOM 2697 C CA . LEU B 1 146 ? -9.367 12.758 12.828 1 98.75 146 LEU B CA 1
ATOM 2698 C C . LEU B 1 146 ? -10.641 13.602 12.852 1 98.75 146 LEU B C 1
ATOM 2700 O O . LEU B 1 146 ? -11.547 13.383 12.055 1 98.75 146 LEU B O 1
ATOM 2704 N N . ALA B 1 147 ? -10.656 14.57 13.727 1 98.56 147 ALA B N 1
ATOM 2705 C CA . ALA B 1 147 ? -11.836 15.422 13.875 1 98.56 147 ALA B CA 1
ATOM 2706 C C . ALA B 1 147 ? -12.055 16.266 12.625 1 98.56 147 ALA B C 1
ATOM 2708 O O . ALA B 1 147 ? -13.195 16.578 12.273 1 98.56 147 ALA B O 1
ATOM 2709 N N . LEU B 1 148 ? -11.055 16.594 11.969 1 98.81 148 LEU B N 1
ATOM 2710 C CA . LEU B 1 148 ? -11.109 17.469 10.805 1 98.81 148 LEU B CA 1
ATOM 2711 C C . LEU B 1 148 ? -11.406 16.672 9.539 1 98.81 148 LEU B C 1
ATOM 2713 O O . LEU B 1 148 ? -11.906 17.219 8.555 1 98.81 148 LEU B O 1
ATOM 2717 N N . LEU B 1 149 ? -11.117 15.422 9.539 1 98.75 149 LEU B N 1
ATOM 2718 C CA . LEU B 1 149 ? -11.094 14.594 8.336 1 98.75 149 LEU B CA 1
ATOM 2719 C C . LEU B 1 149 ? -12.5 14.398 7.789 1 98.75 149 LEU B C 1
ATOM 2721 O O . LEU B 1 149 ? -13.414 14.016 8.531 1 98.75 149 LEU 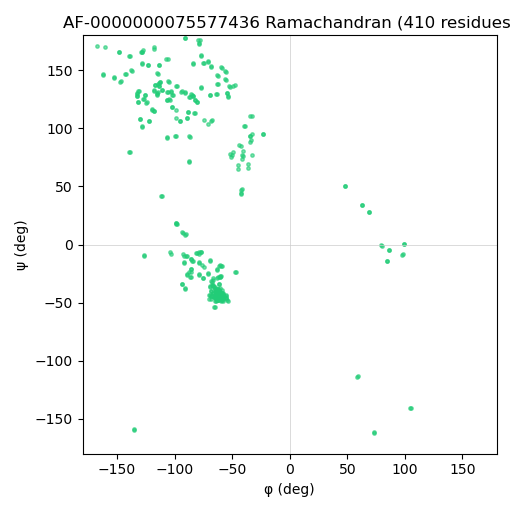B O 1
ATOM 2725 N N . ALA B 1 150 ? -12.664 14.664 6.512 1 98.56 150 ALA B N 1
ATOM 2726 C CA . ALA B 1 150 ? -13.938 14.492 5.809 1 98.56 150 ALA B CA 1
ATOM 2727 C C . ALA B 1 150 ? -14.219 13.016 5.547 1 98.56 150 ALA B C 1
ATOM 2729 O O . ALA B 1 150 ? -13.289 12.203 5.477 1 98.56 150 ALA B O 1
ATOM 2730 N N . PRO B 1 151 ? -15.516 12.625 5.375 1 97.06 151 PRO B N 1
ATOM 2731 C CA . PRO B 1 151 ? -15.781 11.281 4.859 1 97.06 151 PRO B CA 1
ATOM 2732 C C . PRO B 1 151 ? -15.062 10.992 3.545 1 97.06 151 PRO B C 1
ATOM 2734 O O . PRO B 1 151 ? -15.07 11.836 2.639 1 97.06 151 PRO B O 1
ATOM 2737 N N . GLY B 1 152 ? -14.406 9.891 3.508 1 95.62 152 GLY B N 1
ATOM 2738 C CA . GLY B 1 152 ? -13.633 9.539 2.326 1 95.62 152 GLY B CA 1
ATOM 2739 C C . GLY B 1 152 ? -12.227 10.117 2.342 1 95.62 152 GLY B C 1
ATOM 2740 O O . GLY B 1 152 ? -11.43 9.844 1.44 1 95.62 152 GLY B O 1
ATOM 2741 N N . GLY B 1 153 ? -11.945 10.953 3.406 1 98 153 GLY B N 1
ATOM 2742 C CA . GLY B 1 153 ? -10.617 11.547 3.531 1 98 153 GLY B CA 1
ATOM 2743 C C . GLY B 1 153 ? -9.594 10.586 4.098 1 98 153 GLY B C 1
ATOM 2744 O O . GLY B 1 153 ? -9.938 9.484 4.547 1 98 153 GLY B O 1
ATOM 2745 N N . MET B 1 154 ? -8.32 11.016 4.105 1 98.31 154 MET B N 1
ATOM 2746 C CA . MET B 1 154 ? -7.254 10.109 4.52 1 98.31 154 MET B CA 1
ATOM 2747 C C . MET B 1 154 ? -6.133 10.883 5.211 1 98.31 154 MET B C 1
ATOM 2749 O O . MET B 1 154 ? -5.777 11.984 4.789 1 98.31 154 MET B O 1
ATOM 2753 N N . ILE B 1 155 ? -5.602 10.305 6.254 1 98.88 155 ILE B N 1
ATOM 2754 C CA . ILE B 1 155 ? -4.391 10.742 6.938 1 98.88 155 ILE B CA 1
ATOM 2755 C C . ILE B 1 155 ? -3.238 9.797 6.609 1 98.88 155 ILE B C 1
ATOM 2757 O O . ILE B 1 155 ? -3.412 8.578 6.598 1 98.88 155 ILE B O 1
ATOM 2761 N N . THR B 1 156 ? -2.096 10.305 6.227 1 98.69 156 THR B N 1
ATOM 2762 C CA . THR B 1 156 ? -0.886 9.5 6.07 1 98.69 156 THR B CA 1
ATOM 2763 C C . THR B 1 156 ? 0.168 9.906 7.098 1 98.69 156 THR B C 1
ATOM 2765 O O . THR B 1 156 ? 0.331 11.094 7.391 1 98.69 156 THR B O 1
ATOM 2768 N N . VAL B 1 157 ? 0.864 8.93 7.672 1 98.5 157 VAL B N 1
ATOM 2769 C CA . VAL B 1 157 ? 1.922 9.164 8.648 1 98.5 157 VAL B CA 1
ATOM 2770 C C . VAL B 1 157 ? 3.17 8.383 8.258 1 98.5 157 VAL B C 1
ATOM 2772 O O . VAL B 1 157 ? 3.193 7.152 8.359 1 98.5 157 VAL B O 1
ATOM 2775 N N . CYS B 1 158 ? 4.168 9.078 7.805 1 96.88 158 CYS B N 1
ATOM 2776 C CA . CYS B 1 158 ? 5.465 8.453 7.574 1 96.88 158 CYS B CA 1
ATOM 2777 C C . CYS B 1 158 ? 6.266 8.367 8.867 1 96.88 158 CYS B C 1
ATOM 2779 O O . CYS B 1 158 ? 6.504 9.375 9.523 1 96.88 158 CYS B O 1
ATOM 2781 N N . LEU B 1 159 ? 6.672 7.168 9.203 1 95.75 159 LEU B N 1
ATOM 2782 C CA . LEU B 1 159 ? 7.348 6.887 10.461 1 95.75 159 LEU B CA 1
ATOM 2783 C C . LEU B 1 159 ? 8.797 6.484 10.227 1 95.75 159 LEU B C 1
ATOM 2785 O O . LEU B 1 159 ? 9.086 5.715 9.305 1 95.75 159 LEU B O 1
ATOM 2789 N N . TYR B 1 160 ? 9.648 6.98 11.078 1 91.56 160 TYR B N 1
ATOM 2790 C CA . TYR B 1 160 ? 11.078 6.723 10.969 1 91.56 160 TYR B CA 1
ATOM 2791 C C . TYR B 1 160 ? 11.648 6.215 12.289 1 91.56 160 TYR B C 1
ATOM 2793 O O . TYR B 1 160 ? 11.961 7.004 13.18 1 91.56 160 TYR B O 1
ATOM 2801 N N . SER B 1 161 ? 11.859 4.957 12.375 1 87.88 161 SER B N 1
ATOM 2802 C CA . SER B 1 161 ? 12.266 4.336 13.633 1 87.88 161 SER B CA 1
ATOM 2803 C C . SER B 1 161 ? 13.781 4.395 13.812 1 87.88 161 SER B C 1
ATOM 2805 O O . SER B 1 161 ? 14.289 4.148 14.906 1 87.88 161 SER B O 1
ATOM 2807 N N . GLY B 1 162 ? 14.508 4.715 12.812 1 81.38 162 GLY B N 1
ATOM 2808 C CA . GLY B 1 162 ? 15.961 4.648 12.844 1 81.38 162 GLY B CA 1
ATOM 2809 C C . GLY B 1 162 ? 16.594 5.824 13.555 1 81.38 162 GLY B C 1
ATOM 2810 O O . GLY B 1 162 ? 17.797 5.832 13.797 1 81.38 162 GLY B O 1
ATOM 2811 N N . HIS B 1 163 ? 15.891 6.832 13.953 1 76.56 163 HIS B N 1
ATOM 2812 C CA . HIS B 1 163 ? 16.469 7.973 14.648 1 76.56 163 HIS B CA 1
ATOM 2813 C C . HIS B 1 163 ? 16.094 7.973 16.125 1 76.56 163 HIS B C 1
ATOM 2815 O O . HIS B 1 163 ? 15.188 7.234 16.531 1 76.56 163 HIS B O 1
ATOM 2821 N N . PRO B 1 164 ? 16.891 8.703 16.875 1 74.88 164 PRO B N 1
ATOM 2822 C CA . PRO B 1 164 ? 16.578 8.742 18.312 1 74.88 164 PRO B CA 1
ATOM 2823 C C . PRO B 1 164 ? 15.141 9.156 18.578 1 74.88 164 PRO B C 1
ATOM 2825 O O . PRO B 1 164 ? 14.664 10.156 18.031 1 74.88 164 PRO B O 1
ATOM 2828 N N . GLY B 1 165 ? 14.383 8.445 19.312 1 79.5 165 GLY B N 1
ATOM 2829 C CA . GLY B 1 165 ? 12.992 8.711 19.641 1 79.5 165 GLY B CA 1
ATOM 2830 C C . GLY B 1 165 ? 12.023 8.203 18.594 1 79.5 165 GLY B C 1
ATOM 2831 O O . GLY B 1 165 ? 10.82 8.133 18.828 1 79.5 165 GLY B O 1
ATOM 2832 N N . GLY B 1 166 ? 12.641 7.902 17.469 1 85.25 166 GLY B N 1
ATOM 2833 C CA . GLY B 1 166 ? 11.82 7.492 16.344 1 85.25 166 GLY B CA 1
ATOM 2834 C C . GLY B 1 166 ? 11.086 6.184 16.578 1 85.25 166 GLY B C 1
ATOM 2835 O O . GLY B 1 166 ? 9.922 6.043 16.203 1 85.25 166 GLY B O 1
ATOM 2836 N N . LEU B 1 167 ? 11.781 5.336 17.203 1 88.44 167 LEU B N 1
ATOM 2837 C CA . LEU B 1 167 ? 11.18 4.035 17.484 1 88.44 167 LEU B CA 1
ATOM 2838 C C . LEU B 1 167 ? 9.984 4.176 18.422 1 88.44 167 LEU B C 1
ATOM 2840 O O . LEU B 1 167 ? 8.906 3.637 18.141 1 88.44 167 LEU B O 1
ATOM 2844 N N . ALA B 1 168 ? 10.141 4.91 19.531 1 90.31 168 ALA B N 1
ATOM 2845 C CA . ALA B 1 168 ? 9.062 5.133 20.484 1 90.31 168 ALA B CA 1
ATOM 2846 C C . ALA B 1 168 ? 7.871 5.812 19.828 1 90.31 168 ALA B C 1
ATOM 2848 O O . ALA B 1 168 ? 6.719 5.438 20.078 1 90.31 168 ALA B O 1
ATOM 2849 N N . GLU B 1 169 ? 8.117 6.801 19.047 1 92.75 169 GLU B N 1
ATOM 2850 C CA . GLU B 1 169 ? 7.062 7.535 18.359 1 92.75 169 GLU B CA 1
ATOM 2851 C C . GLU B 1 169 ? 6.316 6.645 17.359 1 92.75 169 GLU B C 1
ATOM 2853 O O . GLU B 1 169 ? 5.086 6.664 17.312 1 92.75 169 GLU B O 1
ATOM 2858 N N . SER B 1 170 ? 7.078 5.871 16.672 1 94.94 170 SER B N 1
ATOM 2859 C CA . SER B 1 170 ? 6.48 4.945 15.703 1 94.94 170 SER B CA 1
ATOM 2860 C C . SER B 1 170 ? 5.566 3.941 16.406 1 94.94 170 SER B C 1
ATOM 2862 O O . SER B 1 170 ? 4.43 3.73 15.977 1 94.94 170 SER B O 1
ATOM 2864 N N . GLU B 1 171 ? 6.066 3.396 17.422 1 95.56 171 GLU B N 1
ATOM 2865 C CA . GLU B 1 171 ? 5.289 2.41 18.172 1 95.56 171 GLU B CA 1
ATOM 2866 C C . GLU B 1 171 ? 4.027 3.033 18.766 1 95.56 171 GLU B C 1
ATOM 2868 O O . GLU B 1 171 ? 2.959 2.418 18.75 1 95.56 171 GLU B O 1
ATOM 2873 N N . ALA B 1 172 ? 4.152 4.23 19.266 1 96.56 172 ALA B N 1
ATOM 2874 C CA . ALA B 1 172 ? 3.014 4.922 19.859 1 96.56 172 ALA B CA 1
ATOM 2875 C C . ALA B 1 172 ? 1.929 5.191 18.828 1 96.56 172 ALA B C 1
ATOM 2877 O O . ALA B 1 172 ? 0.74 5.012 19.094 1 96.56 172 ALA B O 1
ATOM 2878 N N . VAL B 1 173 ? 2.334 5.629 17.688 1 98 173 VAL B N 1
ATOM 2879 C CA . VAL B 1 173 ? 1.39 5.938 16.609 1 98 173 VAL B CA 1
ATOM 2880 C C . VAL B 1 173 ? 0.664 4.664 16.188 1 98 173 VAL B C 1
ATOM 2882 O O . VAL B 1 173 ? -0.56 4.664 16.031 1 98 173 VAL B O 1
ATOM 2885 N N . ILE B 1 174 ? 1.415 3.6 15.977 1 98.06 174 ILE B N 1
ATOM 2886 C CA . ILE B 1 174 ? 0.843 2.332 15.531 1 98.06 174 ILE B CA 1
ATOM 2887 C C . ILE B 1 174 ? -0.133 1.809 16.578 1 98.06 174 ILE B C 1
ATOM 2889 O O . ILE B 1 174 ? -1.254 1.411 16.25 1 98.06 174 ILE B O 1
ATOM 2893 N N . LYS B 1 175 ? 0.295 1.815 17.844 1 98 175 LYS B N 1
ATOM 2894 C CA . LYS B 1 175 ? -0.568 1.365 18.922 1 98 175 LYS B CA 1
ATOM 2895 C C . LYS B 1 175 ? -1.842 2.203 19 1 98 175 LYS B C 1
ATOM 2897 O O . LYS B 1 175 ? -2.936 1.665 19.172 1 98 175 LYS B O 1
ATOM 2902 N N . TRP B 1 176 ? -1.651 3.492 18.922 1 98.44 176 TRP B N 1
ATOM 2903 C CA . TRP B 1 176 ? -2.797 4.395 18.906 1 98.44 176 TRP B CA 1
ATOM 2904 C C . TRP B 1 176 ? -3.738 4.078 17.75 1 98.44 176 TRP B C 1
ATOM 2906 O O . TRP B 1 176 ? -4.953 3.994 17.938 1 98.44 176 TRP B O 1
ATOM 2916 N N . ALA B 1 177 ? -3.234 3.877 16.578 1 98.5 177 ALA B N 1
ATOM 2917 C CA . ALA B 1 177 ? -4.023 3.59 15.391 1 98.5 177 ALA B CA 1
ATOM 2918 C C . ALA B 1 177 ? -4.809 2.291 15.547 1 98.5 177 ALA B C 1
ATOM 2920 O O . ALA B 1 177 ? -5.91 2.152 15.016 1 98.5 177 ALA B O 1
ATOM 2921 N N . GLU B 1 178 ? -4.254 1.307 16.25 1 97.94 178 GLU B N 1
ATOM 2922 C CA . GLU B 1 178 ? -4.902 0.023 16.5 1 97.94 178 GLU B CA 1
ATOM 2923 C C . GLU B 1 178 ? -6.176 0.2 17.312 1 97.94 178 GLU B C 1
ATOM 2925 O O . GLU B 1 178 ? -7.055 -0.664 17.297 1 97.94 178 GLU B O 1
ATOM 2930 N N . THR B 1 179 ? -6.289 1.306 18.031 1 97.94 179 THR B N 1
ATOM 2931 C CA . THR B 1 179 ? -7.41 1.503 18.938 1 97.94 179 THR B CA 1
ATOM 2932 C C . THR B 1 179 ? -8.555 2.234 18.234 1 97.94 179 THR B C 1
ATOM 2934 O O . THR B 1 179 ? -9.641 2.381 18.797 1 97.94 179 THR B O 1
ATOM 2937 N N . LEU B 1 180 ? -8.32 2.738 17.062 1 98.06 180 LEU B N 1
ATOM 2938 C CA . LEU B 1 180 ? -9.336 3.521 16.375 1 98.06 180 LEU B CA 1
ATOM 2939 C C . LEU B 1 180 ? -10.57 2.676 16.078 1 98.06 180 LEU B C 1
ATOM 2941 O O . LEU B 1 180 ? -10.469 1.468 15.859 1 98.06 180 LEU B O 1
ATOM 2945 N N . GLU B 1 181 ? -11.672 3.287 16.141 1 96.38 181 GLU B N 1
ATOM 2946 C CA . GLU B 1 181 ? -12.953 2.65 15.859 1 96.38 181 GLU B CA 1
ATOM 2947 C C . GLU B 1 181 ? -13.641 3.307 14.664 1 96.38 181 GLU B C 1
ATOM 2949 O O . GLU B 1 181 ? -13.164 4.324 14.148 1 96.38 181 GLU B O 1
ATOM 2954 N N . LYS B 1 182 ? -14.711 2.582 14.219 1 93.38 182 LYS B N 1
ATOM 2955 C CA . LYS B 1 182 ? -15.516 3.178 13.148 1 93.38 182 LYS B CA 1
ATOM 2956 C C . LYS B 1 182 ? -15.859 4.629 13.469 1 93.38 182 LYS B C 1
ATOM 2958 O O . LYS B 1 182 ? -16.109 4.973 14.633 1 93.38 182 LYS B O 1
ATOM 2963 N N . PRO B 1 183 ? -15.75 5.477 12.469 1 96.38 183 PRO B N 1
ATOM 2964 C CA . PRO B 1 183 ? -15.688 5.223 11.031 1 96.38 183 PRO B CA 1
ATOM 2965 C C . PRO B 1 183 ? -14.258 5.227 10.492 1 96.38 183 PRO B C 1
ATOM 2967 O O . PRO B 1 183 ? -14.055 5.383 9.281 1 96.38 183 PRO B O 1
ATOM 2970 N N . PHE B 1 184 ? -13.289 5.098 11.359 1 97.44 184 PHE B N 1
ATOM 2971 C CA . PHE B 1 184 ? -11.906 5.172 10.906 1 97.44 184 PHE B CA 1
ATOM 2972 C C . PHE B 1 184 ? -11.32 3.777 10.719 1 97.44 184 PHE B C 1
ATOM 2974 O O . PHE B 1 184 ? -11.555 2.885 11.539 1 97.44 184 PHE B O 1
ATOM 2981 N N . MET B 1 185 ? -10.609 3.604 9.641 1 96.44 185 MET B N 1
ATOM 2982 C CA . MET B 1 185 ? -9.828 2.402 9.359 1 96.44 185 MET B CA 1
ATOM 2983 C C . MET B 1 185 ? -8.344 2.734 9.242 1 96.44 185 MET B C 1
ATOM 2985 O O . MET B 1 185 ? -7.969 3.682 8.555 1 96.44 185 MET B O 1
ATOM 2989 N N . ALA B 1 186 ? -7.57 1.961 9.906 1 97.88 186 ALA B N 1
ATOM 2990 C CA . ALA B 1 186 ? -6.133 2.213 9.922 1 97.88 186 ALA B CA 1
ATOM 2991 C C . ALA B 1 186 ? -5.367 1.05 9.289 1 97.88 186 ALA B C 1
ATOM 2993 O O . ALA B 1 186 ? -5.699 -0.116 9.523 1 97.88 186 ALA B O 1
ATOM 2994 N N . HIS B 1 187 ? -4.402 1.365 8.5 1 97.44 187 HIS B N 1
ATOM 2995 C CA . HIS B 1 187 ? -3.549 0.39 7.828 1 97.44 187 HIS B CA 1
ATOM 2996 C C . HIS B 1 187 ? -2.074 0.695 8.062 1 97.44 187 HIS B C 1
ATOM 2998 O O . HIS B 1 187 ? -1.718 1.821 8.422 1 97.44 187 HIS B O 1
ATOM 3004 N N . HIS B 1 188 ? -1.253 -0.303 7.957 1 97.56 188 HIS B N 1
ATOM 3005 C CA . HIS B 1 188 ? 0.191 -0.186 8.117 1 97.56 188 HIS B CA 1
ATOM 3006 C C . HIS B 1 188 ? 0.933 -0.881 6.984 1 97.56 188 HIS B C 1
ATOM 3008 O O . HIS B 1 188 ? 0.642 -2.033 6.66 1 97.56 188 HIS B O 1
ATOM 3014 N N . PHE B 1 189 ? 1.762 -0.146 6.285 1 97.19 189 PHE B N 1
ATOM 3015 C CA . PHE B 1 189 ? 2.676 -0.654 5.27 1 97.19 189 PHE B CA 1
ATOM 3016 C C . PHE B 1 189 ? 4.113 -0.646 5.781 1 97.19 189 PHE B C 1
ATOM 3018 O O . PHE B 1 189 ? 4.637 0.404 6.16 1 97.19 189 PHE B O 1
ATOM 3025 N N . ARG B 1 190 ? 4.785 -1.787 5.762 1 95.88 190 ARG B N 1
ATOM 3026 C CA . ARG B 1 190 ? 6.156 -1.853 6.258 1 95.88 190 ARG B CA 1
ATOM 3027 C C . ARG B 1 190 ? 7.004 -2.793 5.41 1 95.88 190 ARG B C 1
ATOM 3029 O O . ARG B 1 190 ? 6.496 -3.775 4.863 1 95.88 190 ARG B O 1
ATOM 3036 N N . THR B 1 191 ? 8.273 -2.439 5.293 1 95.25 191 THR B N 1
ATOM 3037 C CA . THR B 1 191 ? 9.234 -3.355 4.691 1 95.25 191 THR B CA 1
ATOM 3038 C C . THR B 1 191 ? 9.617 -4.457 5.676 1 95.25 191 THR B C 1
ATOM 3040 O O . THR B 1 191 ? 9.875 -4.188 6.852 1 95.25 191 THR B O 1
ATOM 3043 N N . LEU B 1 192 ? 9.656 -5.672 5.227 1 96.62 192 LEU B N 1
ATOM 3044 C CA . LEU B 1 192 ? 9.82 -6.816 6.117 1 96.62 192 LEU B CA 1
ATOM 3045 C C . LEU B 1 192 ? 11.297 -7.16 6.293 1 96.62 192 LEU B C 1
ATOM 3047 O O . LEU B 1 192 ? 11.711 -7.602 7.363 1 96.62 192 LEU B O 1
ATOM 3051 N N . ASN B 1 193 ? 12.07 -7.055 5.242 1 96.25 193 ASN B N 1
ATOM 3052 C CA . ASN B 1 193 ? 13.406 -7.641 5.277 1 96.25 193 ASN B CA 1
ATOM 3053 C C . ASN B 1 193 ? 14.492 -6.566 5.285 1 96.25 193 ASN B C 1
ATOM 3055 O O . ASN B 1 193 ? 15.484 -6.676 4.57 1 96.25 193 ASN B O 1
ATOM 3059 N N . ARG B 1 194 ? 14.266 -5.477 6.094 1 91.75 194 ARG B N 1
ATOM 3060 C CA . ARG B 1 194 ? 15.227 -4.418 6.379 1 91.75 194 ARG B CA 1
ATOM 3061 C C . ARG B 1 194 ? 15.203 -4.031 7.855 1 91.75 194 ARG B C 1
ATOM 3063 O O . ARG B 1 194 ? 14.156 -4.129 8.508 1 91.75 194 ARG B O 1
ATOM 3070 N N . LYS B 1 195 ? 16.281 -3.639 8.219 1 88.5 195 LYS B N 1
ATOM 3071 C CA . LYS B 1 195 ? 16.375 -3.211 9.617 1 88.5 195 LYS B CA 1
ATOM 3072 C C . LYS B 1 195 ? 15.844 -1.79 9.789 1 88.5 195 LYS B C 1
ATOM 3074 O O . LYS B 1 195 ? 16.312 -0.864 9.125 1 88.5 195 LYS B O 1
ATOM 3079 N N . LEU B 1 196 ? 14.867 -1.614 10.648 1 86.5 196 LEU B N 1
ATOM 3080 C CA . LEU B 1 196 ? 14.258 -0.357 11.062 1 86.5 196 LEU B CA 1
ATOM 3081 C C . LEU B 1 196 ? 13.914 0.505 9.852 1 86.5 196 LEU B C 1
ATOM 3083 O O . LEU B 1 196 ? 14.297 1.675 9.789 1 86.5 196 LEU B O 1
ATOM 3087 N N . PRO B 1 197 ? 13.258 -0.063 8.938 1 89.62 197 PRO B N 1
ATOM 3088 C CA . PRO B 1 197 ? 12.867 0.737 7.77 1 89.62 197 PRO B CA 1
ATOM 3089 C C . PRO B 1 197 ? 11.82 1.798 8.109 1 89.62 197 PRO B C 1
ATOM 3091 O O . PRO B 1 197 ? 11.141 1.692 9.133 1 89.62 197 PRO B O 1
ATOM 3094 N N . PRO B 1 198 ? 11.828 2.912 7.293 1 92.62 198 PRO B N 1
ATOM 3095 C CA . PRO B 1 198 ? 10.633 3.756 7.375 1 92.62 198 PRO B CA 1
ATOM 3096 C C . PRO B 1 198 ? 9.344 2.986 7.098 1 92.62 198 PRO B C 1
ATOM 3098 O O . PRO B 1 198 ? 9.344 2.045 6.301 1 92.62 198 PRO B O 1
ATOM 3101 N N . THR B 1 199 ? 8.32 3.289 7.793 1 95.94 199 THR B N 1
ATOM 3102 C CA . THR B 1 199 ? 7.027 2.646 7.559 1 95.94 199 THR B CA 1
ATOM 3103 C C . THR B 1 199 ? 5.93 3.691 7.383 1 95.94 199 THR B C 1
ATOM 3105 O O . THR B 1 199 ? 6.156 4.883 7.594 1 95.94 199 THR B O 1
ATOM 3108 N N . LEU B 1 200 ? 4.789 3.27 6.875 1 97.44 200 LEU B N 1
ATOM 3109 C CA . LEU B 1 200 ? 3.691 4.168 6.543 1 97.44 200 LEU B CA 1
ATOM 3110 C C . LEU B 1 200 ? 2.395 3.709 7.203 1 97.44 200 LEU B C 1
ATOM 3112 O O . LEU B 1 200 ? 2.006 2.547 7.07 1 97.44 200 LEU B O 1
ATOM 3116 N N . VAL B 1 201 ? 1.774 4.582 7.949 1 98.5 201 VAL B N 1
ATOM 3117 C CA . VAL B 1 201 ? 0.427 4.359 8.461 1 98.5 201 VAL B CA 1
ATOM 3118 C C . VAL B 1 201 ? -0.577 5.176 7.652 1 98.5 201 VAL B C 1
ATOM 3120 O O . VAL B 1 201 ? -0.324 6.336 7.328 1 98.5 201 VAL B O 1
ATOM 3123 N N . LEU B 1 202 ? -1.634 4.578 7.23 1 98.06 202 LEU B N 1
ATOM 3124 C CA . LEU B 1 202 ? -2.76 5.203 6.543 1 98.06 202 LEU B CA 1
ATOM 3125 C C . LEU B 1 202 ? -4.027 5.117 7.387 1 98.06 202 LEU B C 1
ATOM 3127 O O . LEU B 1 202 ? -4.359 4.047 7.906 1 98.06 202 LEU B O 1
ATOM 3131 N N . ILE B 1 203 ? -4.715 6.215 7.566 1 98.38 203 ILE B N 1
ATOM 3132 C CA . ILE B 1 203 ? -5.992 6.227 8.273 1 98.38 203 ILE B CA 1
ATOM 3133 C C . ILE B 1 203 ? -7.07 6.84 7.391 1 98.38 203 ILE B C 1
ATOM 3135 O O . ILE B 1 203 ? -6.938 7.984 6.945 1 98.38 203 ILE B O 1
ATOM 3139 N N . GLN B 1 204 ? -8.078 6.094 7.164 1 96.81 204 GLN B N 1
ATOM 3140 C CA . GLN B 1 204 ? -9.18 6.559 6.32 1 96.81 204 GLN B CA 1
ATOM 3141 C C . GLN B 1 204 ? -10.461 6.719 7.129 1 96.81 204 GLN B C 1
ATOM 3143 O O . GLN B 1 204 ? -10.766 5.891 7.988 1 96.81 204 GLN B O 1
ATOM 3148 N N . ARG B 1 205 ? -11.117 7.801 6.863 1 96.56 205 ARG B N 1
ATOM 3149 C CA . ARG B 1 205 ? -12.5 7.906 7.32 1 96.56 205 ARG B CA 1
ATOM 3150 C C . ARG B 1 205 ? -13.461 7.34 6.281 1 96.56 205 ARG B C 1
ATOM 3152 O O . ARG B 1 205 ? -13.594 7.891 5.188 1 96.56 205 ARG B O 1
ATOM 3159 N N . THR B 1 206 ? -14.117 6.25 6.645 1 90.12 206 THR B N 1
ATOM 3160 C CA . THR B 1 206 ? -15.023 5.602 5.699 1 90.12 206 THR B CA 1
ATOM 3161 C C . THR B 1 206 ? -16.266 6.449 5.477 1 90.12 206 THR B C 1
ATOM 3163 O O . THR B 1 206 ? -16.609 7.293 6.309 1 90.12 206 THR B O 1
ATOM 3166 N N . ARG B 1 207 ? -17.016 6.293 4.305 1 80.75 207 ARG B N 1
ATOM 3167 C CA . ARG B 1 207 ? -18.219 7.039 3.969 1 80.75 207 ARG B CA 1
ATOM 3168 C C . ARG B 1 207 ? -19.438 6.48 4.699 1 80.75 207 ARG B C 1
ATOM 3170 O O . ARG B 1 207 ? -19.484 5.285 5.004 1 80.75 207 ARG B O 1
#

pLDDT: mean 88.87, std 18.67, range [22.11, 98.94]

Organism: Acetobacterium woodii (strain ATCC 29683 / DSM 1030 / JCM 2381 / KCTC 1655 / WB1) (NCBI:txid931626)